Protein AF-A0A0F8Y8F2-F1 (afdb_monomer)

Foldseek 3Di:
DPVVVVVLLLVLLVVLLVCCLPVCQLVLLLLLCLQQQFPDDDPVSNPLVVQLVVLVVCVVVVPVLLVLLVVLPQDALDDASHDPVSLVDCPRVVNVVVVVVDCDDPVVVVVVSVVSVVSSCCRRRRNNRSSLSSRLVRQLVVLCVVPVPDDSSVSSNLSSLSSCLRSLNDPCVVVVHDVVVVSVQSSWFSGSSNLNSLQVLVVLCPDNPDPSSVVSSVVSVVSLVVVLLVVQLVLQCVVCVQDVDHSVNQLVVLVVVDPPSNSWHFCLSVQCVVCVVVVHHRDPDIDTDHSSRSNCLNVCCVVPVPVSSQVRTTPNNQVVVCVVVQHHPVRFGFQDPCQQCQNDQPDFACPDDPVHHTGDGPTRPCHNPGTDDDPPPPDD

Sequence (380 aa):
GIPIIDTLTKYNAIFKSTILMTSFFHHMAFARSYWMGTRRKTFEEWNLNKARKEGLKAIQDLKPELVRLVRNGLTLGRTQDWEESILTREDTMFGRAIDRAGPMPKAIKDKIKELRERQARFLFQNFGAGLKATAGLIEYRNALKDHPDMDPNDRAKMVASLINDDFGGLHLQRMERNPTLQHIFRLLALAPDWTESNVRTMVKAFKAGSKEEESLYRHFWASVATKGLTATAVASLLLSLADEDDPVERFKKAWEAGHFRWLSVDVTPIYQTLYKMMGKKPTEARKYISLIGHFKDPVKFIAHPFRSAHHKGSVLYGMLYEAMAGTDWKGAKFTTLPELLGIDDKGYYLTNTKAHKRGEEKGGQLQWQAVSYRASRKGT

Solvent-accessible surface area (backbone atoms only — not comparable to full-atom values): 20509 Å² total; per-residue (Å²): 125,64,68,66,59,54,49,53,50,54,50,40,51,52,52,37,43,50,53,53,65,72,65,51,50,57,62,54,46,45,50,39,38,46,68,24,44,46,62,93,68,55,81,72,64,68,39,65,69,57,33,20,52,51,13,45,46,38,62,75,68,55,34,67,69,56,49,48,20,39,77,40,61,30,61,70,54,71,63,70,76,50,62,68,70,63,68,72,42,72,90,30,65,65,50,51,45,50,60,68,76,39,94,66,55,65,71,57,55,51,48,53,52,51,52,50,54,50,48,49,45,43,47,38,59,40,46,39,26,4,33,50,45,36,38,41,53,45,45,45,57,48,45,49,71,78,43,68,87,53,55,70,60,62,52,24,28,48,40,15,48,51,49,15,28,62,70,27,37,68,60,50,75,84,66,67,54,58,66,68,62,51,49,53,39,57,53,39,25,48,44,38,49,47,52,51,14,45,46,48,45,56,48,23,39,78,59,45,97,42,72,66,47,14,50,52,32,40,53,28,49,50,34,30,51,52,49,33,52,50,53,33,51,52,51,34,47,60,48,28,74,72,52,90,52,48,56,65,57,50,43,49,56,23,48,75,69,34,93,66,35,57,66,29,27,69,45,36,61,63,52,39,51,54,26,52,76,70,76,38,86,61,72,89,74,80,38,73,46,57,76,50,54,71,74,48,49,48,60,39,38,73,79,37,44,67,64,42,50,57,77,39,31,13,69,56,34,47,53,52,50,23,62,74,69,46,23,47,99,85,67,38,33,54,40,48,72,45,28,31,72,33,66,30,85,69,51,55,36,88,55,71,56,100,90,46,50,53,69,39,70,53,37,40,79,41,41,80,32,71,55,38,78,72,77,71,74,74,81,129

Radius of gy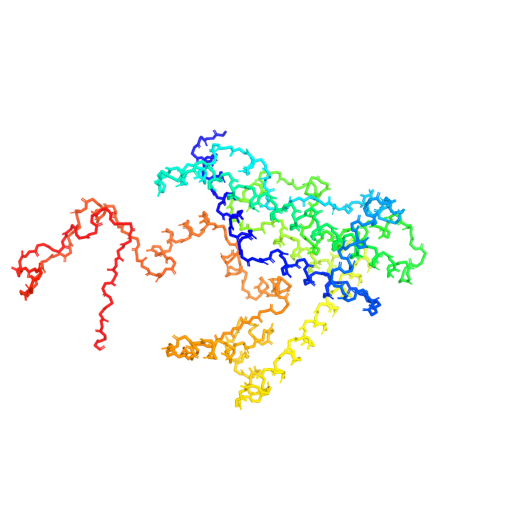ration: 25.42 Å; Cα contacts (8 Å, |Δi|>4): 456; chains: 1; bounding box: 54×40×76 Å

Organism: NCBI:txid412755

Secondary structure (DSSP, 8-state):
--HHHHHHHHHHHHHHHHHHHHT-HHHHHHHHIIIIIS-S--SGGG-HHHHHHHHHHHHHTT-HHHHHHHHTT---S---S--HHHHH-TTSHHHHHHHHS----HHHHHHHHHHHHHHHIIIIIIIIHHHHHHHHHHHHHHHHHH-TTS-HHHHHHHHHHHHHHHTT---TTTTT--HHHHHHHHHHBSSHHHHHHHHHHHHHHHS-SSHHHHHHHHHHHHHHHHHHHHHHHHHHHHHHTSSS--HHHHHHHHHHT-TTGGGSEE-HHHHHHHHHHTTPPPPSS--EE-SSGGGGHHHHHHH-HHHHHHHTB-HHHHHHHHHHHTB-TTSPEEPPHHHHHT-----B-SS--SS--TT-B-TTTTTT-SEE--------

pLDDT: mean 87.89, std 11.74, range [33.44, 98.75]

Mean predicted aligned error: 7.34 Å

Structure (mmCIF, N/CA/C/O backbone):
data_AF-A0A0F8Y8F2-F1
#
_entry.id   AF-A0A0F8Y8F2-F1
#
loop_
_atom_site.group_PDB
_atom_site.id
_atom_site.type_symbol
_atom_site.label_atom_id
_atom_site.label_alt_id
_atom_site.label_comp_id
_atom_site.label_asym_id
_atom_site.label_entity_id
_atom_site.label_seq_id
_atom_site.pdbx_PDB_ins_code
_atom_site.Cartn_x
_atom_site.Cartn_y
_atom_site.Cartn_z
_atom_site.occupancy
_atom_site.B_iso_or_equiv
_atom_site.auth_seq_id
_atom_site.auth_comp_id
_atom_site.auth_asym_id
_atom_site.auth_atom_id
_atom_site.pdbx_PDB_model_num
ATOM 1 N N . GLY A 1 1 ? 26.506 -13.949 7.866 1.00 67.19 1 GLY A N 1
ATOM 2 C CA . GLY A 1 1 ? 26.052 -15.133 7.124 1.00 67.19 1 GLY A CA 1
ATOM 3 C C . GLY A 1 1 ? 27.094 -15.484 6.088 1.00 67.19 1 GLY A C 1
ATOM 4 O O . GLY A 1 1 ? 28.225 -15.022 6.190 1.00 67.19 1 GLY A O 1
ATOM 5 N N . ILE A 1 2 ? 26.737 -16.307 5.102 1.00 81.62 2 ILE A N 1
ATOM 6 C CA . ILE A 1 2 ? 27.575 -16.513 3.913 1.00 81.62 2 ILE A CA 1
ATOM 7 C C . ILE A 1 2 ? 27.670 -15.151 3.195 1.00 81.62 2 ILE A C 1
ATOM 9 O O . ILE A 1 2 ? 26.621 -14.628 2.812 1.00 81.62 2 ILE A O 1
ATOM 13 N N . PRO A 1 3 ? 28.867 -14.560 2.992 1.00 81.75 3 PRO A N 1
ATOM 14 C CA . PRO A 1 3 ? 29.009 -13.168 2.535 1.00 81.75 3 PRO A CA 1
ATOM 15 C C . PRO A 1 3 ? 28.246 -12.825 1.248 1.00 81.75 3 PRO A C 1
ATOM 17 O O . PRO A 1 3 ? 27.737 -11.713 1.086 1.00 81.75 3 PRO A O 1
ATOM 20 N N . ILE A 1 4 ? 28.126 -13.795 0.338 1.00 78.81 4 ILE A N 1
ATOM 21 C CA . ILE A 1 4 ? 27.378 -13.659 -0.917 1.00 78.81 4 ILE A CA 1
ATOM 22 C C . ILE A 1 4 ? 25.875 -13.494 -0.652 1.00 78.81 4 ILE A C 1
ATOM 24 O O . ILE A 1 4 ? 25.242 -12.627 -1.251 1.00 78.81 4 ILE A O 1
ATOM 28 N N . ILE A 1 5 ? 25.302 -14.273 0.272 1.00 80.50 5 ILE A N 1
ATOM 29 C CA . ILE A 1 5 ? 23.876 -14.194 0.623 1.00 80.50 5 ILE A CA 1
ATOM 30 C C . ILE A 1 5 ? 23.572 -12.848 1.278 1.00 80.50 5 ILE A C 1
ATOM 32 O O . ILE A 1 5 ? 22.606 -12.187 0.897 1.00 80.50 5 ILE A O 1
ATOM 36 N N . ASP A 1 6 ? 24.422 -12.402 2.203 1.00 79.44 6 ASP A N 1
ATOM 37 C CA . ASP A 1 6 ? 24.265 -11.109 2.880 1.00 79.44 6 ASP A CA 1
ATOM 38 C C . ASP A 1 6 ? 24.315 -9.953 1.862 1.00 79.44 6 ASP A C 1
ATOM 40 O O . ASP A 1 6 ? 23.518 -9.011 1.904 1.00 79.44 6 ASP A O 1
ATOM 44 N N . THR A 1 7 ? 25.206 -10.071 0.877 1.00 79.38 7 THR A N 1
ATOM 45 C CA . THR A 1 7 ? 25.345 -9.123 -0.228 1.00 79.38 7 THR A CA 1
ATOM 46 C C . THR A 1 7 ? 24.090 -9.088 -1.110 1.00 79.38 7 THR A C 1
ATOM 48 O O . THR A 1 7 ? 23.518 -8.015 -1.312 1.00 79.38 7 THR A O 1
ATOM 51 N N . LEU A 1 8 ? 23.607 -10.241 -1.590 1.00 79.31 8 LEU A N 1
ATOM 52 C CA . LEU A 1 8 ? 22.377 -10.345 -2.391 1.00 79.31 8 LEU A CA 1
ATOM 53 C C . LEU A 1 8 ? 21.147 -9.831 -1.633 1.00 79.31 8 LEU A C 1
ATOM 55 O O . LEU A 1 8 ? 20.325 -9.108 -2.197 1.00 79.31 8 LEU A O 1
ATOM 59 N N . THR A 1 9 ? 21.051 -10.139 -0.342 1.00 82.12 9 THR A N 1
ATOM 60 C CA . THR A 1 9 ? 20.000 -9.639 0.553 1.00 82.12 9 THR A CA 1
ATOM 61 C C . THR A 1 9 ? 19.996 -8.114 0.597 1.00 82.12 9 THR A C 1
ATOM 63 O O . THR A 1 9 ? 18.956 -7.492 0.358 1.00 82.12 9 THR A O 1
ATOM 66 N N . LYS A 1 10 ? 21.165 -7.500 0.834 1.00 81.19 10 LYS A N 1
ATOM 67 C CA . LYS A 1 10 ? 21.327 -6.039 0.866 1.00 81.19 10 LYS A CA 1
ATOM 68 C C . LYS A 1 10 ? 20.916 -5.411 -0.469 1.00 81.19 10 LYS A C 1
ATOM 70 O O . LYS A 1 10 ? 20.191 -4.417 -0.477 1.00 81.19 10 LYS A O 1
ATOM 75 N N . TYR A 1 11 ? 21.315 -6.003 -1.597 1.00 80.31 11 TYR A N 1
ATOM 76 C CA . TYR A 1 11 ? 20.923 -5.531 -2.930 1.00 80.31 11 TYR A CA 1
ATOM 77 C C . TYR A 1 11 ? 19.421 -5.558 -3.149 1.00 80.31 11 TYR A C 1
ATOM 79 O O . TYR A 1 11 ? 18.824 -4.558 -3.549 1.00 80.31 11 TYR A O 1
ATOM 87 N N . ASN A 1 12 ? 18.814 -6.703 -2.869 1.00 85.06 12 ASN A N 1
ATOM 88 C CA . ASN A 1 12 ? 17.389 -6.900 -3.029 1.00 85.06 12 ASN A CA 1
ATOM 89 C C . ASN A 1 12 ? 16.601 -5.865 -2.227 1.00 85.06 12 ASN A C 1
ATOM 91 O O . ASN A 1 12 ? 15.702 -5.224 -2.763 1.00 85.06 12 ASN A O 1
ATOM 95 N N . ALA A 1 13 ? 16.983 -5.645 -0.969 1.00 83.31 13 ALA A N 1
ATOM 96 C CA . ALA A 1 13 ? 16.349 -4.654 -0.115 1.00 83.31 13 ALA A CA 1
ATOM 97 C C . ALA A 1 13 ? 16.467 -3.226 -0.684 1.00 83.31 13 ALA A C 1
ATOM 99 O O . ALA A 1 13 ? 15.467 -2.512 -0.718 1.00 83.31 13 ALA A O 1
ATOM 100 N N . ILE A 1 14 ? 17.632 -2.827 -1.214 1.00 80.56 14 ILE A N 1
ATOM 101 C CA . ILE A 1 14 ? 17.837 -1.507 -1.846 1.00 80.56 14 ILE A CA 1
ATOM 102 C C . ILE A 1 14 ? 16.949 -1.322 -3.085 1.00 80.56 14 ILE A C 1
ATOM 104 O O . ILE A 1 14 ? 16.337 -0.260 -3.255 1.00 80.56 14 ILE A O 1
ATOM 108 N N . PHE A 1 15 ? 16.867 -2.326 -3.962 1.00 82.81 15 PHE A N 1
ATOM 109 C CA . PHE A 1 15 ? 16.044 -2.228 -5.168 1.00 82.81 15 PHE A CA 1
ATOM 110 C C . PHE A 1 15 ? 14.557 -2.159 -4.828 1.00 82.81 15 PHE A C 1
ATOM 112 O O . PHE A 1 15 ? 13.854 -1.295 -5.351 1.00 82.81 15 PHE A O 1
ATOM 119 N N . LYS A 1 16 ? 14.088 -3.002 -3.901 1.00 86.06 16 LYS A N 1
ATOM 120 C CA . LYS A 1 16 ? 12.706 -2.956 -3.405 1.00 86.06 16 LYS A CA 1
ATOM 121 C C . LYS A 1 16 ? 12.377 -1.604 -2.812 1.00 86.06 16 LYS A C 1
ATOM 123 O O . LYS A 1 16 ? 11.399 -0.990 -3.213 1.00 86.06 16 LYS A O 1
ATOM 128 N N . SER A 1 17 ? 13.234 -1.125 -1.917 1.00 81.56 17 SER A N 1
ATOM 129 C CA . SER A 1 17 ? 13.146 0.196 -1.308 1.00 81.56 17 SER A CA 1
ATOM 130 C C . SER A 1 17 ? 12.996 1.280 -2.381 1.00 81.56 17 SER A C 1
ATOM 132 O O . SER A 1 17 ? 12.043 2.058 -2.378 1.00 81.56 17 SER A O 1
ATOM 134 N N . THR A 1 18 ? 13.867 1.277 -3.385 1.00 81.19 18 THR A N 1
ATOM 135 C CA . THR A 1 18 ? 13.785 2.238 -4.489 1.00 81.19 18 THR A CA 1
ATOM 136 C C . THR A 1 18 ? 12.449 2.142 -5.230 1.00 81.19 18 THR A C 1
ATOM 138 O O . THR A 1 18 ? 11.768 3.156 -5.360 1.00 81.19 18 THR A O 1
ATOM 141 N N . ILE A 1 19 ? 12.030 0.942 -5.647 1.00 84.31 19 ILE A N 1
ATOM 142 C CA . ILE A 1 19 ? 10.764 0.711 -6.368 1.00 84.31 19 ILE A CA 1
ATOM 143 C C . ILE A 1 19 ? 9.561 1.176 -5.536 1.00 84.31 19 ILE A C 1
ATOM 145 O O . ILE A 1 19 ? 8.672 1.867 -6.031 1.00 84.31 19 ILE A O 1
ATOM 149 N N . LEU A 1 20 ? 9.525 0.814 -4.258 1.00 81.25 20 LEU A N 1
ATOM 150 C CA . LEU A 1 20 ? 8.420 1.097 -3.348 1.00 81.25 20 LEU A CA 1
ATOM 151 C C . LEU A 1 20 ? 8.298 2.583 -2.989 1.00 81.25 20 LEU A C 1
ATOM 153 O O . LEU A 1 20 ? 7.193 3.059 -2.715 1.00 81.25 20 LEU A O 1
ATOM 157 N N . MET A 1 21 ? 9.415 3.311 -2.998 1.00 76.75 21 MET A N 1
ATOM 158 C CA . MET A 1 21 ? 9.464 4.746 -2.727 1.00 76.75 21 MET A CA 1
ATOM 159 C C . MET A 1 21 ? 9.109 5.576 -3.970 1.00 76.75 21 MET A C 1
ATOM 161 O O . MET A 1 21 ? 8.364 6.550 -3.861 1.00 76.75 21 MET A O 1
ATOM 165 N N . THR A 1 22 ? 9.598 5.198 -5.155 1.00 78.50 22 THR A N 1
ATOM 166 C CA . THR A 1 22 ? 9.415 5.993 -6.385 1.00 78.50 22 THR A CA 1
ATOM 167 C C . THR A 1 22 ? 8.093 5.729 -7.104 1.00 78.50 22 THR A C 1
ATOM 169 O O . THR A 1 22 ? 7.605 6.597 -7.820 1.00 78.50 22 THR A O 1
ATOM 172 N N . SER A 1 23 ? 7.461 4.573 -6.893 1.00 80.81 23 SER A N 1
ATOM 173 C CA . SER A 1 23 ? 6.243 4.172 -7.619 1.00 80.81 23 SER A CA 1
ATOM 174 C C . SER A 1 23 ? 4.941 4.834 -7.147 1.00 80.81 23 SER A C 1
ATOM 176 O O . SER A 1 23 ? 3.869 4.463 -7.624 1.00 80.81 23 SER A O 1
ATOM 178 N N . PHE A 1 24 ? 4.986 5.755 -6.173 1.00 88.75 24 PHE A N 1
ATOM 179 C CA . PHE A 1 24 ? 3.801 6.282 -5.466 1.00 88.75 24 PHE A CA 1
ATOM 180 C C . PHE A 1 24 ? 2.898 5.201 -4.834 1.00 88.75 24 PHE A C 1
ATOM 182 O O . PHE A 1 24 ? 1.819 5.516 -4.325 1.00 88.75 24 PHE A O 1
ATOM 189 N N . PHE A 1 25 ? 3.341 3.938 -4.805 1.00 88.88 25 PHE A N 1
ATOM 190 C CA . PHE A 1 25 ? 2.538 2.798 -4.376 1.00 88.88 25 PHE A CA 1
ATOM 191 C C . PHE A 1 25 ? 1.958 3.006 -2.975 1.00 88.88 25 PHE A C 1
ATOM 193 O O . PHE A 1 25 ? 0.742 2.961 -2.803 1.00 88.88 25 PHE A O 1
ATOM 200 N N . HIS A 1 26 ? 2.812 3.331 -2.004 1.00 90.69 26 HIS A N 1
ATOM 201 C CA . HIS A 1 26 ? 2.418 3.526 -0.609 1.00 90.69 26 HIS A CA 1
ATOM 202 C C . HIS A 1 26 ? 1.512 4.741 -0.386 1.00 90.69 26 HIS A C 1
ATOM 204 O O . HIS A 1 26 ? 0.593 4.670 0.423 1.00 90.69 26 HIS A O 1
ATOM 210 N N . HIS A 1 27 ? 1.711 5.835 -1.131 1.00 94.06 27 HIS A N 1
ATOM 211 C CA . HIS A 1 27 ? 0.835 7.009 -1.039 1.00 94.06 27 HIS A CA 1
ATOM 212 C C . HIS A 1 27 ? -0.599 6.617 -1.395 1.00 94.06 27 HIS A C 1
ATOM 214 O O . HIS A 1 27 ? -1.537 6.859 -0.638 1.00 94.06 27 HIS A O 1
ATOM 220 N N . MET A 1 28 ? -0.751 5.937 -2.532 1.00 95.00 28 MET A N 1
ATOM 221 C CA . MET A 1 28 ? -2.052 5.475 -2.992 1.00 95.00 28 MET A CA 1
ATOM 222 C C . MET A 1 28 ? -2.598 4.343 -2.122 1.00 95.00 28 MET A C 1
ATOM 224 O O . MET A 1 28 ? -3.809 4.235 -1.968 1.00 95.00 28 MET A O 1
ATOM 228 N N . ALA A 1 29 ? -1.741 3.488 -1.566 1.00 94.81 29 ALA A N 1
ATOM 229 C CA . ALA A 1 29 ? -2.161 2.422 -0.670 1.00 94.81 29 ALA A CA 1
ATOM 230 C C . ALA A 1 29 ? -2.760 2.991 0.624 1.00 94.81 29 ALA A C 1
ATOM 232 O O . ALA A 1 29 ? -3.922 2.715 0.899 1.00 94.81 29 ALA A O 1
ATOM 233 N N . PHE A 1 30 ? -2.048 3.880 1.325 1.00 96.44 30 PHE A N 1
ATOM 234 C CA . PHE A 1 30 ? -2.556 4.535 2.534 1.00 96.44 30 PHE A CA 1
ATOM 235 C C . PHE A 1 30 ? -3.809 5.378 2.272 1.00 96.44 30 PHE A C 1
ATOM 237 O O . PHE A 1 30 ? -4.744 5.352 3.071 1.00 96.44 30 PHE A O 1
ATOM 244 N N . ALA A 1 31 ? -3.867 6.091 1.141 1.00 97.50 31 ALA A N 1
ATOM 245 C CA . ALA A 1 31 ? -5.058 6.848 0.760 1.00 97.50 31 ALA A CA 1
ATOM 246 C C . ALA A 1 31 ? -6.275 5.934 0.534 1.00 97.50 31 ALA A C 1
ATOM 248 O O . ALA A 1 31 ? -7.365 6.228 1.022 1.00 97.50 31 ALA A O 1
ATOM 249 N N . ARG A 1 32 ? -6.094 4.804 -0.165 1.00 97.19 32 ARG A N 1
ATOM 250 C CA . ARG A 1 32 ? -7.162 3.820 -0.404 1.00 97.19 32 ARG A CA 1
ATOM 251 C C . ARG A 1 32 ? -7.608 3.138 0.884 1.00 97.19 32 ARG A 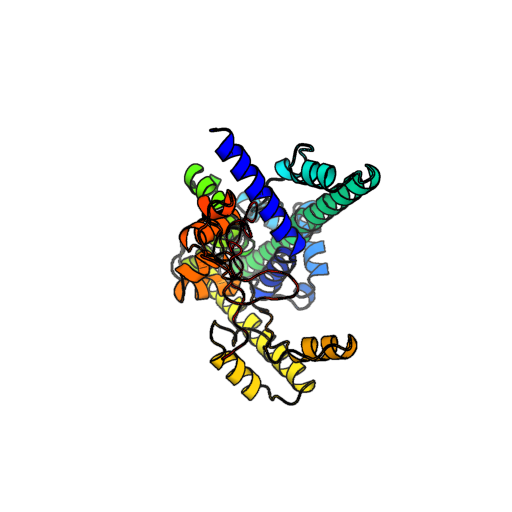C 1
ATOM 253 O O . ARG A 1 32 ? -8.811 3.080 1.109 1.00 97.19 32 ARG A O 1
ATOM 260 N N . SER A 1 33 ? -6.681 2.690 1.730 1.00 97.56 33 SER A N 1
ATOM 261 C CA . SER A 1 33 ? -6.993 2.128 3.052 1.00 97.56 33 SER A CA 1
ATOM 262 C C . SER A 1 33 ? -7.833 3.106 3.872 1.00 97.56 33 SER A C 1
ATOM 264 O O . SER A 1 33 ? -8.920 2.776 4.344 1.00 97.56 33 SER A O 1
ATOM 266 N N . TYR A 1 34 ? -7.432 4.380 3.908 1.00 98.31 34 TYR A N 1
ATOM 267 C CA . TYR A 1 34 ? -8.203 5.403 4.604 1.00 98.31 34 TYR A CA 1
ATOM 268 C C . TYR A 1 34 ? -9.596 5.639 3.997 1.00 98.31 34 TYR A C 1
ATOM 270 O O . TYR A 1 34 ? -10.591 5.617 4.724 1.00 98.31 34 TYR A O 1
ATOM 278 N N . TRP A 1 35 ? -9.700 5.888 2.688 1.00 97.62 35 TRP A N 1
ATOM 279 C CA . TRP A 1 35 ? -10.973 6.233 2.043 1.00 97.62 35 TRP A CA 1
ATOM 280 C C . TRP A 1 35 ? -11.944 5.056 1.960 1.00 97.62 35 TRP A C 1
ATOM 282 O O . TRP A 1 35 ? -13.134 5.209 2.257 1.00 97.62 35 TRP A O 1
ATOM 292 N N . MET A 1 36 ? -11.446 3.891 1.554 1.00 97.38 36 MET A N 1
ATOM 293 C CA . MET A 1 36 ? -12.254 2.715 1.244 1.00 97.38 36 MET A CA 1
ATOM 294 C C . MET A 1 36 ? -12.415 1.795 2.456 1.00 97.38 36 MET A C 1
ATOM 296 O O . MET A 1 36 ? -13.523 1.316 2.696 1.00 97.38 36 MET A O 1
ATOM 300 N N . GLY A 1 37 ? -11.350 1.600 3.235 1.00 97.00 37 GLY A N 1
ATOM 301 C CA . GLY A 1 37 ? -11.317 0.652 4.351 1.00 97.00 37 GLY A CA 1
ATOM 302 C C . GLY A 1 37 ? -12.104 1.098 5.583 1.00 97.00 37 GLY A C 1
ATOM 303 O O . GLY A 1 37 ? -12.771 0.296 6.227 1.00 97.00 37 GLY A O 1
ATOM 304 N N . THR A 1 38 ? -12.109 2.390 5.899 1.00 97.50 38 THR A N 1
ATOM 305 C CA . THR A 1 38 ? -12.858 2.884 7.072 1.00 97.50 38 THR A CA 1
ATOM 306 C C . THR A 1 38 ? -14.347 3.085 6.779 1.00 97.50 38 THR A C 1
ATOM 308 O O . THR A 1 38 ? -14.743 3.477 5.681 1.00 97.50 38 THR A O 1
ATOM 311 N N . ARG A 1 39 ? -15.199 2.868 7.776 1.00 97.44 39 ARG A N 1
ATOM 312 C CA . ARG A 1 39 ? -16.662 2.869 7.697 1.00 97.44 39 ARG A CA 1
ATOM 313 C C . ARG A 1 39 ? -17.253 4.132 8.323 1.00 97.44 39 ARG A C 1
ATOM 315 O O . ARG A 1 39 ? -16.613 4.804 9.128 1.00 97.44 39 ARG A O 1
ATOM 322 N N . ARG A 1 40 ? -18.505 4.440 7.955 1.00 97.19 40 ARG A N 1
ATOM 323 C CA . ARG A 1 40 ? -19.351 5.493 8.566 1.00 97.19 40 ARG A CA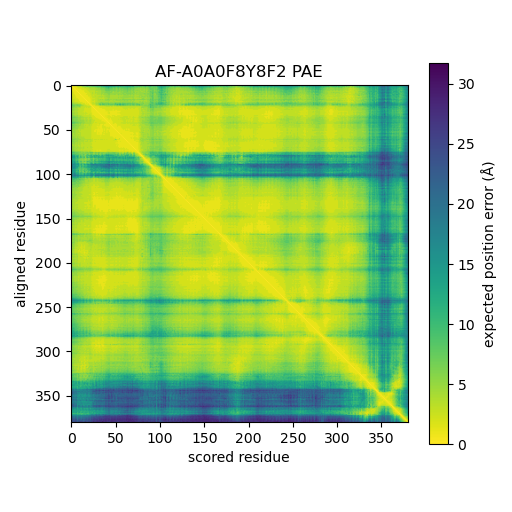 1
ATOM 324 C C . ARG A 1 40 ? -18.605 6.812 8.835 1.00 97.19 40 ARG A C 1
ATOM 326 O O . ARG A 1 40 ? -18.685 7.376 9.927 1.00 97.19 40 ARG A O 1
ATOM 333 N N . LYS A 1 41 ? -17.856 7.274 7.830 1.00 97.44 41 LYS A N 1
ATOM 334 C CA . LYS A 1 41 ? -17.166 8.563 7.871 1.00 97.44 41 LYS A CA 1
ATOM 335 C C . LYS A 1 41 ? -18.167 9.716 7.895 1.00 97.44 41 LYS A C 1
ATOM 337 O O . LYS A 1 41 ? -19.149 9.678 7.154 1.00 97.44 41 LYS A O 1
ATOM 342 N N . THR A 1 42 ? -17.889 10.755 8.672 1.00 97.25 42 THR A N 1
ATOM 343 C CA . THR A 1 42 ? -18.557 12.058 8.535 1.00 97.25 42 THR A CA 1
ATOM 344 C C . THR A 1 42 ? -18.079 12.752 7.256 1.00 97.25 42 THR A C 1
ATOM 346 O O . THR A 1 42 ? -17.061 12.364 6.682 1.00 97.25 42 THR A O 1
ATOM 349 N N . PHE A 1 43 ? -18.782 13.794 6.799 1.00 96.25 43 PHE A N 1
ATOM 350 C CA . PHE A 1 43 ? -18.385 14.541 5.598 1.00 96.25 43 PHE A CA 1
ATOM 351 C C . PHE A 1 43 ? -16.952 15.100 5.702 1.00 96.25 43 PHE A C 1
ATOM 353 O O . PHE A 1 43 ? -16.161 14.984 4.768 1.00 96.25 43 PHE A O 1
ATOM 360 N N . GLU A 1 44 ? -16.577 15.622 6.871 1.00 96.56 44 GLU A N 1
ATOM 361 C CA . GLU A 1 44 ? -15.242 16.181 7.108 1.00 96.56 44 GLU A CA 1
ATOM 362 C C . GLU A 1 44 ? -14.128 15.124 7.078 1.00 96.56 44 GLU A C 1
ATOM 364 O O . GLU A 1 44 ? -13.015 15.404 6.629 1.00 96.56 44 GLU A O 1
ATOM 369 N N . GLU A 1 45 ? -14.436 13.895 7.499 1.00 97.69 45 GLU A N 1
ATOM 370 C CA . GLU A 1 45 ? -13.506 12.760 7.524 1.00 97.69 45 GLU A CA 1
ATOM 371 C C . GLU A 1 45 ? -13.160 12.234 6.121 1.00 97.69 45 GLU A C 1
ATOM 373 O O . GLU A 1 45 ? -12.293 11.373 5.984 1.00 97.69 45 GLU A O 1
ATOM 378 N N . TRP A 1 46 ? -13.795 12.725 5.052 1.00 96.94 46 TRP A N 1
ATOM 379 C CA . TRP A 1 46 ? -13.385 12.402 3.679 1.00 96.94 46 TRP A CA 1
ATOM 380 C C . TRP A 1 46 ? -12.163 13.204 3.216 1.00 96.94 46 TRP A C 1
ATOM 382 O O . TRP A 1 46 ? -11.458 12.783 2.291 1.00 96.94 46 TRP A O 1
ATOM 392 N N . ASN A 1 47 ? -11.857 14.325 3.878 1.00 97.88 47 ASN A N 1
ATOM 393 C CA . ASN A 1 47 ? -10.700 15.146 3.549 1.00 97.88 47 ASN A CA 1
ATOM 394 C C . ASN A 1 47 ? -9.405 14.499 4.063 1.00 97.88 47 ASN A C 1
ATOM 396 O O . ASN A 1 47 ? -9.070 14.563 5.245 1.00 97.88 47 ASN A O 1
ATOM 400 N N . LEU A 1 48 ? -8.635 13.923 3.139 1.00 97.06 48 LEU A N 1
ATOM 401 C CA . LEU A 1 48 ? -7.417 13.172 3.443 1.00 97.06 48 LEU A CA 1
ATOM 402 C C . LEU A 1 48 ? -6.349 14.008 4.170 1.00 97.06 48 LEU A C 1
ATOM 404 O O . LEU A 1 48 ? -5.667 13.520 5.070 1.00 97.06 48 LEU A O 1
ATOM 408 N N . ASN A 1 49 ? -6.213 15.287 3.810 1.00 97.75 49 ASN A N 1
ATOM 409 C CA . ASN A 1 49 ? -5.235 16.179 4.429 1.00 97.75 49 ASN A CA 1
ATOM 410 C C . ASN A 1 49 ? -5.632 16.561 5.855 1.00 97.75 49 ASN A C 1
ATOM 412 O O . ASN A 1 49 ? -4.762 16.610 6.728 1.00 97.75 49 ASN A O 1
ATOM 416 N N . LYS A 1 50 ? -6.923 16.819 6.090 1.00 98.00 50 LYS A N 1
ATOM 417 C CA . LYS A 1 50 ? -7.465 17.059 7.432 1.00 98.00 50 LYS A CA 1
ATOM 418 C C . LYS A 1 50 ? -7.287 15.812 8.296 1.00 98.00 50 LYS A C 1
ATOM 420 O O . LYS A 1 50 ? -6.637 15.897 9.332 1.00 98.00 50 LYS A O 1
ATOM 425 N N . ALA A 1 51 ? -7.698 14.650 7.790 1.00 98.31 51 ALA A N 1
ATOM 426 C CA . ALA A 1 51 ? -7.537 13.365 8.460 1.00 98.31 51 ALA A CA 1
ATOM 427 C C . ALA A 1 51 ? -6.086 13.064 8.858 1.00 98.31 51 ALA A C 1
ATOM 429 O O . ALA A 1 51 ? -5.831 12.640 9.982 1.00 98.31 51 ALA A O 1
ATOM 430 N N . ARG A 1 52 ? -5.116 13.312 7.966 1.00 97.94 52 ARG A N 1
ATOM 431 C CA . ARG A 1 52 ? -3.687 13.172 8.283 1.00 97.94 52 ARG A CA 1
ATOM 432 C C . ARG A 1 52 ? -3.276 14.081 9.441 1.00 97.94 52 ARG A C 1
ATOM 434 O O . ARG A 1 52 ? -2.612 13.620 10.365 1.00 97.94 52 ARG A O 1
ATOM 441 N N . LYS A 1 53 ? -3.631 15.370 9.378 1.00 98.31 53 LYS A N 1
ATOM 442 C CA . LYS A 1 53 ? -3.273 16.358 10.409 1.00 98.31 53 LYS A CA 1
ATOM 443 C C . LYS A 1 53 ? -3.888 16.002 11.762 1.00 98.31 53 LYS A C 1
ATOM 445 O O . LYS A 1 53 ? -3.187 16.044 12.765 1.00 98.31 53 LYS A O 1
ATOM 450 N N . GLU A 1 54 ? -5.158 15.612 11.780 1.00 98.38 54 GLU A N 1
ATOM 451 C CA . GLU A 1 54 ? -5.867 15.195 12.994 1.00 98.38 54 GLU A CA 1
ATOM 452 C C . GLU A 1 54 ? -5.266 13.937 13.611 1.00 98.38 54 GLU A C 1
ATOM 454 O O . GLU A 1 54 ? -5.108 13.875 14.825 1.00 98.38 54 GLU A O 1
ATOM 459 N N . GLY A 1 55 ? -4.865 12.963 12.794 1.00 98.25 55 GLY A N 1
ATOM 460 C CA . GLY A 1 55 ? -4.218 11.751 13.286 1.00 98.25 55 GLY A CA 1
ATOM 461 C C . GLY A 1 55 ? -2.857 12.030 13.907 1.00 98.25 55 GLY A C 1
ATOM 462 O O . GLY A 1 55 ? -2.550 11.502 14.970 1.00 98.25 55 GLY A O 1
ATOM 463 N N . LEU A 1 56 ? -2.062 12.913 13.296 1.00 98.06 56 LEU A N 1
ATOM 464 C CA . LEU A 1 56 ? -0.788 13.357 13.873 1.00 98.06 56 LEU A CA 1
ATOM 465 C C . LEU A 1 56 ? -0.987 14.136 15.166 1.00 98.06 56 LEU A C 1
ATOM 467 O O . LEU A 1 56 ? -0.263 13.898 16.128 1.00 98.06 56 LEU A O 1
ATOM 471 N N . LYS A 1 57 ? -1.992 15.013 15.208 1.00 98.38 57 LYS A N 1
ATOM 472 C CA . LYS A 1 57 ? -2.369 15.710 16.433 1.00 98.38 57 LYS A CA 1
ATOM 473 C C . LYS A 1 57 ? -2.800 14.718 17.518 1.00 98.38 57 LYS A C 1
ATOM 475 O O . LYS A 1 57 ? -2.321 14.807 18.633 1.00 98.38 57 LYS A O 1
ATOM 480 N N . ALA A 1 58 ? -3.609 13.712 17.189 1.00 98.44 58 ALA A N 1
ATOM 481 C CA . ALA A 1 58 ? -4.019 12.684 18.144 1.00 98.44 58 ALA A CA 1
ATOM 482 C C . ALA A 1 58 ? -2.843 11.840 18.671 1.00 98.44 58 ALA A C 1
ATOM 484 O O . ALA A 1 58 ? -2.878 11.414 19.825 1.00 98.44 58 ALA A O 1
ATOM 485 N N . ILE A 1 59 ? -1.816 11.606 17.842 1.00 97.50 59 ILE A N 1
ATOM 486 C CA . ILE A 1 59 ? -0.553 10.983 18.267 1.00 97.50 59 ILE A CA 1
ATOM 487 C C . ILE A 1 59 ? 0.186 11.898 19.251 1.00 97.50 59 ILE A C 1
ATOM 489 O O . ILE A 1 59 ? 0.598 11.428 20.307 1.00 97.50 59 ILE A O 1
ATOM 493 N N . GLN A 1 60 ? 0.343 13.183 18.919 1.00 97.50 60 GLN A N 1
ATOM 494 C CA . GLN A 1 60 ? 1.038 14.172 19.754 1.00 97.50 60 GLN A CA 1
ATOM 495 C C . GLN A 1 60 ? 0.338 14.392 21.100 1.00 97.50 60 GLN A C 1
ATOM 497 O O . GLN A 1 60 ? 0.990 14.379 22.138 1.00 97.50 60 GLN A O 1
ATOM 502 N N . ASP A 1 61 ? -0.988 14.512 21.078 1.00 98.38 61 ASP A N 1
ATOM 503 C CA . ASP A 1 61 ? -1.828 14.765 22.250 1.00 98.38 61 ASP A CA 1
ATOM 504 C C . ASP A 1 61 ? -2.071 13.494 23.089 1.00 98.38 61 ASP A C 1
ATOM 506 O O . ASP A 1 61 ? -2.806 13.539 24.073 1.00 98.38 61 ASP A O 1
ATOM 510 N N . LEU A 1 62 ? -1.506 12.342 22.689 1.00 97.62 62 LEU A N 1
ATOM 511 C CA . LEU A 1 62 ? -1.705 11.036 23.330 1.00 97.62 62 LEU A CA 1
ATOM 512 C C . LEU A 1 62 ? -3.184 10.742 23.612 1.00 97.62 62 LEU A C 1
ATOM 514 O O . LEU A 1 62 ? -3.559 10.319 24.709 1.00 97.62 62 LEU A O 1
ATOM 518 N N . LYS A 1 63 ? -4.034 10.963 22.600 1.00 98.31 63 LYS A N 1
ATOM 519 C CA . LYS A 1 63 ? -5.487 10.833 22.737 1.00 98.31 63 LYS A CA 1
ATOM 520 C C . LYS A 1 63 ? -5.849 9.480 23.393 1.00 98.31 63 LYS A C 1
ATOM 522 O O . LYS A 1 63 ? -5.389 8.448 22.889 1.00 98.31 63 LYS A O 1
ATOM 527 N N . PRO A 1 64 ? -6.659 9.437 24.474 1.00 98.50 64 PRO A N 1
ATOM 528 C CA . PRO A 1 64 ? -6.831 8.230 25.292 1.00 98.50 64 PRO A CA 1
ATOM 529 C C . PRO A 1 64 ? -7.253 6.978 24.514 1.00 98.50 64 PRO A C 1
ATOM 531 O O . PRO A 1 64 ? -6.755 5.880 24.769 1.00 98.50 64 PRO A O 1
ATOM 534 N N . GLU A 1 65 ? -8.136 7.126 23.526 1.00 98.50 65 GLU A N 1
ATOM 535 C CA . GLU A 1 65 ? -8.579 6.024 22.671 1.00 98.50 65 GLU A CA 1
ATOM 536 C C . GLU A 1 65 ? -7.450 5.510 21.774 1.00 98.50 65 GLU A C 1
ATOM 538 O O . GLU A 1 65 ? -7.320 4.303 21.579 1.00 98.50 65 GLU A O 1
ATOM 543 N N . LEU A 1 66 ? -6.593 6.403 21.269 1.00 98.56 66 LEU A N 1
ATOM 544 C CA . LEU A 1 66 ? -5.431 6.011 20.475 1.00 98.56 66 LEU A CA 1
ATOM 545 C C . LEU A 1 66 ? -4.394 5.290 21.339 1.00 98.56 66 LEU A C 1
ATOM 547 O O . LEU A 1 66 ? -3.886 4.247 20.934 1.00 98.56 66 LEU A O 1
ATOM 551 N N . VAL A 1 67 ? -4.131 5.787 22.552 1.00 98.44 67 VAL A N 1
ATOM 552 C CA . VAL A 1 67 ? -3.262 5.107 23.526 1.00 98.44 67 VAL A CA 1
ATOM 553 C C . VAL A 1 67 ? -3.795 3.707 23.827 1.00 98.44 67 VAL A C 1
ATOM 555 O O . VAL A 1 67 ? -3.026 2.745 23.844 1.00 98.44 67 VAL A O 1
ATOM 558 N N . ARG A 1 68 ? -5.115 3.561 24.001 1.00 98.50 68 ARG A N 1
ATOM 559 C CA . ARG A 1 68 ? -5.754 2.254 24.197 1.00 98.50 68 ARG A CA 1
ATOM 560 C C . ARG A 1 68 ? -5.558 1.334 22.994 1.00 98.50 68 ARG A C 1
ATOM 562 O O . ARG A 1 68 ? -5.204 0.173 23.191 1.00 98.50 68 ARG A O 1
ATOM 569 N N . LEU A 1 69 ? -5.741 1.830 21.770 1.00 98.38 69 LEU A N 1
ATOM 570 C CA . LEU A 1 69 ? -5.481 1.059 20.550 1.00 98.38 69 LEU A CA 1
ATOM 571 C C . LEU A 1 69 ? -4.019 0.597 20.474 1.00 98.38 69 LEU A C 1
ATOM 573 O O . LEU A 1 69 ? -3.764 -0.573 20.195 1.00 98.38 69 LEU A O 1
ATOM 577 N N . VAL A 1 70 ? -3.059 1.480 20.766 1.00 97.31 70 VAL A N 1
ATOM 578 C CA . VAL A 1 70 ? -1.620 1.163 20.743 1.00 97.31 70 VAL A CA 1
ATOM 579 C C . VAL A 1 70 ? -1.264 0.116 21.796 1.00 97.31 70 VAL A C 1
ATOM 581 O O . VAL A 1 70 ? -0.637 -0.889 21.460 1.00 97.31 70 VAL A O 1
ATOM 584 N N . ARG A 1 71 ? -1.739 0.271 23.041 1.00 97.12 71 ARG A N 1
ATOM 585 C CA . ARG A 1 71 ? -1.573 -0.743 24.104 1.00 97.12 71 ARG A CA 1
ATOM 586 C C . ARG A 1 71 ? -2.122 -2.107 23.679 1.00 97.12 71 ARG A C 1
ATOM 588 O O . ARG A 1 71 ? -1.520 -3.140 23.961 1.00 97.12 71 ARG A O 1
ATOM 595 N N . ASN A 1 72 ? -3.217 -2.110 22.922 1.00 97.44 72 ASN A N 1
ATOM 596 C CA . ASN A 1 72 ? -3.847 -3.322 22.405 1.00 97.44 72 ASN A CA 1
ATOM 597 C C . ASN A 1 72 ? -3.303 -3.793 21.044 1.00 97.44 72 ASN A C 1
ATOM 599 O O . ASN A 1 72 ? -3.788 -4.781 20.498 1.00 97.44 72 ASN A O 1
ATOM 603 N N . GLY A 1 73 ? -2.221 -3.184 20.546 1.00 95.62 73 GLY A N 1
ATOM 604 C CA . GLY A 1 73 ? -1.425 -3.703 19.432 1.00 95.62 73 GLY A CA 1
ATOM 605 C C . GLY A 1 73 ? -1.444 -2.886 18.150 1.00 95.62 73 GLY A C 1
ATOM 606 O O . GLY A 1 73 ? -0.828 -3.321 17.178 1.00 95.62 73 GLY A O 1
ATOM 607 N N . LEU A 1 74 ? -2.099 -1.722 18.111 1.00 97.12 74 LEU A N 1
ATOM 608 C CA . LEU A 1 74 ? -2.028 -0.837 16.949 1.00 97.12 74 LEU A CA 1
ATOM 609 C C . LEU A 1 74 ? -0.584 -0.359 16.775 1.00 97.12 74 LEU A C 1
ATOM 611 O O . LEU A 1 74 ? -0.006 0.233 17.684 1.00 97.12 74 LEU A O 1
ATOM 615 N N . THR A 1 75 ? 0.000 -0.592 15.602 1.00 95.50 75 THR A N 1
ATOM 616 C CA . THR A 1 75 ? 1.343 -0.092 15.294 1.00 95.50 75 THR A CA 1
ATOM 617 C C . THR A 1 75 ? 1.238 1.271 14.620 1.00 95.50 75 THR A C 1
ATOM 619 O O . THR A 1 75 ? 0.513 1.437 13.637 1.00 95.50 75 THR A O 1
ATOM 622 N N . LEU A 1 76 ? 1.975 2.258 15.120 1.00 93.62 76 LEU A N 1
ATOM 623 C CA . LEU A 1 76 ? 2.071 3.590 14.523 1.00 93.62 76 LEU A CA 1
ATOM 624 C C . LEU A 1 76 ? 3.539 3.886 14.223 1.00 93.62 76 LEU A C 1
ATOM 626 O O . LEU A 1 76 ? 4.410 3.547 15.017 1.00 93.62 76 LEU A O 1
ATOM 630 N N . GLY A 1 77 ? 3.820 4.460 13.052 1.00 80.25 77 GLY A N 1
ATOM 631 C CA . GLY A 1 77 ? 5.180 4.851 12.658 1.00 80.25 77 GLY A CA 1
ATOM 632 C C . GLY A 1 77 ? 6.150 3.700 12.362 1.00 80.25 77 GLY A C 1
ATOM 633 O O . GLY A 1 77 ? 7.303 3.963 12.038 1.00 80.25 77 GLY A O 1
ATOM 634 N N . ARG A 1 78 ? 5.713 2.433 12.428 1.00 79.50 78 ARG A N 1
ATOM 635 C CA . ARG A 1 78 ? 6.531 1.293 11.996 1.00 79.50 78 ARG A CA 1
ATOM 636 C C . ARG A 1 78 ? 6.673 1.336 10.477 1.00 79.50 78 ARG A C 1
ATOM 638 O O . ARG A 1 78 ? 5.693 1.136 9.765 1.00 79.50 78 ARG A O 1
ATOM 645 N N . THR A 1 79 ? 7.880 1.597 9.991 1.00 73.75 79 THR A N 1
ATOM 646 C CA . THR A 1 79 ? 8.205 1.495 8.566 1.00 73.75 79 THR A CA 1
ATOM 647 C C . THR A 1 79 ? 8.178 0.023 8.169 1.00 73.75 79 THR A C 1
ATOM 649 O O . THR A 1 79 ? 8.764 -0.821 8.847 1.00 73.75 79 THR A O 1
ATOM 652 N N . GLN A 1 80 ? 7.440 -0.302 7.116 1.00 69.38 80 GLN A N 1
ATOM 653 C CA . GLN A 1 80 ? 7.151 -1.683 6.729 1.00 69.38 80 GLN A CA 1
ATOM 654 C C . GLN A 1 80 ? 7.805 -1.986 5.409 1.00 69.38 80 GLN A C 1
ATOM 656 O O . GLN A 1 80 ? 7.932 -1.087 4.577 1.00 69.38 80 GLN A O 1
ATOM 661 N N . ASP A 1 81 ? 8.259 -3.227 5.246 1.00 63.97 81 ASP A N 1
ATOM 662 C CA . ASP A 1 81 ? 9.012 -3.637 4.059 1.00 63.97 81 ASP A CA 1
ATOM 663 C C . ASP A 1 81 ? 10.259 -2.753 3.804 1.00 63.97 81 ASP A C 1
ATOM 665 O O . ASP A 1 81 ? 10.795 -2.699 2.695 1.00 63.97 81 ASP A O 1
ATOM 669 N N . TRP A 1 82 ? 10.730 -2.055 4.849 1.00 66.50 82 TRP A N 1
ATOM 670 C CA . TRP A 1 82 ? 11.786 -1.053 4.791 1.00 66.50 82 TRP A CA 1
ATOM 671 C C . TRP A 1 82 ? 12.663 -1.086 6.040 1.00 66.50 82 TRP A C 1
ATOM 673 O O . TRP A 1 82 ? 12.197 -0.826 7.149 1.00 66.50 82 TRP A O 1
ATOM 683 N N . GLU A 1 83 ? 13.956 -1.330 5.857 1.00 69.19 83 GLU A N 1
ATOM 684 C CA . GLU A 1 83 ? 14.950 -1.158 6.914 1.00 69.19 83 GLU A CA 1
ATOM 685 C C . GLU A 1 83 ? 15.569 0.238 6.803 1.00 69.19 83 GLU A C 1
ATOM 687 O O . GLU A 1 83 ? 16.296 0.543 5.858 1.00 69.19 83 GLU A O 1
ATOM 692 N N . GLU A 1 84 ? 15.285 1.110 7.770 1.00 66.25 84 GLU A N 1
ATOM 693 C CA . GLU A 1 84 ? 15.838 2.472 7.817 1.00 66.25 84 GLU A CA 1
ATOM 694 C C . GLU A 1 84 ? 17.375 2.466 7.874 1.00 66.25 84 GLU A C 1
ATOM 696 O O . GLU A 1 84 ? 18.030 3.300 7.248 1.00 66.25 84 GLU A O 1
ATOM 701 N N . SER A 1 85 ? 17.949 1.439 8.509 1.00 68.31 85 SER A N 1
ATOM 702 C CA . SER A 1 85 ? 19.391 1.170 8.547 1.00 68.31 85 SER A CA 1
ATOM 703 C C . SER A 1 85 ? 20.020 0.989 7.160 1.00 68.31 85 SER A C 1
ATOM 705 O O . SER A 1 85 ? 21.211 1.250 6.994 1.00 68.31 85 SER A O 1
ATOM 707 N N . ILE A 1 86 ? 19.248 0.570 6.151 1.00 66.62 86 ILE A N 1
ATOM 708 C CA . ILE A 1 86 ? 19.730 0.420 4.773 1.00 66.62 86 ILE A CA 1
ATOM 709 C C . ILE A 1 86 ? 19.834 1.776 4.069 1.00 66.62 86 ILE A C 1
ATOM 711 O O . ILE A 1 86 ? 20.599 1.885 3.124 1.00 66.62 86 ILE A O 1
ATOM 715 N N . LEU A 1 87 ? 19.132 2.828 4.499 1.00 61.81 87 LEU A N 1
ATOM 716 C CA . LEU A 1 87 ? 19.333 4.173 3.941 1.00 61.81 87 LEU A CA 1
ATOM 717 C C . LEU A 1 87 ? 20.457 4.940 4.625 1.00 61.81 87 LEU A C 1
ATOM 719 O O . LEU A 1 87 ? 21.187 5.683 3.970 1.00 61.81 87 LEU A O 1
ATOM 723 N N . THR A 1 88 ? 20.546 4.807 5.946 1.00 63.12 88 THR A N 1
ATOM 724 C CA . THR A 1 88 ? 21.453 5.626 6.753 1.00 63.12 88 THR A CA 1
ATOM 725 C C . THR A 1 88 ? 22.907 5.186 6.610 1.00 63.12 88 THR A C 1
ATOM 727 O O . THR A 1 88 ? 23.809 6.003 6.784 1.00 63.12 88 THR A O 1
ATOM 730 N N . ARG A 1 89 ? 23.144 3.930 6.213 1.00 64.81 89 ARG A N 1
ATOM 731 C CA . ARG A 1 89 ? 24.473 3.394 5.899 1.00 64.81 89 ARG A CA 1
ATOM 732 C C . ARG A 1 89 ? 25.004 3.937 4.565 1.00 64.81 89 ARG A C 1
ATOM 734 O O . ARG A 1 89 ? 24.478 3.641 3.493 1.00 64.81 89 ARG A O 1
ATOM 741 N N . GLU A 1 90 ? 26.069 4.732 4.626 1.00 52.53 90 GLU A N 1
ATOM 742 C CA . GLU A 1 90 ? 26.720 5.356 3.460 1.00 52.53 90 GLU A CA 1
ATOM 743 C C . GLU A 1 90 ? 27.355 4.332 2.506 1.00 52.53 90 GLU A C 1
ATOM 745 O O . GLU A 1 90 ? 27.415 4.538 1.298 1.00 52.53 90 GLU A O 1
ATOM 750 N N . ASP A 1 91 ? 27.716 3.157 3.016 1.00 60.59 91 ASP A N 1
ATOM 751 C CA . ASP A 1 91 ? 28.300 2.027 2.292 1.00 60.59 91 ASP A CA 1
ATOM 752 C C . ASP A 1 91 ? 27.275 1.218 1.469 1.00 60.59 91 ASP A C 1
ATOM 754 O O . ASP A 1 91 ? 27.518 0.063 1.073 1.00 60.59 91 ASP A O 1
ATOM 758 N N . THR A 1 92 ? 26.100 1.786 1.202 1.00 65.56 92 THR A N 1
ATOM 759 C CA . THR A 1 92 ? 25.113 1.174 0.314 1.00 65.56 92 THR A CA 1
ATOM 760 C C . THR A 1 92 ? 25.592 1.195 -1.123 1.00 65.56 92 THR A C 1
ATOM 762 O O . THR A 1 92 ? 26.285 2.098 -1.581 1.00 65.56 92 THR A O 1
ATOM 765 N N . MET A 1 93 ? 25.197 0.179 -1.881 1.00 57.09 93 MET A N 1
ATOM 766 C CA . MET A 1 93 ? 25.494 0.138 -3.305 1.00 57.09 93 MET A CA 1
ATOM 767 C C . MET A 1 93 ? 24.787 1.225 -4.099 1.00 57.09 93 MET A C 1
ATOM 769 O O . MET A 1 93 ? 25.197 1.465 -5.215 1.00 57.09 93 MET A O 1
ATOM 773 N N . PHE A 1 94 ? 23.781 1.910 -3.550 1.00 60.16 94 PHE A N 1
ATOM 774 C CA . PHE A 1 94 ? 23.266 3.126 -4.172 1.00 60.16 94 PHE A CA 1
ATOM 775 C C . PHE A 1 94 ? 24.269 4.275 -4.040 1.00 60.16 94 PHE A C 1
ATOM 777 O O . PHE A 1 94 ? 24.536 4.933 -5.037 1.00 60.16 94 PHE A O 1
ATOM 784 N N . GLY A 1 95 ? 24.888 4.442 -2.863 1.00 66.06 95 GLY A N 1
ATOM 785 C CA . GLY A 1 95 ? 26.057 5.309 -2.689 1.00 66.06 95 GLY A CA 1
ATOM 786 C C . GLY A 1 95 ? 27.153 4.942 -3.688 1.00 66.06 95 GLY A C 1
ATOM 787 O O . GLY A 1 95 ? 27.482 5.749 -4.545 1.00 66.06 95 GLY A O 1
ATOM 788 N N . ARG A 1 96 ? 27.573 3.668 -3.716 1.00 70.50 96 ARG A N 1
ATOM 789 C CA . ARG A 1 96 ? 28.619 3.190 -4.645 1.00 70.50 96 ARG A CA 1
ATOM 790 C C . ARG A 1 96 ? 28.229 3.239 -6.126 1.00 70.50 96 ARG A C 1
ATOM 792 O O . ARG A 1 96 ? 29.094 3.418 -6.971 1.00 70.50 96 ARG A O 1
ATOM 799 N N . ALA A 1 97 ? 26.962 3.033 -6.477 1.00 65.44 97 ALA A N 1
ATOM 800 C CA . ALA A 1 97 ? 26.475 3.110 -7.855 1.00 65.44 97 ALA A CA 1
ATOM 801 C C . ALA A 1 97 ? 26.393 4.563 -8.312 1.00 65.44 97 ALA A C 1
ATOM 803 O O . ALA A 1 97 ? 26.754 4.843 -9.446 1.00 65.44 97 ALA A O 1
ATOM 804 N N . ILE A 1 98 ? 25.999 5.485 -7.429 1.00 65.25 98 ILE A N 1
ATOM 805 C CA . ILE A 1 98 ? 26.132 6.922 -7.668 1.00 65.25 98 ILE A CA 1
ATOM 806 C C . ILE A 1 98 ? 27.613 7.306 -7.788 1.00 65.25 98 ILE A C 1
ATOM 808 O O . ILE A 1 98 ? 27.955 8.087 -8.668 1.00 65.25 98 ILE A O 1
ATOM 812 N N . ASP A 1 99 ? 28.493 6.738 -6.959 1.00 68.50 99 ASP A N 1
ATOM 813 C CA . ASP A 1 99 ? 29.942 6.954 -7.043 1.00 68.50 99 ASP A CA 1
ATOM 814 C C . ASP A 1 99 ? 30.527 6.423 -8.364 1.00 68.50 99 ASP A C 1
ATOM 816 O O . ASP A 1 99 ? 31.442 7.024 -8.917 1.00 68.50 99 ASP A O 1
ATOM 820 N N . ARG A 1 100 ? 29.985 5.316 -8.892 1.00 68.00 100 ARG A N 1
ATOM 821 C CA . ARG A 1 100 ? 30.387 4.706 -10.172 1.00 68.00 100 ARG A CA 1
ATOM 822 C C . ARG A 1 100 ? 29.740 5.344 -11.400 1.00 68.00 100 ARG A C 1
ATOM 824 O O . ARG A 1 100 ? 30.321 5.262 -12.474 1.00 68.00 100 ARG A O 1
ATOM 831 N N . ALA A 1 101 ? 28.566 5.963 -11.270 1.00 63.72 101 ALA A N 1
ATOM 832 C CA . ALA A 1 101 ? 27.865 6.623 -12.377 1.00 63.72 101 ALA A CA 1
ATOM 833 C C . ALA A 1 101 ? 28.566 7.913 -12.852 1.00 63.72 101 ALA A C 1
ATOM 835 O O . ALA A 1 101 ? 28.116 8.544 -13.806 1.00 63.72 101 ALA A O 1
ATOM 836 N N . GLY A 1 102 ? 29.663 8.297 -12.195 1.00 64.88 102 GLY A N 1
ATOM 837 C CA . GLY A 1 102 ? 30.520 9.427 -12.529 1.00 64.88 102 GLY A CA 1
ATOM 838 C C . GLY A 1 102 ? 30.878 10.239 -11.282 1.00 64.88 102 GLY A C 1
ATOM 839 O O . GLY A 1 102 ? 30.351 9.979 -10.195 1.00 64.88 102 GLY A O 1
ATOM 840 N N . PRO A 1 103 ? 31.747 11.256 -11.410 1.00 69.56 103 PRO A N 1
ATOM 841 C CA . PRO A 1 103 ? 32.055 12.183 -10.330 1.00 69.56 103 PRO A CA 1
ATOM 842 C C . PRO A 1 103 ? 30.859 13.115 -10.091 1.00 69.56 103 PRO A C 1
ATOM 844 O O . PRO A 1 103 ? 30.882 14.297 -10.418 1.00 69.56 103 PRO A O 1
ATOM 847 N N . MET A 1 104 ? 29.771 12.584 -9.534 1.00 77.75 104 MET A N 1
ATOM 848 C CA . MET A 1 104 ? 28.681 13.419 -9.055 1.00 77.75 104 MET A CA 1
ATOM 849 C C . MET A 1 104 ? 29.214 14.248 -7.874 1.00 77.75 104 MET A C 1
ATOM 851 O O . MET A 1 104 ? 29.766 13.666 -6.933 1.00 77.75 104 MET A O 1
ATOM 855 N N . PRO A 1 105 ? 29.074 15.586 -7.884 1.00 84.94 105 PRO A N 1
ATOM 856 C CA . PRO A 1 105 ? 29.475 16.415 -6.757 1.00 84.94 105 PRO A CA 1
ATOM 857 C C . PRO A 1 105 ? 28.813 15.933 -5.465 1.00 84.94 105 PRO A C 1
ATOM 859 O O . PRO A 1 105 ? 27.618 15.624 -5.460 1.00 84.94 105 PRO A O 1
ATOM 862 N N . LYS A 1 106 ? 29.569 15.905 -4.361 1.00 85.06 106 LYS A N 1
ATOM 863 C CA . LYS A 1 106 ? 29.076 15.493 -3.033 1.00 85.06 106 LYS A CA 1
ATOM 864 C C . LYS A 1 106 ? 27.747 16.175 -2.673 1.00 85.06 106 LYS A C 1
ATOM 866 O O . LYS A 1 106 ? 26.811 15.502 -2.262 1.00 85.06 106 LYS A O 1
ATOM 871 N N . ALA A 1 107 ? 27.625 17.471 -2.969 1.00 87.00 107 ALA A N 1
ATOM 872 C CA . ALA A 1 107 ? 26.410 18.253 -2.739 1.00 87.00 107 ALA A CA 1
ATOM 873 C C . ALA A 1 107 ? 25.150 17.669 -3.410 1.00 87.00 107 ALA A C 1
ATOM 875 O O . ALA A 1 107 ? 24.070 17.700 -2.824 1.00 87.00 107 ALA A O 1
ATOM 876 N N . ILE A 1 108 ? 25.266 17.105 -4.619 1.00 83.44 108 ILE A N 1
ATOM 877 C CA . ILE A 1 108 ? 24.128 16.481 -5.310 1.00 83.44 108 ILE A CA 1
ATOM 878 C C . ILE A 1 108 ? 23.768 15.148 -4.642 1.00 83.44 108 ILE A C 1
ATOM 880 O O . ILE A 1 108 ? 22.586 14.875 -4.431 1.00 83.44 108 ILE A O 1
ATOM 884 N N . LYS A 1 109 ? 24.767 14.341 -4.253 1.00 80.44 109 LYS A N 1
ATOM 885 C CA . LYS A 1 109 ? 24.542 13.070 -3.538 1.00 80.44 109 LYS A CA 1
ATOM 886 C C . LYS A 1 109 ? 23.822 13.307 -2.213 1.00 80.44 109 LYS A C 1
ATOM 888 O O . LYS A 1 109 ? 22.810 12.659 -1.941 1.00 80.44 109 LYS A O 1
ATOM 893 N N . ASP A 1 110 ? 24.296 14.288 -1.450 1.00 84.69 110 ASP A N 1
ATOM 894 C CA . ASP A 1 110 ? 23.705 14.693 -0.178 1.00 84.69 110 ASP A CA 1
ATOM 895 C C . ASP A 1 110 ? 22.269 15.188 -0.384 1.00 84.69 110 ASP A C 1
ATOM 897 O O . ASP A 1 110 ? 21.369 14.794 0.357 1.00 84.69 110 ASP A O 1
ATOM 901 N N . LYS A 1 111 ? 22.005 15.953 -1.455 1.00 87.12 111 LYS A N 1
ATOM 902 C CA . LYS A 1 111 ? 20.647 16.406 -1.784 1.00 87.12 111 LYS A CA 1
ATOM 903 C C . LYS A 1 111 ? 19.700 15.260 -2.136 1.00 87.12 111 LYS A C 1
ATOM 905 O O . LYS A 1 111 ? 18.545 15.270 -1.710 1.00 87.12 111 LYS A O 1
ATOM 910 N N . ILE A 1 112 ? 20.168 14.265 -2.891 1.00 83.06 112 ILE A N 1
ATOM 911 C CA . ILE A 1 112 ? 19.382 13.066 -3.211 1.00 83.06 112 ILE A CA 1
ATOM 912 C C . ILE A 1 112 ? 19.083 12.283 -1.929 1.00 83.06 112 ILE A C 1
ATOM 914 O O . ILE A 1 112 ? 17.935 11.891 -1.716 1.00 83.06 112 ILE A O 1
ATOM 918 N N . LYS A 1 113 ? 20.083 12.078 -1.060 1.00 81.69 113 LYS A N 1
ATOM 919 C CA . LYS A 1 113 ? 19.908 11.401 0.234 1.00 81.69 113 LYS A CA 1
ATOM 920 C C . LYS A 1 113 ? 18.885 12.136 1.101 1.00 81.69 113 LYS A C 1
ATOM 922 O O . LYS A 1 113 ? 17.912 11.524 1.538 1.00 81.69 113 LYS A O 1
ATOM 927 N N . GLU A 1 114 ? 19.028 13.453 1.237 1.00 86.56 114 GLU A N 1
ATOM 928 C CA . GLU A 1 114 ? 18.108 14.312 1.986 1.00 86.56 114 GLU A CA 1
ATOM 929 C C . GLU A 1 114 ? 16.672 14.221 1.443 1.00 86.56 114 GLU A C 1
ATOM 931 O O . GLU A 1 114 ? 15.719 14.080 2.212 1.00 86.56 114 GLU A O 1
ATOM 936 N N . LEU A 1 115 ? 16.496 14.271 0.116 1.00 87.44 115 LEU A N 1
ATOM 937 C CA . LEU A 1 115 ? 15.183 14.162 -0.518 1.00 87.44 115 LEU A CA 1
ATOM 938 C C . LEU A 1 115 ? 14.539 12.800 -0.233 1.00 87.44 115 LEU A C 1
ATOM 940 O O . LEU A 1 115 ? 13.358 12.749 0.112 1.00 87.44 115 LEU A O 1
ATOM 944 N N . ARG A 1 116 ? 15.309 11.709 -0.332 1.00 83.88 116 ARG A N 1
ATOM 945 C CA . ARG A 1 116 ? 14.833 10.349 -0.036 1.00 83.88 116 ARG A CA 1
ATOM 946 C C . ARG A 1 116 ? 14.429 10.195 1.424 1.00 83.88 116 ARG A C 1
ATOM 948 O O . ARG A 1 116 ? 13.345 9.691 1.701 1.00 83.88 116 ARG A O 1
ATOM 955 N N . GLU A 1 117 ? 15.262 10.651 2.356 1.00 85.06 117 GLU A N 1
ATOM 956 C CA . GLU A 1 117 ? 14.962 10.612 3.791 1.00 85.06 117 GLU A CA 1
ATOM 957 C C . GLU A 1 117 ? 13.740 11.468 4.134 1.00 85.06 117 GLU A C 1
ATOM 959 O O . GLU A 1 117 ? 12.877 11.054 4.907 1.00 85.06 117 GLU A O 1
ATOM 964 N N . ARG A 1 118 ? 13.624 12.661 3.539 1.00 89.81 118 ARG A N 1
ATOM 965 C CA . ARG A 1 118 ? 12.452 13.529 3.697 1.00 89.81 118 ARG A CA 1
ATOM 966 C C . ARG A 1 118 ? 11.193 12.864 3.149 1.00 89.81 118 ARG A C 1
ATOM 968 O O . ARG A 1 118 ? 10.161 12.904 3.813 1.00 89.81 118 ARG A O 1
ATOM 975 N N . GLN A 1 119 ? 11.274 12.235 1.978 1.00 88.81 119 GLN A N 1
ATOM 976 C CA . GLN A 1 119 ? 10.155 11.518 1.373 1.00 88.81 119 GLN A CA 1
ATOM 977 C C . GLN A 1 119 ? 9.744 10.307 2.216 1.00 88.81 119 GLN A C 1
ATOM 979 O O . GLN A 1 119 ? 8.555 10.128 2.458 1.00 88.81 119 GLN A O 1
ATOM 984 N N . ALA A 1 120 ? 10.695 9.505 2.704 1.00 86.94 120 ALA A N 1
ATOM 985 C CA . ALA A 1 120 ? 10.415 8.353 3.558 1.00 86.94 120 ALA A CA 1
ATOM 986 C C . ALA A 1 120 ? 9.772 8.777 4.890 1.00 86.94 120 ALA A C 1
ATOM 988 O O . ALA A 1 120 ? 8.734 8.233 5.269 1.00 86.94 120 ALA A O 1
ATOM 989 N N . ARG A 1 121 ? 10.320 9.804 5.558 1.00 89.44 121 ARG A N 1
ATOM 990 C CA . ARG A 1 121 ? 9.726 10.382 6.776 1.00 89.44 121 ARG A CA 1
ATOM 991 C C . ARG A 1 121 ? 8.329 10.931 6.515 1.00 89.44 121 ARG A C 1
ATOM 993 O O . ARG A 1 121 ? 7.400 10.621 7.258 1.00 89.44 121 ARG A O 1
ATOM 1000 N N . PHE A 1 122 ? 8.149 11.696 5.438 1.00 93.00 122 PHE A N 1
ATOM 1001 C CA . PHE A 1 122 ? 6.831 12.188 5.051 1.00 93.00 122 PHE A CA 1
ATOM 1002 C C . PHE A 1 122 ? 5.853 11.033 4.821 1.00 93.00 122 PHE A C 1
ATOM 1004 O O . PHE A 1 122 ? 4.753 11.044 5.354 1.00 93.00 122 PHE A O 1
ATOM 1011 N N . LEU A 1 123 ? 6.242 10.019 4.061 1.00 91.06 123 LEU A N 1
ATOM 1012 C CA . LEU A 1 123 ? 5.350 8.935 3.686 1.00 91.06 123 LEU A CA 1
ATOM 1013 C C . LEU A 1 123 ? 4.963 8.054 4.880 1.00 91.06 123 LEU A C 1
ATOM 1015 O O . LEU A 1 123 ? 3.779 7.799 5.079 1.00 91.06 123 LEU A O 1
ATOM 1019 N N . PHE A 1 124 ? 5.927 7.595 5.678 1.00 89.88 124 PHE A N 1
ATOM 1020 C CA . PHE A 1 124 ? 5.675 6.581 6.707 1.00 89.88 124 PHE A CA 1
ATOM 1021 C C . PHE A 1 124 ? 5.421 7.170 8.097 1.00 89.88 124 PHE A C 1
ATOM 1023 O O . PHE A 1 124 ? 4.502 6.729 8.786 1.00 89.88 124 PHE A O 1
ATOM 1030 N N . GLN A 1 125 ? 6.175 8.196 8.500 1.00 91.00 125 GLN A N 1
ATOM 1031 C CA . GLN A 1 125 ? 6.060 8.794 9.838 1.00 91.00 125 GLN A CA 1
ATOM 1032 C C . GLN A 1 125 ? 5.012 9.912 9.901 1.00 91.00 125 GLN A C 1
ATOM 1034 O O . GLN A 1 125 ? 4.550 10.256 10.985 1.00 91.00 125 GLN A O 1
ATOM 1039 N N . ASN A 1 126 ? 4.618 10.480 8.757 1.00 95.12 126 ASN A N 1
ATOM 1040 C CA . ASN A 1 126 ? 3.662 11.583 8.704 1.00 95.12 126 ASN A CA 1
ATOM 1041 C C . ASN A 1 126 ? 2.342 11.182 8.019 1.00 95.12 126 ASN A C 1
ATOM 1043 O O . ASN A 1 126 ? 1.297 11.123 8.664 1.00 95.12 126 ASN A O 1
ATOM 1047 N N . PHE A 1 127 ? 2.377 10.871 6.725 1.00 96.06 127 PHE A N 1
ATOM 1048 C CA . PHE A 1 127 ? 1.202 10.560 5.917 1.00 96.06 127 PHE A CA 1
ATOM 1049 C C . PHE A 1 127 ? 0.551 9.239 6.344 1.00 96.06 127 PHE A C 1
ATOM 1051 O O . PHE A 1 127 ? -0.607 9.237 6.757 1.00 96.06 127 PHE A O 1
ATOM 1058 N N . GLY A 1 128 ? 1.302 8.136 6.323 1.00 95.56 128 GLY A N 1
ATOM 1059 C CA . GLY A 1 128 ? 0.831 6.813 6.729 1.00 95.56 128 GLY A CA 1
ATOM 1060 C C . GLY A 1 128 ? 0.425 6.764 8.200 1.00 95.56 128 GLY A C 1
ATOM 1061 O O . GLY A 1 128 ? -0.702 6.384 8.504 1.00 95.56 128 GLY A O 1
ATOM 1062 N N . ALA A 1 129 ? 1.298 7.211 9.113 1.00 96.38 129 ALA A N 1
ATOM 1063 C CA . ALA A 1 129 ? 1.001 7.230 10.547 1.00 96.38 129 ALA A CA 1
ATOM 1064 C C . ALA A 1 129 ? -0.239 8.074 10.893 1.00 96.38 129 ALA A C 1
ATOM 1066 O O . ALA A 1 129 ? -1.101 7.605 11.635 1.00 96.38 129 ALA A O 1
ATOM 1067 N N . GLY A 1 130 ? -0.366 9.279 10.320 1.00 97.75 130 GLY A N 1
ATOM 1068 C CA . GLY A 1 130 ? -1.522 10.149 10.540 1.00 97.75 130 GLY A CA 1
ATOM 1069 C C . GLY A 1 130 ? -2.823 9.535 10.023 1.00 97.75 130 GLY A C 1
ATOM 1070 O O . GLY A 1 130 ? -3.802 9.448 10.761 1.00 97.75 130 GLY A O 1
ATOM 1071 N N . LEU A 1 131 ? -2.838 9.039 8.781 1.00 98.06 131 LEU A N 1
ATOM 1072 C CA . LEU A 1 131 ? -4.030 8.393 8.222 1.00 98.06 131 LEU A CA 1
ATOM 1073 C C . LEU A 1 131 ? -4.424 7.130 8.991 1.00 98.06 131 LEU A C 1
ATOM 1075 O O . LEU A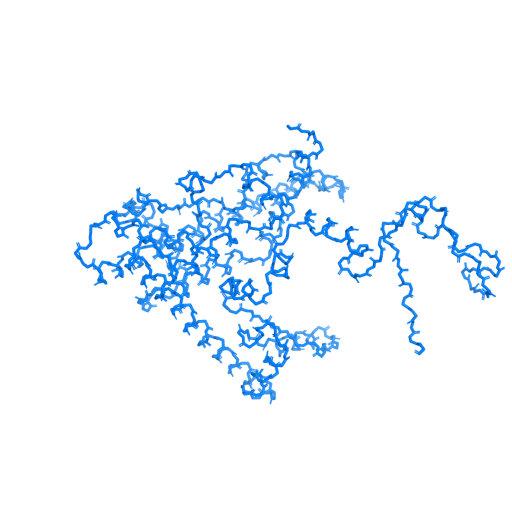 1 131 ? -5.609 6.921 9.247 1.00 98.06 131 LEU A O 1
ATOM 1079 N N . LYS A 1 132 ? -3.443 6.322 9.401 1.00 98.12 132 LYS A N 1
ATOM 1080 C CA . LYS A 1 132 ? -3.667 5.099 10.175 1.00 98.12 132 LYS A CA 1
ATOM 1081 C C . LYS A 1 132 ? -4.236 5.391 11.563 1.00 98.12 132 LYS A C 1
ATOM 1083 O O . LYS A 1 132 ? -5.184 4.730 11.981 1.00 98.12 132 LYS A O 1
ATOM 1088 N N . ALA A 1 133 ? -3.702 6.392 12.264 1.00 98.50 133 ALA A N 1
ATOM 1089 C CA . ALA A 1 133 ? -4.216 6.809 13.568 1.00 98.50 133 ALA A CA 1
ATOM 1090 C C . ALA A 1 133 ? -5.675 7.279 13.470 1.00 98.50 133 ALA A C 1
ATOM 1092 O O . ALA A 1 133 ? -6.528 6.808 14.222 1.00 98.50 133 ALA A O 1
ATOM 1093 N N . THR A 1 134 ? -5.988 8.134 12.492 1.00 98.69 134 THR A N 1
ATOM 1094 C CA . THR A 1 134 ? -7.364 8.599 12.263 1.00 98.69 134 THR A CA 1
ATOM 1095 C C . THR A 1 134 ? -8.292 7.455 11.865 1.00 98.69 134 THR A C 1
ATOM 1097 O O . THR A 1 134 ? -9.410 7.378 12.366 1.00 98.69 134 THR A O 1
ATOM 1100 N N . ALA A 1 135 ? -7.839 6.534 11.009 1.00 98.62 135 ALA A N 1
ATOM 1101 C CA . ALA A 1 135 ? -8.605 5.342 10.651 1.00 98.62 135 ALA A CA 1
ATOM 1102 C C . ALA A 1 135 ? -8.936 4.481 11.880 1.00 98.62 135 ALA A C 1
ATOM 1104 O O . ALA A 1 135 ? -10.089 4.094 12.058 1.00 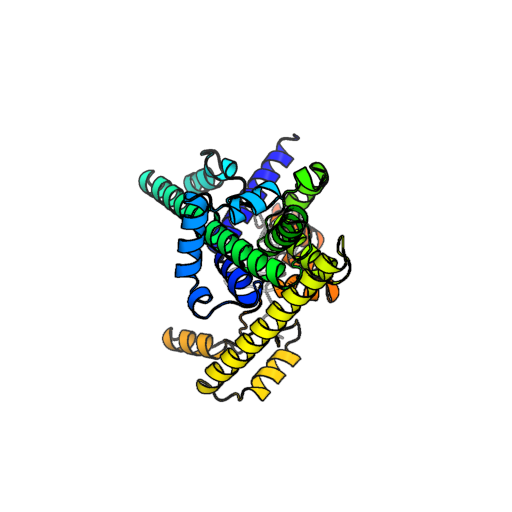98.62 135 ALA A O 1
ATOM 1105 N N . GLY A 1 136 ? -7.959 4.250 12.762 1.00 98.56 136 GLY A N 1
ATOM 1106 C CA . GLY A 1 136 ? -8.171 3.514 14.007 1.00 98.56 136 GLY A CA 1
ATOM 1107 C C . GLY A 1 136 ? -9.142 4.196 14.961 1.00 98.56 136 GLY A C 1
ATOM 1108 O O . GLY A 1 136 ? -10.004 3.526 15.522 1.00 98.56 136 GLY A O 1
ATOM 1109 N N . LEU A 1 137 ? -9.075 5.521 15.098 1.00 98.75 137 LEU A N 1
ATOM 1110 C CA . LEU A 1 137 ? -10.031 6.277 15.910 1.00 98.75 137 LEU A CA 1
ATOM 1111 C C . LEU A 1 137 ? -11.461 6.201 15.351 1.00 98.75 137 LEU A C 1
ATOM 1113 O O . LEU A 1 137 ? -12.406 6.015 16.118 1.00 98.75 137 LEU A O 1
ATOM 1117 N N . ILE A 1 138 ? -11.622 6.304 14.027 1.00 98.69 138 ILE A N 1
ATOM 1118 C CA . ILE A 1 138 ? -12.924 6.170 13.355 1.00 98.69 138 ILE A CA 1
ATOM 1119 C C . ILE A 1 138 ? -13.492 4.763 13.562 1.00 98.69 138 ILE A C 1
ATOM 1121 O O . ILE A 1 138 ? -14.643 4.627 13.980 1.00 98.69 138 ILE A O 1
ATOM 1125 N N . GLU A 1 139 ? -12.700 3.715 13.324 1.00 98.69 139 GLU A N 1
ATOM 1126 C CA . GLU A 1 139 ? -13.175 2.340 13.500 1.00 98.69 139 GLU A CA 1
ATOM 1127 C C . GLU A 1 139 ? -13.439 1.995 14.963 1.00 98.69 139 GLU A C 1
ATOM 1129 O O . GLU A 1 139 ? -14.411 1.303 15.248 1.00 98.69 139 GLU A O 1
ATOM 1134 N N . TYR A 1 140 ? -12.659 2.526 15.906 1.00 98.75 140 TYR A N 1
ATOM 1135 C CA . TYR A 1 140 ? -12.926 2.336 17.330 1.00 98.75 140 TYR A CA 1
ATOM 1136 C C . TYR A 1 140 ? -14.234 3.008 17.757 1.00 98.75 140 TYR A C 1
ATOM 1138 O O . TYR A 1 140 ? -15.044 2.387 18.445 1.00 98.75 140 TYR A O 1
ATOM 1146 N N . ARG A 1 141 ? -14.509 4.226 17.270 1.00 98.50 141 ARG A N 1
ATOM 1147 C CA . ARG A 1 141 ? -15.815 4.887 17.435 1.00 98.50 141 ARG A CA 1
ATOM 1148 C C . ARG A 1 141 ? -16.953 4.050 16.849 1.00 98.50 141 ARG A C 1
ATOM 1150 O O . ARG A 1 141 ? -18.018 3.967 17.454 1.00 98.50 141 ARG A O 1
ATOM 1157 N N . ASN A 1 142 ? -16.758 3.454 15.676 1.00 98.50 142 ASN A N 1
ATOM 1158 C CA . ASN A 1 142 ? -17.778 2.613 15.050 1.00 98.50 142 ASN A CA 1
ATOM 1159 C C . ASN A 1 142 ? -18.007 1.322 15.847 1.00 98.50 142 ASN A C 1
ATOM 1161 O O . ASN A 1 142 ? -19.152 0.974 16.108 1.00 98.50 142 ASN A O 1
ATOM 1165 N N . ALA A 1 143 ? -16.937 0.667 16.301 1.00 98.19 143 ALA A N 1
ATOM 1166 C CA . ALA A 1 143 ? -17.006 -0.539 17.120 1.00 98.19 143 ALA A CA 1
ATOM 1167 C C . ALA A 1 143 ? -17.642 -0.284 18.497 1.00 98.19 143 ALA A C 1
ATOM 1169 O O . ALA A 1 143 ? -18.305 -1.167 19.032 1.00 98.19 143 ALA A O 1
ATOM 1170 N N . LEU A 1 144 ? -17.480 0.918 19.066 1.00 98.12 144 LEU A N 1
ATOM 1171 C CA . LEU A 1 144 ? -18.182 1.335 20.288 1.00 98.12 144 LEU A CA 1
ATOM 1172 C C . LEU A 1 144 ? -19.702 1.353 20.089 1.00 98.12 144 LEU A C 1
ATOM 1174 O O . LEU A 1 144 ? -20.434 0.982 20.998 1.00 98.12 144 LEU A O 1
ATOM 1178 N N . LYS A 1 145 ? -20.168 1.761 18.903 1.00 98.12 145 LYS A N 1
ATOM 1179 C CA . LYS A 1 145 ? -21.595 1.764 18.548 1.00 98.12 145 LYS A CA 1
ATOM 1180 C C . LYS A 1 145 ? -22.111 0.372 18.189 1.00 98.12 145 LYS A C 1
ATOM 1182 O O . LYS A 1 145 ? -23.228 0.039 18.551 1.00 98.12 145 LYS A O 1
ATOM 1187 N N . ASP A 1 146 ? -21.314 -0.404 17.453 1.00 97.88 146 ASP A N 1
ATOM 1188 C CA . ASP A 1 146 ? -21.701 -1.737 16.973 1.00 97.88 146 ASP A CA 1
ATOM 1189 C C . ASP A 1 146 ? -21.721 -2.774 18.115 1.00 97.88 146 ASP A C 1
ATOM 1191 O O . ASP A 1 146 ? -22.522 -3.703 18.088 1.00 97.88 146 ASP A O 1
ATOM 1195 N N . HIS A 1 147 ? -20.855 -2.612 19.122 1.00 97.31 147 HIS A N 1
ATOM 1196 C CA . HIS A 1 147 ? -20.688 -3.560 20.226 1.00 97.31 147 HIS A CA 1
ATOM 1197 C C . HIS A 1 147 ? -20.508 -2.824 21.563 1.00 97.31 147 HIS A C 1
ATOM 1199 O O . HIS A 1 147 ? -19.394 -2.844 22.091 1.00 97.31 147 HIS A O 1
ATOM 1205 N N . PRO A 1 148 ? -21.529 -2.143 22.117 1.00 97.69 148 PRO A N 1
ATOM 1206 C CA . PRO A 1 148 ? -21.386 -1.312 23.322 1.00 97.69 148 PRO A CA 1
ATOM 1207 C C . PRO A 1 148 ? -20.951 -2.102 24.567 1.00 97.69 148 PRO A C 1
ATOM 1209 O O . PRO A 1 148 ? -20.135 -1.602 25.339 1.00 97.69 148 PRO A O 1
ATOM 1212 N N . ASP A 1 149 ? -21.383 -3.357 24.692 1.00 97.81 149 ASP A N 1
ATOM 1213 C CA . ASP A 1 149 ? -21.133 -4.198 25.874 1.00 97.81 149 ASP A CA 1
ATOM 1214 C C . ASP A 1 149 ? -19.778 -4.929 25.850 1.00 97.81 149 ASP A C 1
ATOM 1216 O O . ASP A 1 149 ? -19.381 -5.555 26.829 1.00 97.81 149 ASP A O 1
ATOM 1220 N N . MET A 1 150 ? -19.044 -4.861 24.734 1.00 97.75 150 MET A N 1
ATOM 1221 C CA . MET A 1 150 ? -17.723 -5.485 24.609 1.00 97.75 150 MET A CA 1
ATOM 1222 C C . MET A 1 150 ? -16.696 -4.792 25.514 1.00 97.75 150 MET A C 1
ATOM 1224 O O . MET A 1 150 ? -16.640 -3.554 25.564 1.00 97.75 150 MET A O 1
ATOM 1228 N N . ASP A 1 151 ? -15.824 -5.584 26.152 1.00 98.12 151 ASP A N 1
ATOM 1229 C CA . ASP A 1 151 ? -14.702 -5.049 26.923 1.00 98.12 151 ASP A CA 1
ATOM 1230 C C . ASP A 1 151 ? -13.899 -4.042 26.072 1.00 98.12 151 ASP A C 1
ATOM 1232 O O . ASP A 1 151 ? -13.590 -4.301 24.898 1.00 98.12 151 ASP A O 1
ATOM 1236 N N . PRO A 1 152 ? -13.556 -2.858 26.612 1.00 98.44 152 PRO A N 1
ATOM 1237 C CA . PRO A 1 152 ? -12.908 -1.840 25.807 1.00 98.44 152 PRO A CA 1
ATOM 1238 C C . PRO A 1 152 ? -11.529 -2.227 25.257 1.00 98.44 152 PRO A C 1
ATOM 1240 O O . PRO A 1 152 ? -11.139 -1.685 24.219 1.00 98.44 152 PRO A O 1
ATOM 1243 N N . ASN A 1 153 ? -10.787 -3.122 25.915 1.00 98.31 153 ASN A N 1
ATOM 1244 C CA . ASN A 1 153 ? -9.498 -3.609 25.425 1.00 98.31 153 ASN A CA 1
ATOM 1245 C C . ASN A 1 153 ? -9.674 -4.652 24.325 1.00 98.31 153 ASN A C 1
ATOM 1247 O O . ASN A 1 153 ? -8.979 -4.560 23.313 1.00 98.31 153 ASN A O 1
ATOM 1251 N N . ASP A 1 154 ? -10.639 -5.562 24.452 1.00 98.12 154 ASP A N 1
ATOM 1252 C CA . ASP A 1 154 ? -10.955 -6.522 23.386 1.00 98.12 154 ASP A CA 1
ATOM 1253 C C . ASP A 1 154 ? -11.430 -5.809 22.118 1.00 98.12 154 ASP A C 1
ATOM 1255 O O . ASP A 1 154 ? -10.927 -6.068 21.018 1.00 98.12 154 ASP A O 1
ATOM 1259 N N . ARG A 1 155 ? -12.290 -4.796 22.274 1.00 98.19 155 ARG A N 1
ATOM 1260 C CA . ARG A 1 155 ? -12.709 -3.925 21.168 1.00 98.19 155 ARG A CA 1
ATOM 1261 C C . ARG A 1 155 ? -11.518 -3.218 20.525 1.00 98.19 155 ARG A C 1
ATOM 1263 O O . ARG A 1 155 ? -11.402 -3.165 19.299 1.00 98.19 155 ARG A O 1
ATOM 1270 N N . ALA A 1 156 ? -10.621 -2.665 21.341 1.00 98.50 156 ALA A N 1
ATOM 1271 C CA . ALA A 1 156 ? -9.431 -1.979 20.852 1.00 98.50 156 ALA A CA 1
ATOM 1272 C C . ALA A 1 156 ? -8.473 -2.939 20.133 1.00 98.50 156 ALA A C 1
ATOM 1274 O O . ALA A 1 156 ? -7.924 -2.573 19.098 1.00 98.50 156 ALA A O 1
ATOM 1275 N N . LYS A 1 157 ? -8.299 -4.166 20.630 1.00 98.00 157 LYS A N 1
ATOM 1276 C CA . LYS A 1 157 ? -7.478 -5.218 20.014 1.00 98.00 157 LYS A CA 1
ATOM 1277 C C . LYS A 1 157 ? -8.037 -5.640 18.657 1.00 98.00 157 LYS A C 1
ATOM 1279 O O . LYS A 1 157 ? -7.281 -5.737 17.691 1.00 98.00 157 LYS A O 1
ATOM 1284 N N . MET A 1 158 ? -9.352 -5.828 18.570 1.00 97.88 158 MET A N 1
ATOM 1285 C CA . MET A 1 158 ? -10.060 -6.147 17.331 1.00 97.88 158 MET A CA 1
ATOM 1286 C C . MET A 1 158 ? -9.839 -5.059 16.265 1.00 97.88 158 MET A C 1
ATOM 1288 O O . MET A 1 158 ? -9.392 -5.349 15.153 1.00 97.88 158 MET A O 1
ATOM 1292 N N . VAL A 1 159 ? -10.061 -3.790 16.626 1.00 98.44 159 VAL A N 1
ATOM 1293 C CA . VAL A 1 159 ? -9.848 -2.644 15.726 1.00 98.44 159 VAL A CA 1
ATOM 1294 C C . VAL A 1 159 ? -8.373 -2.477 15.365 1.00 98.44 159 VAL A C 1
ATOM 1296 O O . VAL A 1 159 ? -8.041 -2.296 14.196 1.00 98.44 159 VAL A O 1
ATOM 1299 N N . ALA A 1 160 ? -7.470 -2.578 16.339 1.00 97.88 160 ALA A N 1
ATOM 1300 C CA . ALA A 1 160 ? -6.033 -2.515 16.106 1.00 97.88 160 ALA A CA 1
ATOM 1301 C C . ALA A 1 160 ? -5.575 -3.580 15.106 1.00 97.88 160 ALA A C 1
ATOM 1303 O O . ALA A 1 160 ? -4.763 -3.286 14.227 1.00 97.88 160 ALA A O 1
ATOM 1304 N N . SER A 1 161 ? -6.118 -4.798 15.205 1.00 97.50 161 SER A N 1
ATOM 1305 C CA . SER A 1 161 ? -5.805 -5.852 14.251 1.00 97.50 161 SER A CA 1
ATOM 1306 C C . SER A 1 161 ? -6.289 -5.515 12.848 1.00 97.50 161 SER A C 1
ATOM 1308 O O . SER A 1 161 ? -5.493 -5.667 11.927 1.00 97.50 161 SER A O 1
ATOM 1310 N N . LEU A 1 162 ? -7.530 -5.037 12.682 1.00 98.19 162 LEU A N 1
ATOM 1311 C CA . LEU A 1 162 ? -8.047 -4.626 11.369 1.00 98.19 162 LEU A CA 1
ATOM 1312 C C . LEU A 1 162 ? -7.152 -3.564 10.737 1.00 98.19 162 LEU A C 1
ATOM 1314 O O . LEU A 1 162 ? -6.727 -3.702 9.598 1.00 98.19 162 LEU A O 1
ATOM 1318 N N . ILE A 1 163 ? -6.845 -2.508 11.487 1.00 98.19 163 ILE A N 1
ATOM 1319 C CA . ILE A 1 163 ? -6.095 -1.365 10.967 1.00 98.19 163 ILE A CA 1
ATOM 1320 C C . ILE A 1 163 ? -4.644 -1.739 10.660 1.00 98.19 163 ILE A C 1
ATOM 1322 O O . ILE A 1 163 ? -4.053 -1.206 9.721 1.00 98.19 163 ILE A O 1
ATOM 1326 N N . ASN A 1 164 ? -4.049 -2.659 11.420 1.00 97.06 164 ASN A N 1
ATOM 1327 C CA . ASN A 1 164 ? -2.752 -3.221 11.066 1.00 97.06 164 ASN A CA 1
ATOM 1328 C C . ASN A 1 164 ? -2.842 -4.084 9.804 1.00 97.06 164 ASN A C 1
ATOM 1330 O O . ASN A 1 164 ? -2.027 -3.892 8.913 1.00 97.06 164 ASN A O 1
ATOM 1334 N N . ASP A 1 165 ? -3.818 -4.985 9.703 1.00 96.75 165 ASP A N 1
ATOM 1335 C CA . ASP A 1 165 ? -3.987 -5.845 8.528 1.00 96.75 165 ASP A CA 1
ATOM 1336 C C . ASP A 1 165 ? -4.354 -5.006 7.260 1.00 96.75 165 ASP A C 1
ATOM 1338 O O . ASP A 1 165 ? -4.008 -5.390 6.150 1.00 96.75 165 ASP A O 1
ATOM 1342 N N . ASP A 1 166 ? -4.980 -3.828 7.384 1.00 97.19 166 ASP A N 1
ATOM 1343 C CA . ASP A 1 166 ? -5.280 -2.916 6.256 1.00 97.19 166 ASP A CA 1
ATOM 1344 C C . ASP A 1 166 ? -4.076 -2.047 5.840 1.00 97.19 166 ASP A C 1
ATOM 1346 O O . ASP A 1 166 ? -3.689 -2.006 4.675 1.00 97.19 166 ASP A O 1
ATOM 1350 N N . PHE A 1 167 ? -3.421 -1.375 6.792 1.00 96.06 167 PHE A N 1
ATOM 1351 C CA . PHE A 1 167 ? -2.306 -0.460 6.491 1.00 96.06 167 PHE A CA 1
ATOM 1352 C C . PHE A 1 167 ? -0.952 -1.172 6.322 1.00 96.06 167 PHE A C 1
ATOM 1354 O O . PHE A 1 167 ? 0.076 -0.499 6.280 1.00 96.06 167 PHE A O 1
ATOM 1361 N N . GLY A 1 168 ? -0.941 -2.507 6.277 1.00 91.19 168 GLY A N 1
ATOM 1362 C CA . GLY A 1 168 ? 0.263 -3.337 6.166 1.00 91.19 168 GLY A CA 1
ATOM 1363 C C . GLY A 1 168 ? 0.954 -3.648 7.498 1.00 91.19 168 GLY A C 1
ATOM 1364 O O . GLY A 1 168 ? 1.888 -4.442 7.521 1.00 91.19 168 GLY A O 1
ATOM 1365 N N . GLY A 1 169 ? 0.500 -3.017 8.594 1.00 88.38 169 GLY A N 1
ATOM 1366 C CA . GLY A 1 169 ? 1.049 -2.745 9.936 1.00 88.38 169 GLY A CA 1
ATOM 1367 C C . GLY A 1 169 ? 1.512 -3.883 10.848 1.00 88.38 169 GLY A C 1
ATOM 1368 O O . GLY A 1 169 ? 1.482 -3.687 12.066 1.00 88.38 169 GLY A O 1
ATOM 1369 N N . LEU A 1 170 ? 1.839 -5.068 10.336 1.00 91.81 170 LEU A N 1
ATOM 1370 C CA . LEU A 1 170 ? 1.928 -6.276 11.160 1.00 91.81 170 LEU A CA 1
ATOM 1371 C C . LEU A 1 170 ? 2.991 -6.205 12.262 1.00 91.81 170 LEU A C 1
ATOM 1373 O O . LEU A 1 170 ? 4.161 -5.883 12.045 1.00 91.81 170 LEU A O 1
ATOM 1377 N N . HIS A 1 171 ? 2.593 -6.602 13.470 1.00 90.12 171 HIS A N 1
ATOM 1378 C CA . HIS A 1 171 ? 3.513 -6.812 14.579 1.00 90.12 171 HIS A CA 1
ATOM 1379 C C . HIS A 1 171 ? 4.019 -8.262 14.569 1.00 90.12 171 HIS A C 1
ATOM 1381 O O . HIS A 1 171 ? 3.671 -9.058 15.438 1.00 90.12 171 HIS A O 1
ATOM 1387 N N . LEU A 1 172 ? 4.860 -8.608 13.589 1.00 90.50 172 LEU A N 1
ATOM 1388 C CA . LEU A 1 172 ? 5.277 -9.994 13.309 1.00 90.50 172 LEU A CA 1
ATOM 1389 C C . LEU A 1 172 ? 5.823 -10.753 14.531 1.00 90.50 172 LEU A C 1
ATOM 1391 O O . LEU A 1 172 ? 5.526 -11.930 14.694 1.00 90.50 172 LEU A O 1
ATOM 1395 N N . GLN A 1 173 ? 6.553 -10.073 15.422 1.00 87.56 173 GLN A N 1
ATOM 1396 C CA . GLN A 1 173 ? 7.046 -10.659 16.680 1.00 87.56 173 GLN A CA 1
ATOM 1397 C C . GLN A 1 173 ? 5.915 -11.060 17.639 1.00 87.56 173 GLN A C 1
ATOM 1399 O O . GLN A 1 173 ? 5.980 -12.110 18.258 1.00 87.56 173 GLN A O 1
ATOM 1404 N N . ARG A 1 174 ? 4.850 -10.254 17.726 1.00 87.50 174 ARG A N 1
ATOM 1405 C CA . ARG A 1 174 ? 3.680 -10.525 18.582 1.00 87.50 174 ARG A CA 1
ATOM 1406 C C . ARG A 1 174 ? 2.775 -11.585 17.961 1.00 87.50 174 ARG A C 1
ATOM 1408 O O . ARG A 1 174 ? 1.999 -12.224 18.650 1.00 87.50 174 ARG A O 1
ATOM 1415 N N . MET A 1 175 ? 2.874 -11.742 16.647 1.00 90.44 175 MET A N 1
ATOM 1416 C CA . MET A 1 175 ? 2.248 -12.822 15.896 1.00 90.44 175 MET A CA 1
ATOM 1417 C C . MET A 1 175 ? 3.100 -14.098 15.888 1.00 90.44 175 MET A C 1
ATOM 1419 O O . MET A 1 175 ? 2.763 -15.020 15.148 1.00 90.44 175 MET A O 1
ATOM 1423 N N . GLU A 1 176 ? 4.217 -14.119 16.628 1.00 93.69 176 GLU A N 1
ATOM 1424 C CA . GLU A 1 176 ? 5.117 -15.271 16.756 1.00 93.69 176 GLU A CA 1
ATOM 1425 C C . GLU A 1 176 ? 5.570 -15.819 15.394 1.00 93.69 176 GLU A C 1
ATOM 1427 O O . GLU A 1 176 ? 5.748 -17.019 15.182 1.00 93.69 176 GLU A O 1
ATOM 1432 N N . ARG A 1 177 ? 5.743 -14.922 14.414 1.00 92.94 177 ARG A N 1
ATOM 1433 C CA . ARG A 1 177 ? 6.199 -15.320 13.085 1.00 92.94 177 ARG A CA 1
ATOM 1434 C C . ARG A 1 177 ? 7.645 -15.787 13.157 1.00 92.94 177 ARG A C 1
ATOM 1436 O O . ARG A 1 177 ? 8.502 -15.090 13.694 1.00 92.94 177 ARG A O 1
ATOM 1443 N N . ASN A 1 178 ? 7.918 -16.930 12.531 1.00 93.44 178 ASN A N 1
ATOM 1444 C CA . ASN A 1 178 ? 9.267 -17.469 12.413 1.00 93.44 178 ASN A CA 1
ATOM 1445 C C . ASN A 1 178 ? 10.182 -16.465 11.667 1.00 93.44 178 ASN A C 1
ATOM 1447 O O . ASN A 1 178 ? 9.916 -16.166 10.496 1.00 93.44 178 ASN A O 1
ATOM 1451 N N . PRO A 1 179 ? 11.258 -15.955 12.301 1.00 89.88 179 PRO A N 1
ATOM 1452 C CA . PRO A 1 179 ? 12.131 -14.952 11.691 1.00 89.88 179 PRO A CA 1
ATOM 1453 C C . PRO A 1 179 ? 12.813 -15.428 10.404 1.00 89.88 179 PRO A C 1
ATOM 1455 O O . PRO A 1 179 ? 12.977 -14.638 9.476 1.00 89.88 179 PRO A O 1
ATOM 1458 N N . THR A 1 180 ? 13.163 -16.713 10.318 1.00 89.19 180 THR A N 1
ATOM 1459 C CA . THR A 1 180 ? 13.809 -17.317 9.145 1.00 89.19 180 THR A CA 1
ATOM 1460 C C . THR A 1 180 ? 12.860 -17.360 7.954 1.00 89.19 180 THR A C 1
ATOM 1462 O O . THR A 1 180 ? 13.221 -16.913 6.867 1.00 89.19 180 THR A O 1
ATOM 1465 N N . LEU A 1 181 ? 11.621 -17.821 8.150 1.00 90.06 181 LEU A N 1
ATOM 1466 C CA . LEU A 1 181 ? 10.615 -17.823 7.081 1.00 90.06 181 LEU A CA 1
ATOM 1467 C C . LEU A 1 181 ? 10.279 -16.402 6.625 1.00 90.06 181 LEU A C 1
ATOM 1469 O O . LEU A 1 181 ? 10.152 -16.154 5.429 1.00 90.06 181 LEU A O 1
ATOM 1473 N N . GLN A 1 182 ? 10.199 -15.454 7.560 1.00 90.25 182 GLN A N 1
ATOM 1474 C CA . GLN A 1 182 ? 9.995 -14.041 7.242 1.00 90.25 182 GLN A CA 1
ATOM 1475 C C . GLN A 1 182 ? 11.169 -13.458 6.451 1.00 90.25 182 GLN A C 1
ATOM 1477 O O . GLN A 1 182 ? 10.963 -12.707 5.502 1.00 90.25 182 GLN A O 1
ATOM 1482 N N . HIS A 1 183 ? 12.404 -13.833 6.785 1.00 86.62 183 HIS A N 1
ATOM 1483 C CA . HIS A 1 183 ? 13.576 -13.436 6.015 1.00 86.62 183 HIS A CA 1
ATOM 1484 C C . HIS A 1 183 ? 13.547 -14.010 4.591 1.00 86.62 183 HIS A C 1
ATOM 1486 O O . HIS A 1 183 ? 13.723 -13.264 3.631 1.00 86.62 183 HIS A O 1
ATOM 1492 N N . ILE A 1 184 ? 13.235 -15.299 4.432 1.00 88.56 184 ILE A N 1
ATOM 1493 C CA . ILE A 1 184 ? 13.077 -15.936 3.114 1.00 88.56 184 ILE A CA 1
ATOM 1494 C C . ILE A 1 184 ? 11.970 -15.242 2.311 1.00 88.56 184 ILE A C 1
ATOM 1496 O O . ILE A 1 184 ? 12.160 -14.910 1.141 1.00 88.56 184 ILE A O 1
ATOM 1500 N N . PHE A 1 185 ? 10.833 -14.942 2.937 1.00 90.56 185 PHE A N 1
ATOM 1501 C CA . PHE A 1 185 ? 9.744 -14.241 2.267 1.00 90.56 185 PHE A CA 1
ATOM 1502 C C . PHE A 1 185 ? 10.143 -12.809 1.875 1.00 90.56 185 PHE A C 1
ATOM 1504 O O . PHE A 1 185 ? 9.879 -12.385 0.752 1.00 90.56 185 PHE A O 1
ATOM 1511 N N . ARG A 1 186 ? 10.904 -12.102 2.722 1.00 87.81 186 ARG A N 1
ATOM 1512 C CA . ARG A 1 186 ? 11.565 -10.828 2.384 1.00 87.81 186 ARG A CA 1
ATOM 1513 C C . ARG A 1 186 ? 12.634 -10.943 1.322 1.00 87.81 186 ARG A C 1
ATOM 1515 O O . ARG A 1 186 ? 12.958 -9.925 0.722 1.00 87.81 186 ARG A O 1
ATOM 1522 N N . LEU A 1 187 ? 13.176 -12.116 1.031 1.00 87.44 187 LEU A N 1
ATOM 1523 C CA . LEU A 1 187 ? 14.022 -12.297 -0.141 1.00 87.44 187 LEU A CA 1
ATOM 1524 C C . LEU A 1 187 ? 13.172 -12.446 -1.395 1.00 87.44 187 LEU A C 1
ATOM 1526 O O . LEU A 1 187 ? 13.441 -11.759 -2.379 1.00 87.44 187 LEU A O 1
ATOM 1530 N N . LEU A 1 188 ? 12.107 -13.240 -1.344 1.00 89.88 188 LEU A N 1
ATOM 1531 C CA . LEU A 1 188 ? 11.346 -13.649 -2.524 1.00 89.88 188 LEU A CA 1
ATOM 1532 C C . LEU A 1 188 ? 10.207 -12.703 -2.927 1.00 89.88 188 LEU A C 1
ATOM 1534 O O . LEU A 1 188 ? 9.908 -12.622 -4.110 1.00 89.88 188 LEU A O 1
ATOM 1538 N N . ALA A 1 189 ? 9.604 -11.950 -2.004 1.00 92.56 189 ALA A N 1
ATOM 1539 C CA . ALA A 1 189 ? 8.469 -11.062 -2.281 1.00 92.56 189 ALA A CA 1
ATOM 1540 C C . ALA A 1 189 ? 8.852 -9.580 -2.188 1.00 92.56 189 ALA A C 1
ATOM 1542 O O . ALA A 1 189 ? 9.615 -9.192 -1.310 1.00 92.56 189 ALA A O 1
ATOM 1543 N N . LEU A 1 190 ? 8.330 -8.732 -3.075 1.00 91.44 190 LEU A N 1
ATOM 1544 C CA . LEU A 1 190 ? 8.595 -7.288 -3.138 1.00 91.44 190 LEU A CA 1
ATOM 1545 C C . LEU A 1 190 ? 8.166 -6.549 -1.863 1.00 91.44 190 LEU A C 1
ATOM 1547 O O . LEU A 1 190 ? 8.920 -5.718 -1.372 1.00 91.44 190 LEU A O 1
ATOM 1551 N N . ALA A 1 191 ? 6.983 -6.873 -1.343 1.00 91.38 191 ALA A N 1
ATOM 1552 C CA . ALA A 1 191 ? 6.400 -6.291 -0.135 1.00 91.38 191 ALA A CA 1
ATOM 1553 C C . ALA A 1 191 ? 5.702 -7.411 0.662 1.00 91.38 191 ALA A C 1
ATOM 1555 O O . ALA A 1 191 ? 4.489 -7.614 0.506 1.00 91.38 191 ALA A O 1
ATOM 1556 N N . PRO A 1 192 ? 6.469 -8.252 1.378 1.00 90.75 192 PRO A N 1
ATOM 1557 C CA . PRO A 1 192 ? 5.944 -9.423 2.075 1.00 90.75 192 PRO A CA 1
ATOM 1558 C C . PRO A 1 192 ? 4.947 -9.054 3.168 1.00 90.75 192 PRO A C 1
ATOM 1560 O O . PRO A 1 192 ? 3.875 -9.658 3.205 1.00 90.75 192 PRO A O 1
ATOM 1563 N N . ASP A 1 193 ? 5.246 -8.050 3.998 1.00 90.75 193 ASP A N 1
ATOM 1564 C CA . ASP A 1 193 ? 4.387 -7.676 5.120 1.00 90.75 193 ASP A CA 1
ATOM 1565 C C . ASP A 1 193 ? 3.055 -7.138 4.573 1.00 90.75 193 ASP A C 1
ATOM 1567 O O . ASP A 1 193 ? 1.981 -7.556 5.015 1.00 90.75 193 ASP A O 1
ATOM 1571 N N . TRP A 1 194 ? 3.102 -6.305 3.525 1.00 91.38 194 TRP A N 1
ATOM 1572 C CA . TRP A 1 194 ? 1.901 -5.841 2.823 1.00 91.38 194 TRP A CA 1
ATOM 1573 C C . TRP A 1 194 ? 1.092 -6.989 2.199 1.00 91.38 194 TRP A C 1
ATOM 1575 O O . TRP A 1 194 ? -0.138 -7.017 2.264 1.00 91.38 194 TRP A O 1
ATOM 1585 N N . THR A 1 195 ? 1.769 -7.953 1.572 1.00 92.12 195 THR A N 1
ATOM 1586 C CA . THR A 1 195 ? 1.105 -9.095 0.924 1.00 92.12 195 THR A CA 1
ATOM 1587 C C . THR A 1 195 ? 0.430 -9.997 1.956 1.00 92.12 195 THR A C 1
ATOM 1589 O O . THR A 1 195 ? -0.725 -10.375 1.763 1.00 92.12 195 THR A O 1
ATOM 1592 N N . GLU A 1 196 ? 1.110 -10.294 3.067 1.00 93.31 196 GLU A N 1
ATOM 1593 C CA . GLU A 1 196 ? 0.542 -11.044 4.189 1.00 93.31 196 GLU A CA 1
ATOM 1594 C C . GLU A 1 196 ? -0.686 -10.318 4.757 1.00 93.31 196 GLU A C 1
ATOM 1596 O O . GLU A 1 196 ? -1.729 -10.939 4.952 1.00 93.31 196 GLU A O 1
ATOM 1601 N N . SER A 1 197 ? -0.593 -9.002 4.946 1.00 94.31 197 SER A N 1
ATOM 1602 C CA . SER A 1 197 ? -1.676 -8.159 5.467 1.00 94.31 197 SER A CA 1
ATOM 1603 C C . SER A 1 197 ? -2.936 -8.217 4.592 1.00 94.31 197 SER A C 1
ATOM 1605 O O . SER A 1 197 ? -4.024 -8.519 5.085 1.00 94.31 197 SER A O 1
ATOM 1607 N N . ASN A 1 198 ? -2.789 -8.073 3.269 1.00 93.81 198 ASN A N 1
ATOM 1608 C CA . ASN A 1 198 ? -3.902 -8.194 2.317 1.00 93.81 198 ASN A CA 1
ATOM 1609 C C . ASN A 1 198 ? -4.584 -9.571 2.370 1.00 93.81 198 ASN A C 1
ATOM 1611 O O . ASN A 1 198 ? -5.805 -9.674 2.276 1.00 93.81 198 ASN A O 1
ATOM 1615 N N . VAL A 1 199 ? -3.805 -10.650 2.491 1.00 93.00 199 VAL A N 1
ATOM 1616 C CA . VAL A 1 199 ? -4.371 -12.004 2.590 1.00 93.00 199 VAL A CA 1
ATOM 1617 C C . VAL A 1 199 ? -5.091 -12.176 3.926 1.00 93.00 199 VAL A C 1
ATOM 1619 O O . VAL A 1 199 ? -6.197 -12.714 3.961 1.00 93.00 199 VAL A O 1
ATOM 1622 N N . ARG A 1 200 ? -4.507 -11.681 5.022 1.00 95.44 200 ARG A N 1
ATOM 1623 C CA . ARG A 1 200 ? -5.098 -11.755 6.364 1.00 95.44 200 ARG A CA 1
ATOM 1624 C C . ARG A 1 200 ? -6.427 -11.019 6.456 1.00 95.44 200 ARG A C 1
ATOM 1626 O O . ARG A 1 200 ? -7.363 -11.596 7.003 1.00 95.44 200 ARG A O 1
ATOM 1633 N N . THR A 1 201 ? -6.544 -9.811 5.896 1.00 96.25 201 THR A N 1
ATOM 1634 C CA . THR A 1 201 ? -7.825 -9.083 5.897 1.00 96.25 201 THR A CA 1
ATOM 1635 C C . THR A 1 201 ? -8.926 -9.875 5.207 1.00 96.25 201 THR A C 1
ATOM 1637 O O . THR A 1 201 ? -10.060 -9.877 5.675 1.00 96.25 201 THR A O 1
ATOM 1640 N N . MET A 1 202 ? -8.620 -10.569 4.109 1.00 94.94 202 MET A N 1
ATOM 1641 C CA . MET A 1 202 ? -9.595 -11.425 3.436 1.00 94.94 202 MET A CA 1
ATOM 1642 C C . MET A 1 202 ? -9.922 -12.669 4.264 1.00 94.94 202 MET A C 1
ATOM 1644 O O . MET A 1 202 ? -11.093 -12.952 4.487 1.00 94.94 202 MET A O 1
ATOM 1648 N N . VAL A 1 203 ? -8.912 -13.403 4.742 1.00 95.75 203 VAL A N 1
ATOM 1649 C CA . VAL A 1 203 ? -9.126 -14.629 5.531 1.00 95.75 203 VAL A CA 1
ATOM 1650 C C . VAL A 1 203 ? -9.984 -14.336 6.758 1.00 95.75 203 VAL A C 1
ATOM 1652 O O . VAL A 1 203 ? -10.929 -15.070 7.033 1.00 95.75 203 VAL A O 1
ATOM 1655 N N . LYS A 1 204 ? -9.729 -13.224 7.449 1.00 97.31 204 LYS A N 1
ATOM 1656 C CA . LYS A 1 204 ? -10.494 -12.819 8.630 1.00 97.31 204 LYS A CA 1
ATOM 1657 C C . LYS A 1 204 ? -11.919 -12.358 8.344 1.00 97.31 204 LYS A C 1
ATOM 1659 O O . LYS A 1 204 ? -12.727 -12.350 9.261 1.00 97.31 204 LYS A O 1
ATOM 1664 N N . ALA A 1 205 ? -12.266 -12.051 7.096 1.00 96.50 205 ALA A N 1
ATOM 1665 C CA . ALA A 1 205 ? -13.664 -11.845 6.718 1.00 96.50 205 ALA A CA 1
ATOM 1666 C C . ALA A 1 205 ? -14.488 -13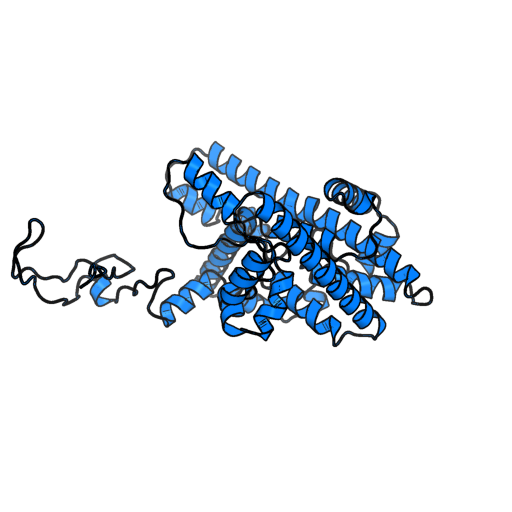.150 6.761 1.00 96.50 205 ALA A C 1
ATOM 1668 O O . ALA A 1 205 ? -15.715 -13.099 6.827 1.00 96.50 205 ALA A O 1
ATOM 1669 N N . PHE A 1 206 ? -13.823 -14.310 6.729 1.00 96.25 206 PHE A N 1
ATOM 1670 C CA . PHE A 1 206 ? -14.455 -15.634 6.782 1.00 96.25 206 PHE A CA 1
ATOM 1671 C C . PHE A 1 206 ? -14.106 -16.428 8.043 1.00 96.25 206 PHE A C 1
ATOM 1673 O O . PHE A 1 206 ? -14.828 -17.345 8.416 1.00 96.25 206 PHE A O 1
ATOM 1680 N N . LYS A 1 207 ? -12.954 -16.142 8.656 1.00 96.25 207 LYS A N 1
ATOM 1681 C CA . LYS A 1 207 ? -12.451 -16.853 9.829 1.00 96.25 207 LYS A CA 1
ATOM 1682 C C . LYS A 1 207 ? -11.564 -15.938 10.670 1.00 96.25 207 LYS A C 1
ATOM 1684 O O . LYS A 1 207 ? -10.353 -15.855 10.451 1.00 96.25 207 LYS A O 1
ATOM 1689 N N . ALA A 1 208 ? -12.177 -15.251 11.627 1.00 95.88 208 ALA A N 1
ATOM 1690 C CA . ALA A 1 208 ? -11.486 -14.430 12.620 1.00 95.88 208 ALA A CA 1
ATOM 1691 C C . ALA A 1 208 ? -11.435 -15.112 14.000 1.00 95.88 208 ALA A C 1
ATOM 1693 O O . ALA A 1 208 ? -11.863 -16.257 14.145 1.00 95.88 208 ALA A O 1
ATOM 1694 N N . GLY A 1 209 ? -10.880 -14.430 15.010 1.00 92.38 209 GLY A N 1
ATOM 1695 C CA . GLY A 1 209 ? -10.820 -14.953 16.378 1.00 92.38 209 GLY A CA 1
ATOM 1696 C C . GLY A 1 209 ? -12.175 -14.962 17.095 1.00 92.38 209 GLY A C 1
ATOM 1697 O O . GLY A 1 209 ? -12.365 -15.746 18.020 1.00 92.38 209 GLY A O 1
ATOM 1698 N N . SER A 1 210 ? -13.117 -14.121 16.660 1.00 96.75 210 SER A N 1
ATOM 1699 C CA . SER A 1 210 ? -14.488 -14.057 17.174 1.00 96.75 210 SER A CA 1
ATOM 1700 C C . SER A 1 210 ? -15.479 -13.680 16.065 1.00 96.75 210 SER A C 1
ATOM 1702 O O . SER A 1 210 ? -15.075 -13.219 14.993 1.00 96.75 210 SER A O 1
ATOM 1704 N N . LYS A 1 211 ? -16.784 -13.847 16.321 1.00 97.25 211 LYS A N 1
ATOM 1705 C CA . LYS A 1 211 ? -17.846 -13.469 15.370 1.00 97.25 211 LYS A CA 1
ATOM 1706 C C . LYS A 1 211 ? -17.903 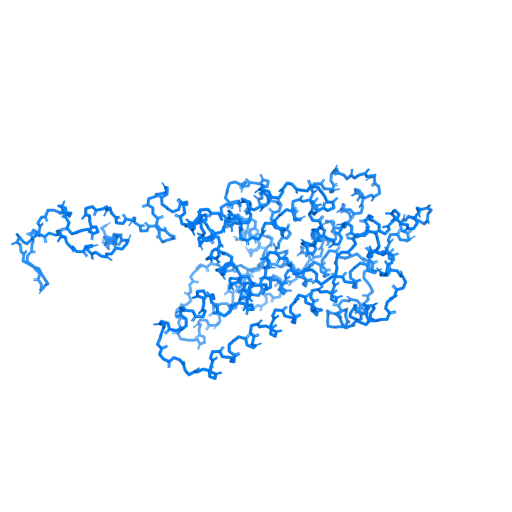-11.957 15.144 1.00 97.25 211 LYS A C 1
ATOM 1708 O O . LYS A 1 211 ? -18.223 -11.505 14.047 1.00 97.25 211 LYS A O 1
ATOM 1713 N N . GLU A 1 212 ? -17.586 -11.176 16.169 1.00 97.56 212 GLU A N 1
ATOM 1714 C CA . GLU A 1 212 ? -17.535 -9.716 16.124 1.00 97.56 212 GLU A CA 1
ATOM 1715 C C . GLU A 1 212 ? -16.351 -9.245 15.280 1.00 97.56 212 GLU A C 1
ATOM 1717 O O . GLU A 1 212 ? -16.532 -8.390 14.412 1.00 97.56 212 GLU A O 1
ATOM 1722 N N . GLU A 1 213 ? -15.166 -9.851 15.455 1.00 97.62 213 GLU A N 1
ATOM 1723 C CA . GLU A 1 213 ? -14.018 -9.570 14.587 1.00 97.62 213 GLU A CA 1
ATOM 1724 C C . GLU A 1 213 ? -14.363 -9.942 13.142 1.00 97.62 213 GLU A C 1
ATOM 1726 O O . GLU A 1 213 ? -14.200 -9.124 12.244 1.00 97.62 213 GLU A O 1
ATOM 1731 N N . GLU A 1 214 ? -14.932 -11.120 12.899 1.00 98.00 214 GLU A N 1
ATOM 1732 C CA . GLU A 1 214 ? -15.322 -11.542 11.551 1.00 98.00 214 GLU A CA 1
ATOM 1733 C C . GLU A 1 214 ? -16.319 -10.569 10.901 1.00 98.00 214 GLU A C 1
ATOM 1735 O O . GLU A 1 214 ? -16.129 -10.131 9.763 1.00 98.00 214 GLU A O 1
ATOM 1740 N N . SER A 1 215 ? -17.349 -10.162 11.647 1.00 97.94 215 SER A N 1
ATOM 1741 C CA . SER A 1 215 ? -18.315 -9.145 11.228 1.00 97.94 215 SER A CA 1
ATOM 1742 C C . SER A 1 215 ? -17.631 -7.817 10.893 1.00 97.94 215 SER A C 1
ATOM 1744 O O . SER A 1 215 ? -17.933 -7.206 9.864 1.00 97.94 215 SER A O 1
ATOM 1746 N N . LEU A 1 216 ? -16.660 -7.378 11.701 1.00 98.25 216 LEU A N 1
ATOM 1747 C CA . LEU A 1 216 ? -15.880 -6.172 11.434 1.00 98.25 216 LEU A CA 1
ATOM 1748 C C . LEU A 1 216 ? -15.128 -6.267 10.091 1.00 98.25 216 LEU A C 1
ATOM 1750 O O . LEU A 1 216 ? -15.220 -5.338 9.285 1.00 98.25 216 LEU A O 1
ATOM 1754 N N . TYR A 1 217 ? -14.442 -7.382 9.805 1.00 98.38 217 TYR A N 1
ATOM 1755 C CA . TYR A 1 217 ? -13.737 -7.568 8.524 1.00 98.38 217 TYR A CA 1
ATOM 1756 C C . TYR A 1 217 ? -14.699 -7.694 7.335 1.00 98.38 217 TYR A C 1
ATOM 1758 O O . TYR A 1 217 ? -14.413 -7.167 6.259 1.00 98.38 217 TYR A O 1
ATOM 1766 N N . ARG A 1 218 ? -15.866 -8.328 7.501 1.00 98.19 218 ARG A N 1
ATOM 1767 C CA . ARG A 1 218 ? -16.901 -8.367 6.452 1.00 98.19 218 ARG A CA 1
ATOM 1768 C C . ARG A 1 218 ? -17.409 -6.970 6.119 1.00 98.19 218 ARG A C 1
ATOM 1770 O O . ARG A 1 218 ? -17.489 -6.612 4.946 1.00 98.19 218 ARG A O 1
ATOM 1777 N N . HIS A 1 219 ? -17.694 -6.151 7.130 1.00 98.06 219 HIS A N 1
ATOM 1778 C CA . HIS A 1 219 ? -18.113 -4.766 6.919 1.00 98.06 219 HIS A CA 1
ATOM 1779 C C . HIS A 1 219 ? -17.010 -3.904 6.297 1.00 98.06 219 HIS A C 1
ATOM 1781 O O . HIS A 1 219 ? -17.307 -3.034 5.476 1.00 98.06 219 HIS A O 1
ATOM 1787 N N . PHE A 1 220 ? -15.750 -4.140 6.663 1.00 98.06 220 PHE A N 1
ATOM 1788 C CA . PHE A 1 220 ? -14.597 -3.524 6.011 1.00 98.06 220 PHE A CA 1
ATOM 1789 C C . PHE A 1 220 ? -14.584 -3.837 4.509 1.00 98.06 220 PHE A C 1
ATOM 1791 O O . PHE A 1 220 ? -14.588 -2.919 3.688 1.00 98.06 220 PHE A O 1
ATOM 1798 N N . TRP A 1 221 ? -14.670 -5.114 4.129 1.00 97.81 221 TRP A N 1
ATOM 1799 C CA . TRP A 1 221 ? -14.682 -5.512 2.719 1.00 97.81 221 TRP A CA 1
ATOM 1800 C C . TRP A 1 221 ? -15.925 -5.039 1.971 1.00 97.81 221 TRP A C 1
ATOM 1802 O O . TRP A 1 221 ? -15.811 -4.632 0.817 1.00 97.81 221 TRP A O 1
ATOM 1812 N N . ALA A 1 222 ? -17.089 -5.011 2.622 1.00 97.75 222 ALA A N 1
ATOM 1813 C CA . ALA A 1 222 ? -18.294 -4.418 2.054 1.00 97.75 222 ALA A CA 1
ATOM 1814 C C . ALA A 1 222 ? -18.096 -2.918 1.768 1.00 97.75 222 ALA A C 1
ATOM 1816 O O . ALA A 1 222 ? -18.460 -2.442 0.696 1.00 97.75 222 ALA A O 1
ATOM 1817 N N . SER A 1 223 ? -17.459 -2.174 2.680 1.00 97.19 223 SER A N 1
ATOM 1818 C CA . SER A 1 223 ? -17.103 -0.765 2.460 1.00 97.19 223 SER A CA 1
ATOM 1819 C C . SER A 1 223 ? -16.132 -0.603 1.289 1.00 97.19 223 SER A C 1
ATOM 1821 O O . SER A 1 223 ? -16.360 0.241 0.419 1.00 97.19 223 SER A O 1
ATOM 1823 N N . VAL A 1 224 ? -15.085 -1.433 1.228 1.00 97.12 224 VAL A N 1
ATOM 1824 C CA . VAL A 1 224 ? -14.108 -1.427 0.131 1.00 97.12 224 VAL A CA 1
ATOM 1825 C C . VAL A 1 224 ? -14.780 -1.705 -1.211 1.00 97.12 224 VAL A C 1
ATOM 1827 O O . VAL A 1 224 ? -14.561 -0.957 -2.164 1.00 97.12 224 VAL A O 1
ATOM 1830 N N . ALA A 1 225 ? -15.618 -2.740 -1.285 1.00 96.75 225 ALA A N 1
ATOM 1831 C CA . ALA A 1 225 ? -16.337 -3.112 -2.495 1.00 96.75 225 ALA A CA 1
ATOM 1832 C C . ALA A 1 225 ? -17.283 -1.992 -2.937 1.00 96.75 225 ALA A C 1
ATOM 1834 O O . ALA A 1 225 ? -17.154 -1.498 -4.054 1.00 96.75 225 ALA A O 1
ATOM 1835 N N . THR A 1 226 ? -18.166 -1.524 -2.053 1.00 97.19 226 THR A N 1
ATOM 1836 C CA . THR A 1 226 ? -19.153 -0.490 -2.384 1.00 97.19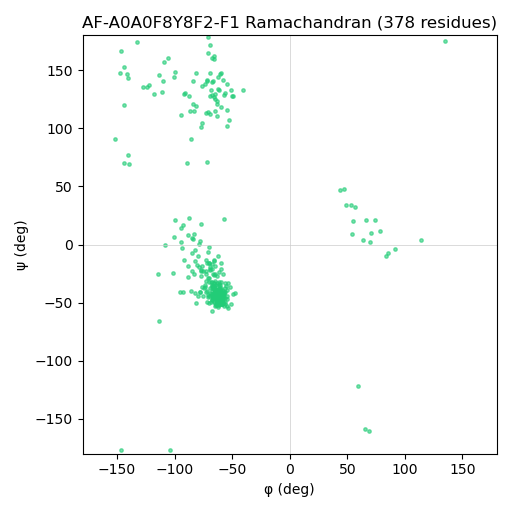 226 THR A CA 1
ATOM 1837 C C . THR A 1 226 ? -18.479 0.810 -2.812 1.00 97.19 226 THR A C 1
ATOM 1839 O O . THR A 1 226 ? -18.745 1.316 -3.897 1.00 97.19 226 THR A O 1
ATOM 1842 N N . LYS A 1 227 ? -17.546 1.347 -2.017 1.00 97.12 227 LYS A N 1
ATOM 1843 C CA . LYS A 1 227 ? -16.872 2.612 -2.355 1.00 97.12 227 LYS A CA 1
ATOM 1844 C C . LYS A 1 227 ? -15.982 2.475 -3.584 1.00 97.12 227 LYS A C 1
ATOM 1846 O O . LYS A 1 227 ? -15.933 3.383 -4.408 1.00 97.12 227 LYS A O 1
ATOM 1851 N N . GLY A 1 228 ? -15.277 1.353 -3.707 1.00 96.12 228 GLY A N 1
ATOM 1852 C CA . GLY A 1 228 ? -14.385 1.070 -4.823 1.00 96.12 228 GLY A CA 1
ATOM 1853 C C . GLY A 1 228 ? -15.121 0.938 -6.155 1.00 96.12 228 GLY A C 1
ATOM 1854 O O . GLY A 1 228 ? -14.695 1.531 -7.149 1.00 96.12 228 GLY A O 1
ATOM 1855 N N . LEU A 1 229 ? -16.233 0.199 -6.169 1.00 95.75 229 LEU A N 1
ATOM 1856 C CA . LEU A 1 229 ? -17.088 0.031 -7.344 1.00 95.75 229 LEU A CA 1
ATOM 1857 C C . LEU A 1 229 ? -17.780 1.341 -7.714 1.00 95.75 229 LEU A C 1
ATOM 1859 O O . LEU A 1 229 ? -17.702 1.738 -8.873 1.00 95.75 229 LEU A O 1
ATOM 1863 N N . THR A 1 230 ? -18.354 2.063 -6.746 1.00 96.38 230 THR A N 1
ATOM 1864 C CA . THR A 1 230 ? -18.974 3.372 -7.000 1.00 96.38 230 THR A CA 1
ATOM 1865 C C . THR A 1 230 ? -17.965 4.371 -7.558 1.00 96.38 230 THR A C 1
ATOM 1867 O O . THR A 1 230 ? -18.238 5.010 -8.569 1.00 96.38 230 THR A O 1
ATOM 1870 N N . ALA A 1 231 ? -16.770 4.477 -6.966 1.00 95.94 231 ALA A N 1
ATOM 1871 C CA . ALA A 1 231 ? -15.729 5.369 -7.477 1.00 95.94 231 ALA A CA 1
ATOM 1872 C C . ALA A 1 231 ? -15.288 4.985 -8.898 1.00 95.94 231 ALA A C 1
ATOM 1874 O O . ALA A 1 231 ? -15.057 5.861 -9.727 1.00 95.94 231 ALA A O 1
ATOM 1875 N N . THR A 1 232 ? -15.195 3.684 -9.192 1.00 94.50 232 THR A N 1
ATOM 1876 C CA . THR A 1 232 ? -14.853 3.190 -10.534 1.00 94.50 232 THR A CA 1
ATOM 1877 C C . THR A 1 232 ? -15.954 3.522 -11.538 1.00 94.50 232 THR A C 1
ATOM 1879 O O . THR A 1 232 ? -15.647 4.034 -12.609 1.00 94.50 232 THR A O 1
ATOM 1882 N N . ALA A 1 233 ? -17.222 3.301 -11.188 1.00 94.06 233 ALA A N 1
ATOM 1883 C CA . ALA A 1 233 ? -18.364 3.621 -12.039 1.00 94.06 233 ALA A CA 1
ATOM 1884 C C . ALA A 1 233 ? -18.460 5.127 -12.327 1.00 94.06 233 ALA A C 1
ATOM 1886 O O . ALA A 1 233 ? -18.557 5.517 -13.487 1.00 94.06 233 ALA A O 1
ATOM 1887 N N . VAL A 1 234 ? -18.350 5.975 -11.296 1.00 95.69 234 VAL A N 1
ATOM 1888 C CA . VAL A 1 234 ? -18.368 7.441 -11.445 1.00 95.69 234 VAL A CA 1
ATOM 1889 C C . VAL A 1 234 ? -17.199 7.918 -12.304 1.00 95.69 234 VAL A C 1
ATOM 1891 O O . VAL A 1 234 ? -17.396 8.721 -13.208 1.00 95.69 234 VAL A O 1
ATOM 1894 N N . ALA A 1 235 ? -15.985 7.417 -12.070 1.00 94.81 235 ALA A N 1
ATOM 1895 C CA . ALA A 1 235 ? -14.828 7.803 -12.873 1.00 94.81 235 ALA A CA 1
ATOM 1896 C C . ALA A 1 235 ? -14.957 7.353 -14.337 1.00 94.81 235 ALA A C 1
ATOM 1898 O O . ALA A 1 235 ? -14.615 8.119 -15.234 1.00 94.81 235 ALA A O 1
ATOM 1899 N N . SER A 1 236 ? -15.477 6.149 -14.591 1.00 92.88 236 SER A N 1
ATOM 1900 C CA . SER A 1 236 ? -15.754 5.676 -15.952 1.00 92.88 236 SER A CA 1
ATOM 1901 C C . SER A 1 236 ? -16.819 6.526 -16.647 1.00 92.88 236 SER A C 1
ATOM 1903 O O . SER A 1 236 ? -16.635 6.864 -17.811 1.00 92.88 236 SER A O 1
ATOM 1905 N N . LEU A 1 237 ? -17.878 6.923 -15.932 1.00 94.00 237 LEU A N 1
ATOM 1906 C CA . LEU A 1 237 ? -18.911 7.829 -16.444 1.00 94.00 237 LEU A CA 1
ATOM 1907 C C . LEU A 1 237 ? -18.347 9.220 -16.765 1.00 94.00 237 LEU A C 1
ATOM 1909 O O . LEU A 1 237 ? -18.663 9.795 -17.796 1.00 94.00 237 LEU A O 1
ATOM 1913 N N . LEU A 1 238 ? -17.490 9.776 -15.907 1.00 93.94 238 LEU A N 1
ATOM 1914 C CA . LEU A 1 238 ? -16.862 11.073 -16.176 1.00 93.94 238 LEU A CA 1
ATOM 1915 C C . LEU A 1 238 ? -15.925 11.014 -17.388 1.00 93.94 238 LEU A C 1
ATOM 1917 O O . LEU A 1 238 ? -15.841 11.979 -18.141 1.00 93.94 238 LEU A O 1
ATOM 1921 N N . LEU A 1 239 ? -15.227 9.894 -17.594 1.00 92.62 239 LEU A N 1
ATOM 1922 C CA . LEU A 1 239 ? -14.343 9.721 -18.747 1.00 92.62 239 LEU A CA 1
ATOM 1923 C C . LEU A 1 239 ? -15.089 9.418 -20.045 1.00 92.62 239 LEU A C 1
ATOM 1925 O O . LEU A 1 239 ? -14.585 9.795 -21.098 1.00 92.62 239 LEU A O 1
ATOM 1929 N N . SER A 1 240 ? -16.276 8.806 -19.996 1.00 91.38 240 SER A N 1
ATOM 1930 C CA . SER A 1 240 ? -17.130 8.670 -21.186 1.00 91.38 240 SER A CA 1
ATOM 1931 C C . SER A 1 240 ? -17.683 10.007 -21.674 1.00 91.38 240 SER A C 1
ATOM 1933 O O . SER A 1 240 ? -18.118 10.105 -22.807 1.00 91.38 240 SER A O 1
ATOM 1935 N N . LEU A 1 241 ? -17.663 11.063 -20.851 1.00 90.88 241 LEU A N 1
ATOM 1936 C CA . LEU A 1 241 ? -17.978 12.417 -21.328 1.00 90.88 241 LEU A CA 1
ATOM 1937 C C . LEU A 1 241 ? -16.854 13.011 -22.196 1.00 90.88 241 LEU A C 1
ATOM 1939 O O . LEU A 1 241 ? -17.055 14.046 -22.824 1.00 90.88 241 LEU A O 1
ATOM 1943 N N . ALA A 1 242 ? -15.664 12.401 -22.193 1.00 88.25 242 ALA A N 1
ATOM 1944 C CA . ALA A 1 242 ? -14.474 12.897 -22.881 1.00 88.25 242 ALA A CA 1
ATOM 1945 C C . ALA A 1 242 ? -14.087 12.075 -24.127 1.00 88.25 242 ALA A C 1
ATOM 1947 O O . ALA A 1 242 ? -13.089 12.406 -24.772 1.00 88.25 242 ALA A O 1
ATOM 1948 N N . ASP A 1 243 ? -14.821 11.012 -24.461 1.00 87.25 243 ASP A N 1
ATOM 1949 C CA . ASP A 1 243 ? -14.639 10.230 -25.687 1.00 87.25 243 ASP A CA 1
ATOM 1950 C C . ASP A 1 243 ? -15.968 9.672 -26.220 1.00 87.25 243 ASP A C 1
ATOM 1952 O O . ASP A 1 243 ? -17.035 9.985 -25.707 1.00 87.25 243 ASP A O 1
ATOM 1956 N N . GLU A 1 244 ? -15.896 8.893 -27.300 1.00 87.19 244 GLU A N 1
ATOM 1957 C CA . GLU A 1 244 ? -17.069 8.345 -27.995 1.00 87.19 244 GLU A CA 1
ATOM 1958 C C . GLU A 1 244 ? -17.620 7.065 -27.343 1.00 87.19 244 GLU A C 1
ATOM 1960 O O . GLU A 1 244 ? -18.739 6.661 -27.649 1.00 87.19 244 GLU A O 1
ATOM 1965 N N . ASP A 1 245 ? -16.863 6.425 -26.442 1.00 88.00 245 ASP A N 1
ATOM 1966 C CA . ASP A 1 245 ? -17.295 5.182 -25.805 1.00 88.00 245 ASP A CA 1
ATOM 1967 C C . ASP A 1 245 ? -18.256 5.477 -24.641 1.00 88.00 245 ASP A C 1
ATOM 1969 O O . ASP A 1 245 ? -17.861 6.049 -23.615 1.00 88.00 245 ASP A O 1
ATOM 1973 N N . ASP A 1 246 ? -19.487 4.971 -24.728 1.00 90.94 246 ASP A N 1
ATOM 1974 C CA . ASP A 1 246 ? -20.435 5.036 -23.616 1.00 90.94 246 ASP A CA 1
ATOM 1975 C C . ASP A 1 246 ? -19.972 4.186 -22.397 1.00 90.94 246 ASP A C 1
ATOM 1977 O O . ASP A 1 246 ? -19.106 3.301 -22.510 1.00 90.94 246 ASP A O 1
ATOM 1981 N N . PRO A 1 247 ? -20.523 4.419 -21.186 1.00 89.12 247 PRO A N 1
ATOM 1982 C CA . PRO A 1 247 ? -20.134 3.671 -19.988 1.00 89.12 247 PRO A CA 1
ATOM 1983 C C . PRO A 1 247 ? -20.287 2.144 -20.097 1.00 89.12 247 PRO A C 1
ATOM 1985 O O . PRO A 1 247 ? -19.507 1.403 -19.490 1.00 89.12 247 PRO A O 1
ATOM 1988 N N . VAL A 1 248 ? -21.284 1.662 -20.843 1.00 90.88 248 VAL A N 1
ATOM 1989 C CA . VAL A 1 248 ? -21.589 0.234 -20.999 1.00 90.88 248 VAL A CA 1
ATOM 1990 C C . VAL A 1 248 ? -20.578 -0.421 -21.932 1.00 90.88 248 VAL A C 1
ATOM 1992 O O . VAL A 1 248 ? -20.052 -1.488 -21.613 1.00 90.88 248 VAL A O 1
ATOM 1995 N N . GLU A 1 249 ? -20.253 0.215 -23.053 1.00 92.44 249 GLU A N 1
ATOM 1996 C CA . GLU A 1 249 ? -19.232 -0.254 -23.983 1.00 92.44 249 GLU A CA 1
ATOM 1997 C C . GLU A 1 249 ? -17.851 -0.290 -23.319 1.00 92.44 249 GLU A C 1
ATOM 1999 O O . GLU A 1 249 ? -17.130 -1.286 -23.427 1.00 92.44 249 GLU A O 1
ATOM 2004 N N . ARG A 1 250 ? -17.505 0.736 -22.531 1.00 91.50 250 ARG A N 1
ATOM 2005 C CA . ARG A 1 250 ? -16.278 0.735 -21.716 1.00 91.50 250 ARG A CA 1
ATOM 2006 C C . ARG A 1 250 ? -16.232 -0.440 -20.756 1.00 91.50 250 ARG A C 1
ATOM 2008 O O . ARG A 1 250 ? -15.190 -1.089 -20.640 1.00 91.50 250 ARG A O 1
ATOM 2015 N N . PHE A 1 251 ? -17.344 -0.723 -20.080 1.00 92.12 251 PHE A N 1
ATOM 2016 C CA . PHE A 1 251 ? -17.437 -1.862 -19.175 1.00 92.12 251 PHE A CA 1
ATOM 2017 C C . PHE A 1 251 ? -17.269 -3.191 -19.922 1.00 92.12 251 PHE A C 1
ATOM 2019 O O . PHE A 1 251 ? -16.478 -4.021 -19.477 1.00 92.12 251 PHE A O 1
ATOM 2026 N N . LYS A 1 252 ? -17.928 -3.376 -21.075 1.00 94.31 252 LYS A N 1
ATOM 2027 C CA . LYS A 1 252 ? -17.779 -4.572 -21.925 1.00 94.31 252 LYS A CA 1
ATOM 2028 C C . LYS A 1 252 ? -16.331 -4.771 -22.371 1.00 94.31 252 LYS A C 1
ATOM 2030 O O . LYS A 1 252 ? -15.756 -5.820 -22.093 1.00 94.31 252 LYS A O 1
ATOM 2035 N N . LYS A 1 253 ? -15.695 -3.734 -22.927 1.00 94.19 253 LYS A N 1
ATOM 2036 C CA . LYS A 1 253 ? -14.275 -3.761 -23.324 1.00 94.19 253 LYS A CA 1
ATOM 2037 C C . LYS A 1 253 ? -13.365 -4.096 -22.132 1.00 94.19 253 LYS A C 1
ATOM 2039 O O . LYS A 1 253 ? -12.414 -4.863 -22.259 1.00 94.19 253 LYS A O 1
ATOM 2044 N N . ALA A 1 254 ? -13.654 -3.553 -20.947 1.00 93.88 254 ALA A N 1
ATOM 2045 C CA . ALA A 1 254 ? -12.915 -3.867 -19.723 1.00 93.88 254 ALA A CA 1
ATOM 2046 C C . ALA A 1 254 ? -13.187 -5.288 -19.192 1.00 93.88 254 ALA A C 1
ATOM 2048 O O . ALA A 1 254 ? -12.323 -5.873 -18.540 1.00 93.88 254 ALA A O 1
ATOM 2049 N N . TRP A 1 255 ? -14.363 -5.855 -19.440 1.00 94.19 255 TRP A N 1
ATOM 2050 C CA . TRP A 1 255 ? -14.686 -7.238 -19.103 1.00 94.19 255 TRP A CA 1
ATOM 2051 C C . TRP A 1 255 ? -13.949 -8.217 -20.023 1.00 94.19 255 TRP A C 1
ATOM 2053 O O . TRP A 1 255 ? -13.251 -9.106 -19.537 1.00 94.19 255 TRP A O 1
ATOM 2063 N N . GLU A 1 256 ? -14.025 -7.991 -21.335 1.00 95.06 256 GLU A N 1
ATOM 2064 C CA . GLU A 1 256 ? -13.357 -8.780 -22.380 1.00 95.06 256 GLU A CA 1
ATOM 2065 C C . GLU A 1 256 ? -11.831 -8.750 -22.253 1.00 95.06 256 GLU A C 1
ATOM 2067 O O . GLU A 1 256 ? -11.168 -9.769 -22.435 1.00 95.06 256 GLU A O 1
ATOM 2072 N N . ALA A 1 257 ? -11.263 -7.613 -21.834 1.00 93.69 257 ALA A N 1
ATOM 2073 C CA . ALA A 1 257 ? -9.837 -7.496 -21.526 1.00 93.69 257 ALA A CA 1
ATOM 2074 C C . ALA A 1 257 ? -9.375 -8.408 -20.363 1.00 93.69 257 ALA A C 1
ATOM 2076 O O . ALA A 1 257 ? -8.170 -8.530 -20.111 1.00 93.69 257 ALA A O 1
ATOM 2077 N N . GLY A 1 258 ? -10.306 -9.033 -19.632 1.00 92.44 258 GLY A N 1
ATOM 2078 C CA . GLY A 1 258 ? -10.025 -10.007 -18.584 1.00 92.44 258 GLY A CA 1
ATOM 2079 C C . GLY A 1 258 ? -9.286 -9.408 -17.387 1.00 92.44 258 GLY A C 1
ATOM 2080 O O . GLY A 1 258 ? -9.338 -8.209 -17.124 1.00 92.44 258 GLY A O 1
ATOM 2081 N N . HIS A 1 259 ? -8.606 -10.250 -16.600 1.00 89.38 259 HIS A N 1
ATOM 2082 C CA . HIS A 1 259 ? -7.714 -9.840 -15.496 1.00 89.38 259 HIS A CA 1
ATOM 2083 C C . HIS A 1 259 ? -8.302 -8.804 -14.519 1.00 89.38 259 HIS A C 1
ATOM 2085 O O . HIS A 1 259 ? -7.588 -7.946 -13.980 1.00 89.38 259 HIS A O 1
ATOM 2091 N N . PHE A 1 260 ? -9.614 -8.883 -14.289 1.00 93.75 260 PHE A N 1
ATOM 2092 C CA . PHE A 1 260 ? -10.366 -7.942 -13.462 1.00 93.75 260 PHE A CA 1
ATOM 2093 C C . PHE A 1 260 ? -10.234 -6.483 -13.925 1.00 93.75 260 PHE A C 1
ATOM 2095 O O . PHE A 1 260 ? -10.199 -5.578 -13.087 1.00 93.75 260 PHE A O 1
ATOM 2102 N N . ARG A 1 261 ? -10.081 -6.218 -15.228 1.00 94.44 261 ARG A N 1
ATOM 2103 C CA . ARG A 1 261 ? -10.013 -4.850 -15.765 1.00 94.44 261 ARG A CA 1
ATOM 2104 C C . ARG A 1 261 ? -11.337 -4.101 -15.603 1.00 94.44 261 ARG A C 1
ATOM 2106 O O . ARG A 1 261 ? -11.288 -2.898 -15.398 1.00 94.44 261 ARG A O 1
ATOM 2113 N N . TRP A 1 262 ? -12.465 -4.804 -15.520 1.00 92.75 262 TRP A N 1
ATOM 2114 C CA . TRP A 1 262 ? -13.768 -4.245 -15.132 1.00 92.75 262 TRP A CA 1
ATOM 2115 C C . TRP A 1 262 ? -13.794 -3.610 -13.722 1.00 92.75 262 TRP A C 1
ATOM 2117 O O . TRP A 1 262 ? -14.610 -2.738 -13.451 1.00 92.75 262 TRP A O 1
ATOM 2127 N N . LEU A 1 263 ? -12.861 -3.978 -12.830 1.00 94.12 263 LEU A N 1
ATOM 2128 C CA . LEU A 1 263 ? -12.630 -3.320 -11.527 1.00 94.12 263 LEU A CA 1
ATOM 2129 C C . LEU A 1 263 ? -11.658 -2.131 -11.630 1.00 94.12 263 LEU A C 1
ATOM 2131 O O . LEU A 1 263 ? -10.888 -1.842 -10.706 1.00 94.12 263 LEU A O 1
ATOM 2135 N N . SER A 1 264 ? -11.506 -1.538 -12.803 1.00 95.75 264 SER A N 1
ATOM 2136 C CA . SER A 1 264 ? -10.517 -0.499 -13.070 1.00 95.75 264 SER A CA 1
ATOM 2137 C C . SER A 1 264 ? -11.091 0.518 -14.036 1.00 95.75 264 SER A C 1
ATOM 2139 O O . SER A 1 264 ? -11.966 0.213 -14.835 1.00 95.75 264 SER A O 1
ATOM 2141 N N . VAL A 1 265 ? -10.589 1.740 -13.934 1.00 95.62 265 VAL A N 1
ATOM 2142 C CA . VAL A 1 265 ? -11.026 2.850 -14.770 1.00 95.62 265 VAL A CA 1
ATOM 2143 C C . VAL A 1 265 ? -10.190 2.844 -16.038 1.00 95.62 265 VAL A C 1
ATOM 2145 O O . VAL A 1 265 ? -8.956 2.807 -15.970 1.00 95.62 265 VAL A O 1
ATOM 2148 N N . ASP A 1 266 ? -10.861 2.862 -17.183 1.00 95.88 266 ASP A N 1
ATOM 2149 C CA . ASP A 1 266 ? -10.225 2.977 -18.488 1.00 95.88 266 ASP A CA 1
ATOM 2150 C C . ASP A 1 266 ? -9.800 4.431 -18.737 1.00 95.88 266 ASP A C 1
ATOM 2152 O O . ASP A 1 266 ? -10.607 5.294 -19.074 1.00 95.88 266 ASP A O 1
ATOM 2156 N N . VAL A 1 267 ? -8.507 4.692 -18.552 1.00 95.88 267 VAL A N 1
ATOM 2157 C CA . VAL A 1 267 ? -7.874 6.010 -18.708 1.00 95.88 267 VAL A CA 1
ATOM 2158 C C . VAL A 1 267 ? -7.272 6.204 -20.096 1.00 95.88 267 VAL A C 1
ATOM 2160 O O . VAL A 1 267 ? -6.494 7.136 -20.308 1.00 95.88 267 VAL A O 1
ATOM 2163 N N . THR A 1 268 ? -7.618 5.344 -21.056 1.00 94.81 268 THR A N 1
ATOM 2164 C CA . THR A 1 268 ? -7.176 5.469 -22.449 1.00 94.81 268 THR A CA 1
ATOM 2165 C C . THR A 1 268 ? -7.396 6.870 -23.031 1.00 94.81 268 THR A C 1
ATOM 2167 O O . THR A 1 268 ? -6.441 7.368 -23.625 1.00 94.81 268 THR A O 1
ATOM 2170 N N . PRO A 1 269 ? -8.529 7.570 -22.806 1.00 94.19 269 PRO A N 1
ATOM 2171 C CA . PRO A 1 269 ? -8.723 8.919 -23.349 1.00 94.19 269 PRO A CA 1
ATOM 2172 C C . PRO A 1 269 ? -7.670 9.911 -22.865 1.00 94.19 269 PRO A C 1
ATOM 2174 O O . PRO A 1 269 ? -7.098 10.651 -23.659 1.00 94.19 269 PRO A O 1
ATOM 2177 N N . ILE A 1 270 ? -7.338 9.877 -21.569 1.00 93.75 270 ILE A N 1
ATOM 2178 C CA . ILE A 1 270 ? -6.306 10.745 -20.985 1.00 93.75 270 ILE A CA 1
ATOM 2179 C C . ILE A 1 270 ? -4.966 10.482 -21.676 1.00 93.75 270 ILE A C 1
ATOM 2181 O O . ILE A 1 270 ? -4.274 11.414 -22.083 1.00 93.75 270 ILE A O 1
ATOM 2185 N N . TYR A 1 271 ? -4.605 9.207 -21.848 1.00 93.31 271 TYR A N 1
ATOM 2186 C CA . TYR A 1 271 ? -3.370 8.833 -22.531 1.00 93.31 271 TYR A CA 1
ATOM 2187 C C . TYR A 1 271 ? -3.371 9.267 -23.996 1.00 93.31 271 TYR A C 1
ATOM 2189 O O . TYR A 1 271 ? -2.373 9.811 -24.461 1.00 93.31 271 TYR A O 1
ATOM 2197 N N . GLN A 1 272 ? -4.467 9.068 -24.723 1.00 93.12 272 GLN A N 1
ATOM 2198 C CA . GLN A 1 272 ? -4.577 9.491 -26.117 1.00 93.12 272 GLN A CA 1
ATOM 2199 C C . GLN A 1 272 ? -4.425 11.010 -26.251 1.00 93.12 272 GLN A C 1
ATOM 2201 O O . GLN A 1 272 ? -3.669 11.463 -27.110 1.00 93.12 272 GLN A O 1
ATOM 2206 N N . THR A 1 273 ? -5.056 11.790 -25.371 1.00 92.88 273 THR A N 1
ATOM 2207 C CA . THR A 1 273 ? -4.916 13.252 -25.327 1.00 92.88 273 THR A CA 1
ATOM 2208 C C . THR A 1 273 ? -3.473 13.671 -25.056 1.00 92.88 273 THR A C 1
ATOM 2210 O O . THR A 1 273 ? -2.917 14.465 -25.811 1.00 92.88 273 THR A O 1
ATOM 2213 N N . LEU A 1 274 ? -2.814 13.079 -24.054 1.00 94.25 274 LEU A N 1
ATOM 2214 C CA . LEU A 1 274 ? -1.404 13.364 -23.761 1.00 94.25 274 LEU A CA 1
ATOM 2215 C C . LEU A 1 274 ? -0.480 13.010 -24.935 1.00 94.25 274 LEU A C 1
ATOM 2217 O O . LEU A 1 274 ? 0.445 13.759 -25.241 1.00 94.25 274 LEU A O 1
ATOM 2221 N N . TYR A 1 275 ? -0.721 11.888 -25.620 1.00 94.31 275 TYR A N 1
ATOM 2222 C CA . TYR A 1 275 ? 0.056 11.499 -26.801 1.00 94.31 275 TYR A CA 1
ATOM 2223 C C . TYR A 1 275 ? -0.109 12.501 -27.943 1.00 94.31 275 TYR A C 1
ATOM 2225 O O . TYR A 1 275 ? 0.898 12.929 -28.509 1.00 94.31 275 TYR A O 1
ATOM 2233 N N . LYS A 1 276 ? -1.349 12.924 -28.224 1.00 93.25 276 LYS A N 1
ATOM 2234 C CA . LYS A 1 276 ? -1.644 13.961 -29.223 1.00 93.25 276 LYS A CA 1
ATOM 2235 C C . LYS A 1 276 ? -0.919 15.270 -28.892 1.00 93.25 276 LYS A C 1
ATOM 2237 O O . LYS A 1 276 ? -0.255 15.819 -29.763 1.00 93.25 276 LYS A O 1
ATOM 2242 N N . MET A 1 277 ? -0.955 15.717 -27.632 1.00 95.31 277 MET A N 1
ATOM 2243 C CA . MET A 1 277 ? -0.243 16.925 -27.180 1.00 95.31 277 MET A CA 1
ATOM 2244 C C . MET A 1 277 ? 1.281 16.830 -27.346 1.00 95.31 277 MET A C 1
ATOM 2246 O O . MET A 1 277 ? 1.934 17.832 -27.607 1.00 95.31 277 MET A O 1
ATOM 2250 N N . MET A 1 278 ? 1.857 15.631 -27.224 1.00 96.12 278 MET A N 1
ATOM 2251 C CA . MET A 1 278 ? 3.288 15.388 -27.448 1.00 96.12 278 MET A CA 1
ATOM 2252 C C . MET A 1 278 ? 3.655 15.156 -28.926 1.00 96.12 278 MET A C 1
ATOM 2254 O O . MET A 1 278 ? 4.794 14.782 -29.209 1.00 96.12 278 MET A O 1
ATOM 2258 N N . GLY A 1 279 ? 2.710 15.284 -29.865 1.00 95.19 279 GLY A N 1
ATOM 2259 C CA . GLY A 1 279 ? 2.937 14.988 -31.284 1.00 95.19 279 GLY A CA 1
ATOM 2260 C C . GLY A 1 279 ? 3.200 13.504 -31.577 1.00 95.19 279 GLY A C 1
ATOM 2261 O O . GLY A 1 279 ? 3.795 13.166 -32.599 1.00 95.19 279 GLY A O 1
ATOM 2262 N N . LYS A 1 280 ? 2.795 12.597 -30.680 1.00 95.25 280 LYS A N 1
ATOM 2263 C CA . LYS A 1 280 ? 2.979 11.147 -30.831 1.00 95.25 280 LYS A CA 1
ATOM 2264 C C . LYS A 1 280 ? 1.692 10.484 -31.309 1.00 95.25 280 LYS A C 1
ATOM 2266 O O . LYS A 1 280 ? 0.599 10.838 -30.873 1.00 95.25 280 LYS A O 1
ATOM 2271 N N . LYS A 1 281 ? 1.827 9.454 -32.151 1.00 93.31 281 LYS A N 1
ATOM 2272 C CA . LYS A 1 281 ? 0.693 8.602 -32.538 1.00 93.31 281 LYS A CA 1
ATOM 2273 C C . LYS A 1 281 ? 0.172 7.852 -31.303 1.00 93.31 281 LYS A C 1
ATOM 2275 O O . LYS A 1 281 ? 0.976 7.189 -30.641 1.00 93.31 281 LYS A O 1
ATOM 2280 N N . PRO A 1 282 ? -1.127 7.953 -30.970 1.00 91.31 282 PRO A N 1
ATOM 2281 C CA . PRO A 1 282 ? -1.700 7.203 -29.862 1.00 91.31 282 PRO A CA 1
ATOM 2282 C C . PRO A 1 282 ? -1.543 5.695 -30.065 1.00 91.31 282 PRO A C 1
ATOM 2284 O O . PRO A 1 282 ? -1.579 5.202 -31.189 1.00 91.31 282 PRO A O 1
ATOM 2287 N N . THR A 1 283 ? -1.380 4.956 -28.970 1.00 88.88 283 THR A N 1
ATOM 2288 C CA . THR A 1 283 ? -1.392 3.490 -29.013 1.00 88.88 283 THR A CA 1
ATOM 2289 C C . THR A 1 283 ? -2.825 2.979 -28.964 1.00 88.88 283 THR A C 1
ATOM 2291 O O . THR A 1 283 ? -3.600 3.460 -28.139 1.00 88.88 283 THR A O 1
ATOM 2294 N N . GLU A 1 284 ? -3.141 1.939 -29.730 1.00 88.75 284 GLU A N 1
ATOM 2295 C CA . GLU A 1 284 ? -4.440 1.246 -29.654 1.00 88.75 284 GLU A CA 1
ATOM 2296 C C . GLU A 1 284 ? -4.630 0.488 -28.329 1.00 88.75 284 GLU A C 1
ATOM 2298 O O . GLU A 1 284 ? -5.746 0.219 -27.893 1.00 88.75 284 GLU A O 1
ATOM 2303 N N . ALA A 1 285 ? -3.530 0.174 -27.638 1.00 92.12 285 ALA A N 1
ATOM 2304 C CA . ALA A 1 285 ? -3.564 -0.545 -26.374 1.00 92.12 285 ALA A CA 1
ATOM 2305 C C . ALA A 1 285 ? -4.253 0.268 -25.262 1.00 92.12 285 ALA A C 1
ATOM 2307 O O . ALA A 1 285 ? -3.705 1.271 -24.785 1.00 92.12 285 ALA A O 1
ATOM 2308 N N . ARG A 1 286 ? -5.396 -0.241 -24.785 1.00 93.00 286 ARG A N 1
ATOM 2309 C CA . ARG A 1 286 ? -6.165 0.324 -23.667 1.00 93.00 286 ARG A CA 1
ATOM 2310 C C . ARG A 1 286 ? -5.325 0.422 -22.390 1.00 93.00 286 ARG A C 1
ATOM 2312 O O . ARG A 1 286 ? -4.510 -0.456 -22.077 1.00 93.00 286 ARG A O 1
ATOM 2319 N N . LYS A 1 287 ? -5.518 1.500 -21.631 1.00 95.50 287 LYS A N 1
ATOM 2320 C CA . LYS A 1 287 ? -4.803 1.798 -20.383 1.00 95.50 287 LYS A CA 1
ATOM 2321 C C . LYS A 1 287 ? -5.790 1.842 -19.226 1.00 95.50 287 LYS A C 1
ATOM 2323 O O . LYS A 1 287 ? -6.778 2.559 -19.273 1.00 95.50 287 LYS A O 1
ATOM 2328 N N . TYR A 1 288 ? -5.484 1.117 -18.153 1.00 95.62 288 TYR A N 1
ATOM 2329 C CA . TYR A 1 288 ? -6.365 1.009 -16.991 1.00 95.62 288 TYR A CA 1
ATOM 2330 C C . TYR A 1 288 ? -5.651 1.425 -15.711 1.00 95.62 288 TYR A C 1
ATOM 2332 O O . TYR A 1 288 ? -4.543 0.948 -15.442 1.00 95.62 288 TYR A O 1
ATOM 2340 N N . ILE A 1 289 ? -6.326 2.218 -14.880 1.00 94.56 289 ILE A N 1
ATOM 2341 C CA . ILE A 1 289 ? -5.901 2.525 -13.513 1.00 94.56 289 ILE A CA 1
ATOM 2342 C C . ILE A 1 289 ? -6.847 1.863 -12.507 1.00 94.56 289 ILE A C 1
ATOM 2344 O O . ILE A 1 289 ? -8.069 1.944 -12.605 1.00 94.56 289 ILE A O 1
ATOM 2348 N N . SER A 1 290 ? -6.285 1.172 -11.519 1.00 94.69 290 SER A N 1
ATOM 2349 C CA . SER A 1 290 ? -7.081 0.556 -10.455 1.00 94.69 290 SER A CA 1
ATOM 2350 C C . SER A 1 290 ? -7.325 1.566 -9.336 1.00 94.69 290 SER A C 1
ATOM 2352 O O . SER A 1 290 ? -6.376 1.949 -8.645 1.00 94.69 290 SER A O 1
ATOM 2354 N N . LEU A 1 291 ? -8.577 1.972 -9.110 1.00 94.69 291 LEU A N 1
ATOM 2355 C CA . LEU A 1 291 ? -8.931 2.784 -7.938 1.00 94.69 291 LEU A CA 1
ATOM 2356 C C . LEU A 1 291 ? -8.913 1.953 -6.653 1.00 94.69 291 LEU A C 1
ATOM 2358 O O . LEU A 1 291 ? -8.449 2.440 -5.629 1.00 94.69 291 LEU A O 1
ATOM 2362 N N . ILE A 1 292 ? -9.300 0.680 -6.741 1.00 94.56 292 ILE A N 1
ATOM 2363 C CA . ILE A 1 292 ? -9.333 -0.286 -5.629 1.00 94.56 292 ILE A CA 1
ATOM 2364 C C . ILE A 1 292 ? -7.914 -0.732 -5.216 1.00 94.56 292 ILE A C 1
ATOM 2366 O O . ILE A 1 292 ? -7.656 -1.086 -4.070 1.00 94.56 292 ILE A O 1
ATOM 2370 N N . GLY A 1 293 ? -6.943 -0.656 -6.131 1.00 94.00 293 GLY A N 1
ATOM 2371 C CA . GLY A 1 293 ? -5.525 -0.864 -5.827 1.00 94.00 293 GLY A CA 1
ATOM 2372 C C . GLY A 1 293 ? -5.209 -2.246 -5.243 1.00 94.00 293 GLY A C 1
ATOM 2373 O O . GLY A 1 293 ? -5.463 -3.260 -5.897 1.00 94.00 293 GLY A O 1
ATOM 2374 N N . HIS A 1 294 ? -4.618 -2.255 -4.042 1.00 94.31 294 HIS A N 1
ATOM 2375 C CA . HIS A 1 294 ? -4.127 -3.452 -3.350 1.00 94.31 294 HIS A CA 1
ATOM 2376 C C . HIS A 1 294 ? -5.257 -4.372 -2.861 1.00 94.31 294 HIS A C 1
ATOM 2378 O O . HIS A 1 294 ? -5.050 -5.575 -2.742 1.00 94.31 294 HIS A O 1
ATOM 2384 N N . PHE A 1 295 ? -6.479 -3.859 -2.696 1.00 95.69 295 PHE A N 1
ATOM 2385 C CA . PHE A 1 295 ? -7.644 -4.674 -2.339 1.00 95.69 295 PHE A CA 1
ATOM 2386 C C . PHE A 1 295 ? -8.055 -5.676 -3.428 1.00 95.69 295 PHE A C 1
ATOM 2388 O O . PHE A 1 295 ? -8.810 -6.603 -3.161 1.00 95.69 295 PHE A O 1
ATOM 2395 N N . LYS A 1 296 ? -7.536 -5.544 -4.657 1.00 94.56 296 LYS A N 1
ATOM 2396 C CA . LYS A 1 296 ? -7.708 -6.569 -5.701 1.00 94.56 296 LYS A CA 1
ATOM 2397 C C . LYS A 1 296 ? -6.804 -7.781 -5.494 1.00 94.56 296 LYS A C 1
ATOM 2399 O O . LYS A 1 296 ? -7.030 -8.804 -6.134 1.00 94.56 296 LYS A O 1
ATOM 2404 N N . ASP A 1 297 ? -5.750 -7.660 -4.691 1.00 93.00 297 ASP A N 1
ATOM 2405 C CA . ASP A 1 297 ? -4.733 -8.703 -4.580 1.00 93.00 297 ASP A CA 1
ATOM 2406 C C . ASP A 1 297 ? -5.307 -10.030 -4.074 1.00 93.00 297 ASP A C 1
ATOM 2408 O O . ASP A 1 297 ? -5.019 -11.039 -4.713 1.00 93.00 297 ASP A O 1
ATOM 2412 N N . PRO A 1 298 ? -6.172 -10.080 -3.043 1.00 91.56 298 PRO A N 1
ATOM 2413 C CA . PRO A 1 298 ? -6.723 -11.353 -2.585 1.00 91.56 298 PRO A CA 1
ATOM 2414 C C . PRO A 1 298 ? -7.557 -12.067 -3.660 1.00 91.56 298 PRO A C 1
ATOM 2416 O O . PRO A 1 298 ? -7.371 -13.258 -3.894 1.00 91.56 298 PRO A O 1
ATOM 2419 N N . VAL A 1 299 ? -8.377 -11.325 -4.414 1.00 91.25 299 VAL A N 1
ATOM 2420 C CA . VAL A 1 299 ? -9.146 -11.867 -5.552 1.00 91.25 299 VAL A CA 1
ATOM 2421 C C . VAL A 1 299 ? -8.217 -12.403 -6.646 1.00 91.25 299 VAL A C 1
ATOM 2423 O O . VAL A 1 299 ? -8.452 -13.475 -7.202 1.00 91.25 299 VAL A O 1
ATOM 2426 N N . LYS A 1 300 ? -7.119 -11.693 -6.934 1.00 91.88 300 LYS A N 1
ATOM 2427 C CA . LYS A 1 300 ? -6.105 -12.170 -7.884 1.00 91.88 300 LYS A CA 1
ATOM 2428 C C . LYS A 1 300 ? -5.403 -13.432 -7.387 1.00 91.88 300 LYS A C 1
ATOM 2430 O O . LYS A 1 300 ? -5.146 -14.314 -8.200 1.00 91.88 300 LYS A O 1
ATOM 2435 N N . PHE A 1 301 ? -5.105 -13.536 -6.092 1.00 90.06 301 PHE A N 1
ATOM 2436 C CA . PHE A 1 301 ? -4.503 -14.735 -5.508 1.00 90.06 301 PHE A CA 1
ATOM 2437 C C . PHE A 1 301 ? -5.449 -15.936 -5.552 1.00 90.06 301 PHE A C 1
ATOM 2439 O O . PHE A 1 301 ? -4.982 -17.034 -5.826 1.00 90.06 301 PHE A O 1
ATOM 2446 N N . ILE A 1 302 ? -6.756 -15.734 -5.359 1.00 89.56 302 ILE A N 1
ATOM 2447 C CA . ILE A 1 302 ? -7.757 -16.799 -5.512 1.00 89.56 302 ILE A CA 1
ATOM 2448 C C . ILE A 1 302 ? -7.822 -17.275 -6.967 1.00 89.56 302 ILE A C 1
ATOM 2450 O O . ILE A 1 302 ? -7.744 -18.470 -7.229 1.00 89.56 302 ILE A O 1
ATOM 2454 N N . ALA A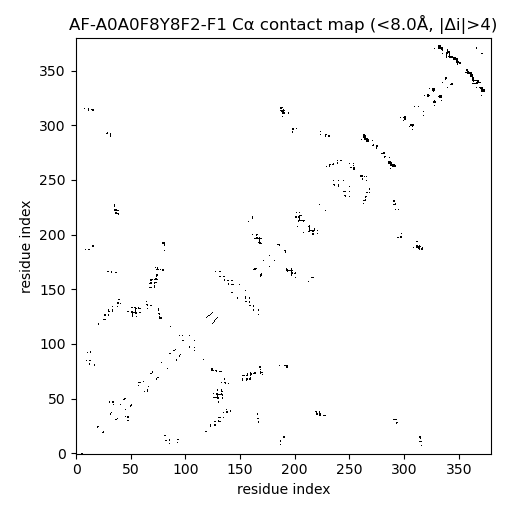 1 303 ? -7.945 -16.353 -7.925 1.00 91.88 303 ALA A N 1
ATOM 2455 C CA . ALA A 1 303 ? -8.132 -16.725 -9.327 1.00 91.88 303 ALA A CA 1
ATOM 2456 C C . ALA A 1 303 ? -6.843 -17.206 -10.010 1.00 91.88 303 ALA A C 1
ATOM 2458 O O . ALA A 1 303 ? -6.869 -18.088 -10.866 1.00 91.88 303 ALA A O 1
ATOM 2459 N N . HIS A 1 304 ? -5.706 -16.601 -9.664 1.00 92.44 304 HIS A N 1
ATOM 2460 C CA . HIS A 1 304 ? -4.416 -16.824 -10.311 1.00 92.44 304 HIS A CA 1
ATOM 2461 C C . HIS A 1 304 ? -3.270 -16.774 -9.282 1.00 92.44 304 HIS A C 1
ATOM 2463 O O . HIS A 1 304 ? -2.468 -15.830 -9.302 1.00 92.44 304 HIS A O 1
ATOM 2469 N N . PRO A 1 305 ? -3.151 -17.769 -8.382 1.00 89.75 305 PRO A N 1
ATOM 2470 C CA . PRO A 1 305 ? -2.197 -17.736 -7.270 1.00 89.75 305 PRO A CA 1
ATOM 2471 C C . PRO A 1 305 ? -0.746 -17.595 -7.739 1.00 89.75 305 PRO A C 1
ATOM 2473 O O . PRO A 1 305 ? -0.037 -16.701 -7.281 1.00 89.75 305 PRO A O 1
ATOM 2476 N N . PHE A 1 306 ? -0.321 -18.402 -8.715 1.00 89.81 306 PHE A N 1
ATOM 2477 C CA . PHE A 1 306 ? 1.057 -18.387 -9.220 1.00 89.81 306 PHE A CA 1
ATOM 2478 C C . PHE A 1 306 ? 1.411 -17.089 -9.943 1.00 89.81 306 PHE A C 1
ATOM 2480 O O . PHE A 1 306 ? 2.459 -16.501 -9.690 1.00 89.81 306 PHE A O 1
ATOM 2487 N N . ARG A 1 307 ? 0.514 -16.592 -10.802 1.00 90.00 307 ARG A N 1
ATOM 2488 C CA . ARG A 1 307 ? 0.723 -15.318 -11.503 1.00 90.00 307 ARG A CA 1
ATOM 2489 C C . ARG A 1 307 ? 0.763 -14.143 -10.525 1.00 90.00 307 ARG A C 1
ATOM 2491 O O . ARG A 1 307 ? 1.558 -13.223 -10.696 1.00 90.00 307 ARG A O 1
ATOM 2498 N N . SER A 1 308 ? -0.079 -14.174 -9.496 1.00 90.19 308 SER A N 1
ATOM 2499 C CA . SER A 1 308 ? -0.101 -13.148 -8.450 1.00 90.19 308 SER A CA 1
ATOM 2500 C C . SER A 1 308 ? 1.172 -13.174 -7.614 1.00 90.19 308 SER A C 1
ATOM 2502 O O . SER A 1 308 ? 1.770 -12.120 -7.407 1.00 90.19 308 SER A O 1
ATOM 2504 N N . ALA A 1 309 ? 1.631 -14.363 -7.211 1.00 89.38 309 ALA A N 1
ATOM 2505 C CA . ALA A 1 309 ? 2.910 -14.542 -6.531 1.00 89.38 309 ALA A CA 1
ATOM 2506 C C . ALA A 1 309 ? 4.074 -14.033 -7.393 1.00 89.38 309 ALA A C 1
ATOM 2508 O O . ALA A 1 309 ? 4.902 -13.275 -6.899 1.00 89.38 309 ALA A O 1
ATOM 2509 N N . HIS A 1 310 ? 4.076 -14.351 -8.691 1.00 89.62 310 HIS A N 1
ATOM 2510 C CA . HIS A 1 310 ? 5.093 -13.886 -9.630 1.00 89.62 310 HIS A CA 1
ATOM 2511 C C . HIS A 1 310 ? 5.146 -12.350 -9.723 1.00 89.62 310 HIS A C 1
ATOM 2513 O O . HIS A 1 310 ? 6.209 -11.756 -9.568 1.00 89.62 310 HIS A O 1
ATOM 2519 N N . HIS A 1 311 ? 3.999 -11.677 -9.873 1.00 89.50 311 HIS A N 1
ATOM 2520 C CA . HIS A 1 311 ? 3.939 -10.206 -9.907 1.00 89.50 311 HIS A CA 1
ATOM 2521 C C . HIS A 1 311 ? 4.222 -9.530 -8.555 1.00 89.50 311 HIS A C 1
ATOM 2523 O O . HIS A 1 311 ? 4.463 -8.324 -8.508 1.00 89.50 311 HIS A O 1
ATOM 2529 N N . LYS A 1 312 ? 4.167 -10.285 -7.455 1.00 91.38 312 LYS A N 1
ATOM 2530 C CA . LYS A 1 312 ? 4.596 -9.854 -6.119 1.00 91.38 312 LYS A CA 1
ATOM 2531 C C . LYS A 1 312 ? 6.031 -10.268 -5.813 1.00 91.38 312 LYS A C 1
ATOM 2533 O O . LYS A 1 312 ? 6.507 -9.982 -4.718 1.00 91.38 312 LYS A O 1
ATOM 2538 N N . GLY A 1 313 ? 6.710 -10.905 -6.761 1.00 91.62 313 GLY A N 1
ATOM 2539 C CA . GLY A 1 313 ? 8.093 -11.312 -6.657 1.00 91.62 313 GLY A CA 1
ATOM 2540 C C . GLY A 1 313 ? 9.034 -10.130 -6.460 1.00 91.62 313 GLY A C 1
ATOM 2541 O O . GLY A 1 313 ? 8.809 -9.022 -6.943 1.00 91.62 313 GLY A O 1
ATOM 2542 N N . SER A 1 314 ? 10.096 -10.366 -5.709 1.00 91.69 314 SER A N 1
ATOM 2543 C CA . SER A 1 314 ? 11.217 -9.451 -5.584 1.00 91.69 314 SER A CA 1
ATOM 2544 C C . SER A 1 314 ? 12.026 -9.351 -6.872 1.00 91.69 314 SER A C 1
ATOM 2546 O O . SER A 1 314 ? 11.863 -10.155 -7.785 1.00 91.69 314 SER A O 1
ATOM 2548 N N . VAL A 1 315 ? 12.976 -8.413 -6.909 1.00 87.56 315 VAL A N 1
ATOM 2549 C CA . VAL A 1 315 ? 13.955 -8.347 -8.002 1.00 87.56 315 VAL A CA 1
ATOM 2550 C C . VAL A 1 315 ? 14.763 -9.643 -8.089 1.00 87.56 315 VAL A C 1
ATOM 2552 O O . VAL A 1 315 ? 14.899 -10.192 -9.175 1.00 87.56 315 VAL A O 1
ATOM 2555 N N . LEU A 1 316 ? 15.223 -10.186 -6.954 1.00 86.88 316 LEU A N 1
ATOM 2556 C CA . LEU A 1 316 ? 15.931 -11.473 -6.944 1.00 86.88 316 LEU A CA 1
ATOM 2557 C C . LEU A 1 316 ? 15.062 -12.627 -7.444 1.00 86.88 316 LEU A C 1
ATOM 2559 O O . LEU A 1 316 ? 15.537 -13.455 -8.212 1.00 86.88 316 LEU A O 1
ATOM 2563 N N . TYR A 1 317 ? 13.799 -12.689 -7.023 1.00 91.38 317 TYR A N 1
ATOM 2564 C CA . TYR A 1 317 ? 12.870 -13.696 -7.521 1.00 91.38 317 TYR A CA 1
ATOM 2565 C C . TYR A 1 317 ? 12.658 -13.543 -9.028 1.00 91.38 317 TYR A C 1
ATOM 2567 O O . TYR A 1 317 ? 12.670 -14.546 -9.727 1.00 91.38 317 TYR A O 1
ATOM 2575 N N . GLY A 1 318 ? 12.510 -12.312 -9.529 1.00 88.75 318 GLY A N 1
ATOM 2576 C CA . GLY A 1 318 ? 12.409 -12.030 -10.959 1.00 88.75 318 GLY A CA 1
ATOM 2577 C C . GLY A 1 318 ? 13.617 -12.568 -11.718 1.00 88.75 318 GLY A C 1
ATOM 2578 O O . GLY A 1 318 ? 13.444 -13.346 -12.644 1.00 88.75 318 GLY A O 1
ATOM 2579 N N . MET A 1 319 ? 14.831 -12.272 -11.248 1.00 85.56 319 MET A N 1
ATOM 2580 C CA . MET A 1 319 ? 16.069 -12.792 -11.842 1.00 85.56 319 MET A CA 1
ATOM 2581 C C . MET A 1 319 ? 16.138 -14.325 -11.823 1.00 85.56 319 MET A C 1
ATOM 2583 O O . MET A 1 319 ? 16.502 -14.932 -12.824 1.00 85.56 319 MET A O 1
ATOM 2587 N N . LEU A 1 320 ? 15.782 -14.963 -10.701 1.00 85.75 320 LEU A N 1
ATOM 2588 C CA . LEU A 1 320 ? 15.748 -16.426 -10.594 1.00 85.75 320 LEU A CA 1
ATOM 2589 C C . LEU A 1 320 ? 14.701 -17.033 -11.532 1.00 85.75 320 LEU A C 1
ATOM 2591 O O . LEU A 1 320 ? 14.971 -18.025 -12.202 1.00 85.75 320 LEU A O 1
ATOM 2595 N N . TYR A 1 321 ? 13.509 -16.441 -11.582 1.00 88.88 321 TYR A N 1
ATOM 2596 C CA . TYR A 1 321 ? 12.424 -16.881 -12.447 1.00 88.88 321 TYR A CA 1
ATOM 2597 C C . TYR A 1 321 ? 12.799 -16.748 -13.921 1.00 88.88 321 TYR A C 1
ATOM 2599 O O . TYR A 1 321 ? 12.609 -17.693 -14.676 1.00 88.88 321 TYR A O 1
ATOM 2607 N N . GLU A 1 322 ? 13.370 -15.612 -14.316 1.00 86.94 322 GLU A N 1
ATOM 2608 C CA . GLU A 1 322 ? 13.872 -15.378 -15.667 1.00 86.94 322 GLU A CA 1
ATOM 2609 C C . GLU A 1 322 ? 14.962 -16.398 -16.022 1.00 86.94 322 GLU A C 1
ATOM 2611 O O . GLU A 1 322 ? 14.878 -17.044 -17.066 1.00 86.94 322 GLU A O 1
ATOM 2616 N N . ALA A 1 323 ? 15.940 -16.618 -15.136 1.00 85.56 323 ALA A N 1
ATOM 2617 C CA . ALA A 1 323 ? 16.995 -17.609 -15.349 1.00 85.56 323 ALA A CA 1
ATOM 2618 C C . ALA A 1 323 ? 16.428 -19.025 -15.553 1.00 85.56 323 ALA A C 1
ATOM 2620 O O . ALA A 1 323 ? 16.864 -19.732 -16.459 1.00 85.56 323 ALA A O 1
ATOM 2621 N N . MET A 1 324 ? 15.418 -19.421 -14.768 1.00 86.38 324 MET A N 1
ATOM 2622 C CA . MET A 1 324 ? 14.718 -20.702 -14.940 1.00 86.38 324 MET A CA 1
ATOM 2623 C C . MET A 1 324 ? 13.874 -20.753 -16.221 1.00 86.38 324 MET A C 1
ATOM 2625 O O . MET A 1 324 ? 13.813 -21.793 -16.870 1.00 86.38 324 MET A O 1
ATOM 2629 N N . ALA A 1 325 ? 13.229 -19.647 -16.598 1.00 87.62 325 ALA A N 1
ATOM 2630 C CA . ALA A 1 325 ? 12.460 -19.533 -17.837 1.00 87.62 325 ALA A CA 1
ATOM 2631 C C . ALA A 1 325 ? 13.360 -19.490 -19.087 1.00 87.62 325 ALA A C 1
ATOM 2633 O O . ALA A 1 325 ? 12.880 -19.672 -20.206 1.00 87.62 325 ALA A O 1
ATOM 2634 N N . GLY A 1 326 ? 14.660 -19.234 -18.908 1.00 87.31 326 GLY A N 1
ATOM 2635 C CA . GLY A 1 326 ? 15.629 -19.068 -19.986 1.00 87.31 326 GLY A CA 1
ATOM 2636 C C . GLY A 1 326 ? 15.445 -17.773 -20.780 1.00 87.31 326 GLY A C 1
ATOM 2637 O O . GLY A 1 326 ? 16.082 -17.612 -21.823 1.00 87.31 326 GLY A O 1
ATOM 2638 N N . THR A 1 327 ? 14.595 -16.854 -20.312 1.00 86.31 327 THR A N 1
ATOM 2639 C CA . THR A 1 327 ? 14.305 -15.574 -20.968 1.00 86.31 327 THR A CA 1
ATOM 2640 C C . THR A 1 327 ? 14.176 -14.434 -19.965 1.00 86.31 327 THR A C 1
ATOM 2642 O O . THR A 1 327 ? 13.594 -14.625 -18.899 1.00 86.31 327 THR A O 1
ATOM 2645 N N . ASP A 1 328 ? 14.651 -13.248 -20.338 1.00 84.56 328 ASP A N 1
ATOM 2646 C CA . ASP A 1 328 ? 14.494 -12.012 -19.573 1.00 84.56 328 ASP A CA 1
ATOM 2647 C C . ASP A 1 328 ? 13.042 -11.486 -19.594 1.00 84.56 328 ASP A C 1
ATOM 2649 O O . ASP A 1 328 ? 12.155 -12.025 -20.265 1.00 84.56 328 ASP A O 1
ATOM 2653 N N . TRP A 1 329 ? 12.791 -10.378 -18.893 1.00 79.62 329 TRP A N 1
ATOM 2654 C CA . TRP A 1 329 ? 11.481 -9.715 -18.855 1.00 79.62 329 TRP A CA 1
ATOM 2655 C C . TRP A 1 329 ? 10.944 -9.233 -20.219 1.00 79.62 329 TRP A C 1
ATOM 2657 O O . TRP A 1 329 ? 9.752 -8.930 -20.326 1.00 79.62 329 TRP A O 1
ATOM 2667 N N . LYS A 1 330 ? 11.784 -9.136 -21.261 1.00 79.69 330 LYS A N 1
ATOM 2668 C CA . LYS A 1 330 ? 11.382 -8.822 -22.646 1.00 79.69 330 LYS A CA 1
ATOM 2669 C C . LYS A 1 330 ? 11.139 -10.078 -23.488 1.00 79.69 330 LYS A C 1
ATOM 2671 O O . LYS A 1 330 ? 10.762 -9.954 -24.653 1.00 79.69 330 LYS A O 1
ATOM 2676 N N . GLY A 1 331 ? 11.362 -11.268 -22.931 1.00 80.69 331 GLY A N 1
ATOM 2677 C CA . GLY A 1 331 ? 11.328 -12.534 -23.656 1.00 80.69 331 GLY A CA 1
ATOM 2678 C C . GLY A 1 331 ? 12.594 -12.808 -24.476 1.00 80.69 331 GLY A C 1
ATOM 2679 O O . GLY A 1 331 ? 12.590 -13.716 -25.311 1.00 80.69 331 GLY A O 1
ATOM 2680 N N . ALA A 1 332 ? 13.669 -12.038 -24.284 1.00 80.94 332 ALA A N 1
ATOM 2681 C CA . ALA A 1 332 ? 14.961 -12.314 -24.900 1.00 80.94 332 ALA A CA 1
ATOM 2682 C C . ALA A 1 332 ? 15.640 -13.468 -24.160 1.00 80.94 332 ALA A C 1
ATOM 2684 O O . ALA A 1 332 ? 15.631 -13.513 -22.934 1.00 80.94 332 ALA A O 1
ATOM 2685 N N . LYS A 1 333 ? 16.226 -14.418 -24.890 1.00 85.69 333 LYS A N 1
ATOM 2686 C CA . LYS A 1 333 ? 16.901 -15.559 -24.260 1.00 85.69 333 LYS A CA 1
ATOM 2687 C C . LYS A 1 333 ? 18.203 -15.108 -23.609 1.00 85.69 333 LYS A C 1
ATOM 2689 O O . LYS A 1 333 ? 18.928 -14.315 -24.212 1.00 85.69 333 LYS A O 1
ATOM 2694 N N . PHE A 1 334 ? 18.534 -15.642 -22.437 1.00 84.12 334 PHE A N 1
ATOM 2695 C CA . PHE A 1 334 ? 19.857 -15.405 -21.853 1.00 84.12 334 PHE A CA 1
ATOM 2696 C C . PHE A 1 334 ? 20.955 -15.965 -22.750 1.00 84.12 334 PHE A C 1
ATOM 2698 O O . PHE A 1 334 ? 20.778 -17.004 -23.388 1.00 84.12 334 PHE A O 1
ATOM 2705 N N . THR A 1 335 ? 22.076 -15.256 -22.792 1.00 80.88 335 THR A N 1
ATOM 2706 C CA . THR A 1 335 ? 23.274 -15.718 -23.482 1.00 80.88 335 THR A CA 1
ATOM 2707 C C . THR A 1 335 ? 23.835 -16.938 -22.747 1.00 80.88 335 THR A C 1
ATOM 2709 O O . THR A 1 335 ? 24.017 -16.914 -21.529 1.00 80.88 335 THR A O 1
ATOM 2712 N N . THR A 1 336 ? 24.087 -18.022 -23.470 1.00 80.94 336 THR A N 1
ATOM 2713 C CA . THR A 1 336 ? 24.752 -19.223 -22.949 1.00 80.94 336 THR A CA 1
ATOM 2714 C C . THR A 1 336 ? 26.216 -18.930 -22.603 1.00 80.94 336 THR A C 1
ATOM 2716 O O . THR A 1 336 ? 26.797 -17.963 -23.091 1.00 80.94 336 THR A O 1
ATOM 2719 N N . LEU A 1 337 ? 26.848 -19.765 -21.768 1.00 77.31 337 LEU A N 1
ATOM 2720 C CA . LEU A 1 337 ? 28.262 -19.578 -21.414 1.00 77.31 337 LEU A CA 1
ATOM 2721 C C . LEU A 1 337 ? 29.192 -19.567 -22.650 1.00 77.31 337 LEU A C 1
ATOM 2723 O O . LEU A 1 337 ? 30.050 -18.688 -22.707 1.00 77.31 337 LEU A O 1
ATOM 2727 N N . PRO A 1 338 ? 29.010 -20.438 -23.667 1.00 78.62 338 PRO A N 1
ATOM 2728 C CA . PRO A 1 338 ? 29.753 -20.332 -24.922 1.00 78.62 338 PRO A CA 1
ATOM 2729 C C . PRO A 1 338 ? 29.519 -19.004 -25.647 1.00 78.62 338 PRO A C 1
ATOM 2731 O O . PRO A 1 338 ? 30.487 -18.337 -25.988 1.00 78.62 338 PRO A O 1
ATOM 2734 N N . GLU A 1 339 ? 28.268 -18.563 -25.813 1.00 78.81 339 GLU A N 1
ATOM 2735 C CA . GLU A 1 339 ? 27.957 -17.276 -26.458 1.00 78.81 339 GLU A CA 1
ATOM 2736 C C . GLU A 1 339 ? 28.566 -16.081 -25.696 1.00 78.81 339 GLU A C 1
ATOM 2738 O O . GLU A 1 339 ? 29.093 -15.161 -26.316 1.00 78.81 339 GLU A O 1
ATOM 2743 N N . LEU A 1 340 ? 28.570 -16.111 -24.356 1.00 77.81 340 LEU A N 1
ATOM 2744 C CA . LEU A 1 340 ? 29.154 -15.057 -23.519 1.00 77.81 340 LEU A CA 1
ATOM 2745 C C . LEU A 1 340 ? 30.676 -14.973 -23.699 1.00 77.81 340 LEU A C 1
ATOM 2747 O O . LEU A 1 340 ? 31.241 -13.877 -23.695 1.00 77.81 340 LEU A O 1
ATOM 2751 N N . LEU A 1 341 ? 31.322 -16.129 -23.863 1.00 77.88 341 LEU A N 1
ATOM 2752 C CA . LEU A 1 341 ? 32.756 -16.258 -24.118 1.00 77.88 341 LEU A CA 1
ATOM 2753 C C . LEU A 1 341 ? 33.120 -16.056 -25.600 1.00 77.88 341 LEU A C 1
ATOM 2755 O O . LEU A 1 341 ? 34.304 -16.013 -25.924 1.00 77.88 341 LEU A O 1
ATOM 2759 N N . GLY A 1 342 ? 32.129 -15.888 -26.482 1.00 73.06 342 GLY A N 1
ATOM 2760 C CA . GLY A 1 342 ? 32.320 -15.744 -27.927 1.00 73.06 342 GLY A CA 1
ATOM 2761 C C . GLY A 1 342 ? 32.677 -17.051 -28.643 1.00 73.06 342 GLY A C 1
ATOM 2762 O O . GLY A 1 342 ? 33.250 -17.022 -29.723 1.00 73.06 342 GLY A O 1
ATOM 2763 N N . ILE A 1 343 ? 32.355 -18.187 -28.027 1.00 75.38 343 ILE A N 1
ATOM 2764 C CA . ILE A 1 343 ? 32.600 -19.554 -28.509 1.00 75.38 343 ILE A CA 1
ATOM 2765 C C . ILE A 1 343 ? 31.310 -20.126 -29.143 1.00 75.38 343 ILE A C 1
ATOM 2767 O O . ILE A 1 343 ? 31.106 -21.336 -29.192 1.00 75.38 343 ILE A O 1
ATOM 2771 N N . ASP A 1 344 ? 30.365 -19.283 -29.570 1.00 70.56 344 ASP A N 1
ATOM 2772 C CA . ASP A 1 344 ? 29.122 -19.752 -30.184 1.00 70.56 344 ASP A CA 1
ATOM 2773 C C . ASP A 1 344 ? 29.278 -20.034 -31.676 1.00 70.56 344 ASP A C 1
ATOM 2775 O O . ASP A 1 344 ? 29.543 -19.145 -32.474 1.00 70.56 344 ASP A O 1
ATOM 2779 N N . ASP A 1 345 ? 29.021 -21.274 -32.083 1.00 65.88 345 ASP A N 1
ATOM 2780 C CA . ASP A 1 345 ? 28.915 -21.620 -33.497 1.00 65.88 345 ASP A CA 1
ATOM 2781 C C . ASP A 1 345 ? 27.484 -21.358 -33.988 1.00 65.88 345 ASP A C 1
ATOM 2783 O O . ASP A 1 345 ? 26.589 -22.204 -33.901 1.00 65.88 345 ASP A O 1
ATOM 2787 N N . LYS A 1 346 ? 27.240 -20.140 -34.483 1.00 72.19 346 LYS A N 1
ATOM 2788 C CA . LYS A 1 346 ? 25.993 -19.797 -35.195 1.00 72.19 346 LYS A CA 1
ATOM 2789 C C . LYS A 1 346 ? 26.111 -19.982 -36.708 1.00 72.19 346 LYS A C 1
ATOM 2791 O O . LYS A 1 346 ? 25.268 -19.473 -37.459 1.00 72.19 346 LYS A O 1
ATOM 2796 N N . GLY A 1 347 ? 27.125 -20.722 -37.154 1.00 70.44 347 GLY A N 1
ATOM 2797 C CA . GLY A 1 347 ? 27.467 -20.935 -38.551 1.00 70.44 347 GLY A CA 1
ATOM 2798 C C . GLY A 1 347 ? 28.001 -19.675 -39.229 1.00 70.44 347 GLY A C 1
ATOM 2799 O O . GLY A 1 347 ? 28.407 -18.711 -38.587 1.00 70.44 347 GLY A O 1
ATOM 2800 N N . TYR A 1 348 ? 27.950 -19.660 -40.559 1.00 75.12 348 TYR A N 1
ATOM 2801 C CA . TYR A 1 348 ? 28.550 -18.605 -41.377 1.00 75.12 348 TYR A CA 1
ATOM 2802 C C . TYR A 1 348 ? 27.500 -17.708 -42.049 1.00 75.12 348 TYR A C 1
ATOM 2804 O O . TYR A 1 348 ? 26.338 -18.093 -42.259 1.00 75.12 348 TYR A O 1
ATOM 2812 N N . TYR A 1 349 ? 27.887 -16.485 -42.410 1.00 66.56 349 TYR A N 1
ATOM 2813 C CA . TYR A 1 349 ? 27.091 -15.623 -43.287 1.00 66.56 349 TYR A CA 1
ATOM 2814 C C . TYR A 1 349 ? 26.969 -16.241 -44.684 1.00 66.56 349 TYR A C 1
ATOM 2816 O O . TYR A 1 349 ? 27.962 -16.623 -45.296 1.00 66.56 349 TYR A O 1
ATOM 2824 N N . LEU A 1 350 ? 25.743 -16.339 -45.209 1.00 66.62 350 LEU A N 1
ATOM 2825 C CA . LEU A 1 350 ? 25.477 -16.940 -46.527 1.00 66.62 350 LEU A CA 1
ATOM 2826 C C . LEU A 1 350 ? 25.492 -15.915 -47.671 1.00 66.62 350 LEU A C 1
ATOM 2828 O O . LEU A 1 350 ? 25.554 -16.292 -48.838 1.00 66.62 350 LEU A O 1
ATOM 2832 N N . THR A 1 351 ? 25.456 -14.622 -47.350 1.00 61.59 351 THR A N 1
ATOM 2833 C CA . THR A 1 351 ? 25.357 -13.513 -48.308 1.00 61.59 351 THR A CA 1
ATOM 2834 C C . THR A 1 351 ? 26.234 -12.348 -47.867 1.00 61.59 351 THR A C 1
ATOM 2836 O O . THR A 1 351 ? 26.357 -12.091 -46.671 1.00 61.59 351 THR A O 1
ATOM 2839 N N . ASN A 1 352 ? 26.792 -11.610 -48.828 1.00 79.00 352 ASN A N 1
ATOM 2840 C CA . ASN A 1 352 ? 27.537 -10.381 -48.556 1.00 79.00 352 ASN A CA 1
ATOM 2841 C C . ASN A 1 352 ? 26.580 -9.239 -48.180 1.00 79.00 352 ASN A C 1
ATOM 2843 O O . ASN A 1 352 ? 25.546 -9.048 -48.817 1.00 79.00 352 ASN A O 1
ATOM 2847 N N . THR A 1 353 ? 26.951 -8.451 -47.177 1.00 79.81 353 THR A N 1
ATOM 2848 C CA . THR A 1 353 ? 26.289 -7.198 -46.789 1.00 79.81 353 THR A CA 1
ATOM 2849 C C . THR A 1 353 ? 27.348 -6.109 -46.588 1.00 79.81 353 THR A C 1
ATOM 2851 O O . THR A 1 353 ? 28.542 -6.393 -46.619 1.00 79.81 353 THR A O 1
ATOM 2854 N N . LYS A 1 354 ? 26.943 -4.854 -46.342 1.00 83.25 354 LYS A N 1
ATOM 2855 C CA . LYS A 1 354 ? 27.896 -3.789 -45.967 1.00 83.25 354 LYS A CA 1
ATOM 2856 C C . LYS A 1 354 ? 28.644 -4.070 -44.654 1.00 83.25 354 LYS A C 1
ATOM 2858 O O . LYS A 1 354 ? 29.709 -3.502 -44.459 1.00 83.25 354 LYS A O 1
ATOM 2863 N N . ALA A 1 355 ? 28.081 -4.892 -43.766 1.00 70.75 355 ALA A N 1
ATOM 2864 C CA . ALA A 1 355 ? 28.633 -5.158 -42.438 1.00 70.75 355 ALA A CA 1
ATOM 2865 C C . ALA A 1 355 ? 29.392 -6.493 -42.338 1.00 70.75 355 ALA A C 1
ATOM 2867 O O . ALA A 1 355 ? 30.249 -6.616 -41.472 1.00 70.75 355 ALA A O 1
ATOM 2868 N N . HIS A 1 356 ? 29.089 -7.468 -43.206 1.00 79.75 356 HIS A N 1
ATOM 2869 C CA . HIS A 1 356 ? 29.621 -8.836 -43.122 1.00 79.75 356 HIS A CA 1
ATOM 2870 C C . HIS A 1 356 ? 29.813 -9.469 -44.501 1.00 79.75 356 HIS A C 1
ATOM 2872 O O . HIS A 1 356 ? 29.006 -9.234 -45.411 1.00 79.75 356 HIS A O 1
ATOM 2878 N N . LYS A 1 357 ? 30.823 -10.327 -44.641 1.00 85.12 357 LYS A N 1
ATOM 2879 C CA . LYS A 1 357 ? 31.094 -11.107 -45.859 1.00 85.12 357 LYS A CA 1
ATOM 2880 C C . LYS A 1 357 ? 30.567 -12.536 -45.743 1.00 85.12 357 LYS A C 1
ATOM 2882 O O . LYS A 1 357 ? 30.553 -13.134 -44.672 1.00 85.12 357 LYS A O 1
ATOM 2887 N N . ARG A 1 358 ? 30.152 -13.117 -46.871 1.00 76.81 358 ARG A N 1
ATOM 2888 C CA . ARG A 1 358 ? 29.798 -14.537 -46.976 1.00 76.81 358 ARG A CA 1
ATOM 2889 C C . ARG A 1 358 ? 30.999 -15.381 -46.538 1.00 76.81 358 ARG A C 1
ATOM 2891 O O . ARG A 1 358 ? 32.089 -15.194 -47.065 1.00 76.81 358 ARG A O 1
ATOM 2898 N N . GLY A 1 359 ? 30.775 -16.313 -45.618 1.00 72.94 359 GLY A N 1
ATOM 2899 C CA . GLY A 1 359 ? 31.826 -17.145 -45.030 1.00 72.94 359 GLY A CA 1
ATOM 2900 C C . GLY A 1 359 ? 32.460 -16.582 -43.755 1.00 72.94 359 GLY A C 1
ATOM 2901 O O . GLY A 1 359 ? 33.266 -17.281 -43.160 1.00 72.94 359 GLY A O 1
ATOM 2902 N N . GLU A 1 360 ? 32.098 -15.377 -43.297 1.00 78.94 360 GLU A N 1
ATOM 2903 C CA . GLU A 1 360 ? 32.458 -14.929 -41.943 1.00 78.94 360 GLU A CA 1
ATOM 2904 C C . GLU A 1 360 ? 31.641 -15.694 -40.895 1.00 78.94 360 GLU A C 1
ATOM 2906 O O . GLU A 1 360 ? 30.452 -15.972 -41.106 1.00 78.94 360 GLU A O 1
ATOM 2911 N N . GLU A 1 361 ? 32.279 -16.042 -39.775 1.00 73.19 361 GLU A N 1
ATOM 2912 C CA . GLU A 1 361 ? 31.617 -16.659 -38.626 1.00 73.19 361 GLU A CA 1
ATOM 2913 C C . GLU A 1 361 ? 30.575 -15.695 -38.050 1.00 73.19 361 GLU A C 1
ATOM 2915 O O . GLU A 1 361 ? 30.825 -14.507 -37.851 1.00 73.19 361 GLU A O 1
ATOM 2920 N N . LYS A 1 362 ? 29.375 -16.212 -37.780 1.00 69.31 362 LYS A N 1
ATOM 2921 C CA . LYS A 1 362 ? 28.340 -15.491 -37.026 1.00 69.31 362 LYS A CA 1
ATOM 2922 C C . LYS A 1 362 ? 28.585 -15.547 -35.517 1.00 69.31 362 LYS A C 1
ATOM 2924 O O . LYS A 1 362 ? 27.875 -14.864 -34.780 1.00 69.31 362 LYS A O 1
ATOM 2929 N N . GLY A 1 363 ? 29.529 -16.380 -35.077 1.00 69.69 363 GLY A N 1
ATOM 2930 C CA . GLY A 1 363 ? 29.951 -16.496 -33.686 1.00 69.69 363 GLY A CA 1
ATOM 2931 C C . GLY A 1 363 ? 30.632 -15.236 -33.161 1.00 69.69 363 GLY A C 1
ATOM 2932 O O . GLY A 1 363 ? 31.071 -14.378 -33.923 1.00 69.69 363 GLY A O 1
ATOM 2933 N N . GLY A 1 364 ? 30.673 -15.083 -31.842 1.00 66.19 364 GLY A N 1
ATOM 2934 C CA . GLY A 1 364 ? 31.324 -13.968 -31.154 1.00 66.19 364 GLY A CA 1
ATOM 2935 C C . GLY A 1 364 ? 30.482 -12.695 -31.039 1.00 66.19 364 GLY A C 1
ATOM 2936 O O . GLY A 1 364 ? 30.837 -11.793 -30.284 1.00 66.19 364 GLY A O 1
ATOM 2937 N N . GLN A 1 365 ? 29.331 -12.599 -31.710 1.00 72.25 365 GLN A N 1
ATOM 2938 C CA . GLN A 1 365 ? 28.504 -11.378 -31.685 1.00 72.25 365 GLN A CA 1
ATOM 2939 C C . GLN A 1 365 ? 27.831 -11.107 -30.342 1.00 72.25 365 GLN A C 1
ATOM 2941 O O . GLN A 1 365 ? 27.442 -9.973 -30.052 1.00 72.25 365 GLN A O 1
ATOM 2946 N N . LEU A 1 366 ? 27.682 -12.154 -29.536 1.00 67.69 366 LEU A N 1
ATOM 2947 C CA . LEU A 1 366 ? 27.112 -12.091 -28.197 1.00 67.69 366 LEU A CA 1
ATOM 2948 C C . LEU A 1 366 ? 28.186 -12.090 -27.106 1.00 67.69 366 LEU A C 1
ATOM 2950 O O . LEU A 1 366 ? 27.839 -12.125 -25.925 1.00 67.69 366 LEU A O 1
ATOM 2954 N N . GLN A 1 367 ? 29.470 -12.008 -27.476 1.00 78.25 367 GLN A N 1
ATOM 2955 C CA . GLN A 1 367 ? 30.555 -11.947 -26.507 1.00 78.25 367 GLN A CA 1
ATOM 2956 C C . GLN A 1 367 ? 30.330 -10.759 -25.564 1.00 78.25 367 GLN A C 1
ATOM 2958 O O . GLN A 1 367 ? 30.040 -9.643 -26.001 1.00 78.25 367 GLN A O 1
ATOM 2963 N N . TRP A 1 368 ? 30.420 -11.015 -24.258 1.00 77.50 368 TRP A N 1
ATOM 2964 C CA . TRP A 1 368 ? 30.131 -10.045 -23.190 1.00 77.50 368 TRP A CA 1
ATOM 2965 C C . TRP A 1 368 ? 28.681 -9.534 -23.113 1.00 77.50 368 TRP A C 1
ATOM 2967 O O . TRP A 1 368 ? 28.374 -8.695 -22.264 1.00 77.50 368 TRP A O 1
ATOM 2977 N N . GLN A 1 369 ? 27.764 -10.040 -23.940 1.00 76.69 369 GLN A N 1
ATOM 2978 C CA . GLN A 1 369 ? 26.342 -9.716 -23.852 1.00 76.69 369 GLN A CA 1
ATOM 2979 C C . GLN A 1 369 ? 25.637 -10.728 -22.953 1.00 76.69 369 GLN A C 1
ATOM 2981 O O . GLN A 1 369 ? 25.760 -11.930 -23.146 1.00 76.69 369 GLN A O 1
ATOM 2986 N N . ALA A 1 370 ? 24.852 -10.257 -21.984 1.00 78.38 370 ALA A N 1
ATOM 2987 C CA . ALA A 1 370 ? 24.104 -11.136 -21.076 1.00 78.38 370 ALA A CA 1
ATOM 2988 C C . ALA A 1 370 ? 22.794 -11.682 -21.680 1.00 78.38 370 ALA A C 1
ATOM 2990 O O . ALA A 1 370 ? 22.233 -12.653 -21.171 1.00 78.38 370 ALA A O 1
ATOM 2991 N N . VAL A 1 371 ? 22.299 -11.057 -22.752 1.00 79.00 371 VAL A N 1
ATOM 2992 C CA . VAL A 1 371 ? 21.075 -11.462 -23.451 1.00 79.00 371 VAL A CA 1
ATOM 2993 C C . VAL A 1 371 ? 21.334 -11.627 -24.943 1.00 79.00 371 VAL A C 1
ATOM 2995 O O . VAL A 1 371 ? 21.944 -10.772 -25.584 1.00 79.00 371 VAL A O 1
ATOM 2998 N N . SER A 1 372 ? 20.818 -12.715 -25.504 1.00 75.69 372 SER A N 1
ATOM 2999 C CA . SER A 1 372 ? 20.825 -12.963 -26.937 1.00 75.69 372 SER A CA 1
ATOM 3000 C C . SER A 1 372 ? 19.645 -12.230 -27.578 1.00 75.69 372 SER A C 1
ATOM 3002 O O . SER A 1 372 ? 18.469 -12.522 -27.330 1.00 75.69 372 SER A O 1
ATOM 3004 N N . TYR A 1 373 ? 19.935 -11.243 -28.424 1.00 67.19 373 TYR A N 1
ATOM 3005 C CA . TYR A 1 373 ? 18.890 -10.629 -29.231 1.00 67.19 373 TYR A CA 1
ATOM 3006 C C . TYR A 1 373 ? 18.456 -11.634 -30.297 1.00 67.19 373 TYR A C 1
ATOM 3008 O O . TYR A 1 373 ? 19.206 -11.954 -31.220 1.00 67.19 373 TYR A O 1
ATOM 3016 N N . ARG A 1 374 ? 17.208 -12.109 -30.226 1.00 56.53 374 ARG A N 1
ATOM 3017 C CA . ARG A 1 374 ? 16.558 -12.599 -31.442 1.00 56.53 374 ARG A CA 1
ATOM 3018 C C . ARG A 1 374 ? 16.456 -11.381 -32.351 1.00 56.53 374 ARG A C 1
ATOM 3020 O O . ARG A 1 374 ? 15.675 -10.477 -32.062 1.00 56.53 374 ARG A O 1
ATOM 3027 N N . ALA A 1 375 ? 17.222 -11.349 -33.441 1.00 50.47 375 ALA A N 1
ATOM 3028 C CA . ALA A 1 375 ? 16.827 -10.548 -34.586 1.00 50.47 375 ALA A CA 1
ATOM 3029 C C . ALA A 1 375 ? 15.411 -11.018 -34.918 1.00 50.47 375 ALA A C 1
ATOM 3031 O O . ALA A 1 375 ? 15.226 -12.135 -35.408 1.00 50.47 375 ALA A O 1
ATOM 3032 N N . SER A 1 376 ? 14.394 -10.241 -34.535 1.00 41.38 376 SER A N 1
ATOM 3033 C CA . SER A 1 376 ? 13.040 -10.521 -34.976 1.00 41.38 376 SER A CA 1
ATOM 3034 C C . SER A 1 376 ? 13.152 -10.562 -36.490 1.00 41.38 376 SER A C 1
ATOM 3036 O O . SER A 1 376 ? 13.535 -9.552 -37.089 1.00 41.38 376 SER A O 1
ATOM 3038 N N . ARG A 1 377 ? 12.893 -11.712 -37.119 1.00 41.59 377 ARG A N 1
ATOM 3039 C CA . ARG A 1 377 ? 12.586 -11.695 -38.543 1.00 41.59 377 ARG A CA 1
ATOM 3040 C C . ARG A 1 377 ? 11.447 -10.686 -38.667 1.00 41.59 377 ARG A C 1
ATOM 3042 O O . ARG A 1 377 ? 10.351 -10.946 -38.179 1.00 41.59 377 ARG A O 1
ATOM 3049 N N . LYS A 1 378 ? 11.731 -9.499 -39.213 1.00 37.22 378 LYS A N 1
ATOM 3050 C CA . LYS A 1 378 ? 10.682 -8.677 -39.811 1.00 37.22 378 LYS A CA 1
ATOM 3051 C C . LYS A 1 378 ? 9.928 -9.628 -40.737 1.00 37.22 378 LYS A C 1
ATOM 3053 O O . LYS A 1 378 ? 10.583 -10.372 -41.464 1.00 37.22 378 LYS A O 1
ATOM 3058 N N . GLY A 1 379 ? 8.611 -9.667 -40.560 1.00 38.47 379 GLY A N 1
ATOM 3059 C CA . GLY A 1 379 ? 7.728 -10.714 -41.056 1.00 38.47 379 GLY A CA 1
ATOM 3060 C C . GLY A 1 379 ? 8.064 -11.205 -42.461 1.00 38.47 379 GLY A C 1
ATOM 3061 O O . GLY A 1 379 ? 8.300 -10.411 -43.370 1.00 38.47 379 GLY A O 1
ATOM 3062 N N . THR A 1 380 ? 8.084 -12.526 -42.585 1.00 33.44 380 THR A N 1
ATOM 3063 C CA . THR A 1 380 ? 7.544 -13.216 -43.758 1.00 33.44 380 THR A CA 1
ATOM 3064 C C . THR A 1 380 ? 6.090 -13.516 -43.482 1.00 33.44 380 THR A C 1
ATOM 3066 O O . THR A 1 380 ? 5.850 -14.011 -42.351 1.00 33.44 380 THR A O 1
#